Protein 3MZF (pdb70)

Foldseek 3Di:
DCVLPDDDDADDFQFPWKWKAWLAARDTNDIDQQQPKFQCFQLLLLLLLVLVLVCVVVVVDDQAAWFFADQQLQQVNDCLNPPHFAPRDHGRDIDGNVVLLLCCWFGLHPSSQQSVQCVRQNGQQRSQVVSVVVCVVLVFDRFHDDGRRSTPTPPGIHGNSSSLSSVSCCCVPRVVSLQSNLDQWDDDPRRIDGGLQPCSPVPVWNKRYDDWGDDVRWATWGWIWTDDVPTIMIMIGTGHHDSVSNVVSVCSRVVVPVQWKDKDFPFAALDAPDKDAEPQWQDRIFGKDAHHTDMDMDTPPCPVQKDKDWDFPDPHHYDQFDAFQFTTKMFIDGPPDGPDIGTMGGNDGIHGHDD

Organism: Escherichia coli (strain K12) (NCBI:txid83333)

Nearest PDB structures (foldseek):
  3bec-assembly1_A  TM=9.994E-01  e=3.302E-76  unclassified
  1nj4-assembly1_A  TM=9.774E-01  e=2.441E-68  Escherichia coli
  3it9-assembly2_B  TM=9.502E-01  e=1.855E-56  Escherichia coli
  3it9-assembly3_C  TM=9.378E-01  e=2.652E-56  Escherichia coli
  3itb-assembly1_A  TM=9.308E-01  e=5.542E-55  Escherichia coli

Secondary structure (DSSP, 8-state):
-TTTS--PPPPP--EEEEEEEETTT--EEEEESTT--B--GGGHHHHHHHHHHHHHHTTS--TTPEEEP-GGG-GGG-GGGTTS------TT-EEEHHHHHHHHHTT--HHHHHHHHHHHHSSHHHHHHHHHHHHHHTT-SS-B---SSSSS-TT-BB-HHHHHHHHHHHHHH-HHHHGGGG--EEEETTEEEE-S-GGGG-TTSEEEEEEEEEETTTEEEEEEEEEETTEEEEEEEEEE--GGGTTHHHHHHHHHHHHHEEEEEEE-TTS-SEEEEEESBSSSEEEEE-SS-EEEEEETT-GGG-EEEEEESSSSEES-B-TT-EEEEEEEEETTEEEEEEEEEESS-BPBP--

Sequence (355 aa):
LNIKTMIPGVPQIDAESYILIDYNSGKVLAEQNADVRRDPASLTKMMTSYVIGQAMKAGKFKETDLVTIGNDAWATGNPVFKGSSLMFLKPGMQVPVSQLIRGINLQSGNDACVAMADFAAGSQDAFVGLMNSYVNALGLKNTHFQTTVHGLDADGQYSSARDMALIGQALIRDVPNEYSIYKEKEFTFNGIRQLNRNGLLWDNSLNVDGIKTGHTDKAGYNLVASATEGQMRLISAVMGGGRRTTFFKKGGRREEAESKKLLTTWGFRFFETVNPLKVGKEFASEPVWFGDSDRASLGVDKDVYLTIPRGRMKDLKASYVLNSSELHAPLQKNQVVGTINFQLDGKTIEQRPLVVLQEIPEGNF

B-factor: mean 22.92, std 7.38, range [12.69, 52.75]

Radius of gyration: 23.61 Å; Cα contacts (8 Å, |Δi|>4): 828; chains: 1; bounding box: 38×62×77 Å

GO terms:
  GO:0009002 serine-type D-Ala-D-Ala carboxypeptidase activity (F, IDA)
  GO:0005886 plasma membrane (C, IDA)
  GO:0030288 outer membrane-bounded periplasmic space (C, IDA)
  GO:0008658 penicillin binding (F, IDA)
  GO:0008800 beta-lactamase activity (F, IDA)
  GO:0042803 protein homodimerization activity (F, IDA)
  GO:0004180 carboxypeptidase activity (F, IDA)
  GO:0000270 peptidoglycan metabolic process (P, IDA)
  GO:0008360 regulation of cell shape (P, IDA)
  GO:0051301 cell division (P, EXP)
  GO:0008360 regulation of cell shape (P, EXP)
  GO:0008360 regulation of cell shape (P, IGI)
  GO:0008800 beta-lactamase activity (F, IMP)
  GO:0009002 serine-type D-Ala-D-Ala carboxypeptidase activity (F, IMP)
  GO:0004180 carboxypeptidase activity (F, IMP)
  GO:0008360 regulation of cell shape (P, IMP)
  GO:0005515 protein binding (F, IPI)

Solvent-accessible surface area: 17074 Å² total; per-residue (Å²): 164,136,144,87,60,85,160,20,64,69,38,162,16,53,9,76,0,14,0,0,4,0,40,47,30,33,89,50,19,9,76,104,82,5,65,79,128,47,33,0,4,21,0,0,1,0,0,0,1,5,4,0,4,37,17,41,138,76,61,142,18,133,56,107,45,96,5,90,5,41,87,75,2,85,5,94,24,34,119,70,4,183,88,32,24,17,8,110,0,96,62,53,45,115,4,35,0,28,51,0,0,44,0,0,3,2,13,3,0,5,0,0,0,3,6,0,0,53,78,24,28,62,49,56,120,50,0,13,40,73,0,35,58,54,11,124,78,44,45,16,170,24,11,69,1,83,14,1,13,17,37,128,19,161,31,13,61,0,0,0,60,3,0,0,55,0,0,23,0,0,18,116,27,4,75,129,7,14,56,5,1,120,54,94,90,18,76,18,107,76,106,155,48,103,10,124,2,25,6,19,102,33,155,79,25,84,10,20,0,3,5,28,6,92,51,144,169,0,18,58,5,5,0,0,0,0,34,92,79,144,4,35,0,0,0,0,7,0,3,7,140,64,120,183,13,98,38,44,12,1,68,88,0,0,45,9,0,8,147,48,29,38,4,11,39,57,17,107,76,46,138,106,58,10,39,33,66,12,136,135,14,79,46,122,123,1,22,0,0,3,72,161,54,1,59,0,8,2,46,95,42,13,108,139,40,33,132,49,53,74,81,59,103,69,118,96,16,89,8,86,3,128,137,58,70,81,8,1,35,0,17,2,49,13,86,71,150,49,61,27,107,56,72,0,0,0,15,128,107,8,56,107,27,141,224

InterPro domains:
  IPR001967 Peptidase S11, D-alanyl-D-alanine carboxypeptidase A, N-terminal [PF00768] (38-272)
  IPR012338 Beta-lactamase/transpeptidase-like [G3DSA:3.40.710.10] (30-291)
  IPR012338 Beta-lactamase/transpeptidase-like [SSF56601] (10-292)
  IPR012907 Peptidase S11, D-Ala-D-Ala carboxypeptidase A, C-terminal [PF07943] (292-383)
  IPR012907 Peptidase S11, D-Ala-D-Ala carboxypeptidase A, C-terminal [SM00936] (292-383)
  IPR015956 Penicillin-binding protein, C-terminal domain superfamily [SSF69189] (292-385)
  IPR018044 Peptidase S11, D-alanyl-D-alanine carboxypeptidase A [PR00725] (72-83)
  IPR018044 Peptidase S11, D-alanyl-D-alanine carboxypeptidase A [PR00725] (131-148)
  IPR018044 Peptidase S11, D-alanyl-D-alanine carboxypeptidase A [PR00725] (158-171)
  IPR037167 D-Ala-D-Ala carboxypeptidase, C-terminal domain superfamily [G3DSA:2.60.410.10] (292-382)

Structure (mmCIF, N/CA/C/O backbone):
data_3MZF
#
_entry.id   3MZF
#
_cell.length_a   109.78
_cell.length_b   50.35
_cell.length_c   84.29
_cell.angle_alpha   90.00
_cell.angle_beta   120.16
_cell.angle_gamma   90.00
#
_symmetry.space_group_name_H-M   'C 1 2 1'
#
loop_
_entity.id
_entity.type
_entity.pdbx_description
1 polymer 'D-alanyl-D-alanine carboxypeptidase dacA'
2 non-polymer '(5R)-5-[(1S,2R)-1-formyl-2-hydroxypropyl]-3-[(2-{[(E)-iminomethyl]amino}ethyl)sulfanyl]-4,5-dihydro-1H-pyrrole-2-carbox ylic acid'
3 non-polymer GLYCEROL
4 water water
#
loop_
_atom_site.group_PDB
_atom_site.id
_atom_site.type_symbol
_atom_site.label_atom_id
_atom_site.label_alt_id
_atom_site.label_comp_id
_atom_site.label_asym_id
_atom_site.label_entity_id
_atom_site.label_seq_id
_atom_site.pdbx_PDB_ins_code
_atom_site.Cartn_x
_atom_site.Cartn_y
_atom_site.Cartn_z
_atom_site.occupancy
_atom_site.B_iso_or_equiv
_atom_site.auth_seq_id
_atom_site.auth_comp_id
_atom_site.auth_asym_id
_atom_site.auth_atom_id
_atom_site.pdbx_PDB_model_num
ATOM 1 N N . LEU A 1 3 ? 39.531 -33.427 0.582 1.00 41.54 3 LEU A N 1
ATOM 2 C CA . LEU A 1 3 ? 38.492 -32.352 0.494 1.00 41.31 3 LEU A CA 1
ATOM 3 C C . LEU A 1 3 ? 38.157 -31.745 1.862 1.00 40.98 3 LEU A C 1
ATOM 4 O O . LEU A 1 3 ? 38.046 -30.525 1.988 1.00 40.89 3 LEU A O 1
ATOM 9 N N . ASN A 1 4 ? 38.002 -32.594 2.877 1.00 40.54 4 ASN A N 1
ATOM 10 C CA . ASN A 1 4 ? 37.606 -32.143 4.217 1.00 39.99 4 ASN A CA 1
ATOM 11 C C . ASN A 1 4 ? 38.579 -31.148 4.841 1.00 39.71 4 ASN A C 1
ATOM 12 O O . ASN A 1 4 ? 38.173 -30.187 5.501 1.00 39.31 4 ASN A O 1
ATOM 17 N N . ILE A 1 5 ? 39.868 -31.381 4.618 1.00 39.42 5 ILE A N 1
ATOM 18 C CA . ILE A 1 5 ? 40.905 -30.530 5.173 1.00 39.29 5 ILE A CA 1
ATOM 19 C C . ILE A 1 5 ? 41.078 -29.260 4.328 1.00 39.05 5 ILE A C 1
ATOM 20 O O . ILE A 1 5 ? 41.404 -28.194 4.864 1.00 39.22 5 ILE A O 1
ATOM 25 N N . LYS A 1 6 ? 40.833 -29.376 3.019 1.00 38.54 6 LYS A N 1
ATOM 26 C CA . LYS A 1 6 ? 40.915 -28.232 2.108 1.00 37.84 6 LYS A CA 1
ATOM 27 C C . LYS A 1 6 ? 39.778 -27.242 2.346 1.00 36.95 6 LYS A C 1
ATOM 28 O O . LYS A 1 6 ? 39.985 -26.028 2.280 1.00 37.58 6 LYS A O 1
ATOM 34 N N . THR A 1 7 ? 38.589 -27.767 2.635 1.00 35.11 7 THR A N 1
ATOM 35 C CA . THR A 1 7 ? 37.388 -26.950 2.807 1.00 33.37 7 THR A CA 1
ATOM 36 C C . THR A 1 7 ? 37.088 -26.594 4.271 1.00 32.17 7 THR A C 1
ATOM 37 O O . THR A 1 7 ? 36.022 -26.043 4.574 1.00 31.73 7 THR A O 1
ATOM 41 N N . MET A 1 8 ? 38.019 -26.920 5.171 1.00 30.61 8 MET A N 1
ATOM 42 C CA . MET A 1 8 ? 37.866 -26.643 6.603 1.00 29.53 8 MET A CA 1
ATOM 43 C C . MET A 1 8 ? 37.547 -25.169 6.865 1.00 28.19 8 MET A C 1
ATOM 44 O O . MET A 1 8 ? 38.174 -24.280 6.282 1.00 28.48 8 MET A O 1
ATOM 49 N N . ILE A 1 9 ? 36.568 -24.925 7.734 1.00 26.72 9 ILE A N 1
ATOM 50 C CA . ILE A 1 9 ? 36.336 -23.587 8.278 1.00 25.23 9 ILE A CA 1
ATOM 51 C C . ILE A 1 9 ? 36.921 -23.576 9.697 1.00 23.80 9 ILE A C 1
ATOM 52 O O . ILE A 1 9 ? 36.416 -24.279 10.576 1.00 23.09 9 ILE A O 1
ATOM 57 N N . PRO A 1 10 ? 38.006 -22.798 9.921 1.00 22.61 10 PRO A N 1
ATOM 58 C CA . PRO A 1 10 ? 38.619 -22.825 11.258 1.00 21.50 10 PRO A CA 1
ATOM 59 C C . PRO A 1 10 ? 37.709 -22.293 12.355 1.00 20.81 10 PRO A C 1
ATOM 60 O O . PRO A 1 10 ? 36.950 -21.340 12.142 1.00 20.82 10 PRO A O 1
ATOM 64 N N . GLY A 1 11 ? 37.802 -22.903 13.532 1.00 19.55 11 GLY A N 1
ATOM 65 C CA . GLY A 1 11 ? 37.085 -22.427 14.703 1.00 19.49 11 GLY A CA 1
ATOM 66 C C . GLY A 1 11 ? 37.743 -21.154 15.204 1.00 19.53 11 GLY A C 1
ATOM 67 O O . GLY A 1 11 ? 38.961 -21.020 15.155 1.00 19.04 11 GLY A O 1
ATOM 68 N N . VAL A 1 12 ? 36.935 -20.219 15.685 1.00 20.55 12 VAL A N 1
ATOM 69 C CA . VAL A 1 12 ? 37.469 -18.949 16.168 1.00 21.98 12 VAL A CA 1
ATOM 70 C C . VAL A 1 12 ? 37.802 -19.065 17.657 1.00 22.44 12 VAL A C 1
ATOM 71 O O . VAL A 1 12 ? 37.002 -19.604 18.427 1.00 22.58 12 VAL A O 1
ATOM 75 N N . PRO A 1 13 ? 38.968 -18.541 18.074 1.00 23.43 13 PRO A N 1
ATOM 76 C CA . PRO A 1 13 ? 39.299 -18.552 19.505 1.00 24.06 13 PRO A CA 1
ATOM 77 C C . PRO A 1 13 ? 38.302 -17.736 20.323 1.00 24.31 13 PRO A C 1
ATOM 78 O O . PRO A 1 13 ? 37.706 -16.793 19.817 1.00 24.11 13 PRO A O 1
ATOM 82 N N . GLN A 1 14 ? 38.133 -18.111 21.585 1.00 24.85 14 GLN A N 1
ATOM 83 C CA . GLN A 1 14 ? 37.301 -17.360 22.505 1.00 25.39 14 GLN A CA 1
ATOM 84 C C . GLN A 1 14 ? 38.048 -16.092 22.921 1.00 24.01 14 GLN A C 1
ATOM 85 O O . GLN A 1 14 ? 39.230 -16.151 23.273 1.00 24.29 14 GLN A O 1
ATOM 91 N N . ILE A 1 15 ? 37.367 -14.948 22.850 1.00 23.37 15 ILE A N 1
ATOM 92 C CA . ILE A 1 15 ? 38.007 -13.657 23.129 1.00 22.54 15 ILE A CA 1
ATOM 93 C C . ILE A 1 15 ? 37.336 -12.994 24.317 1.00 22.29 15 ILE A C 1
ATOM 94 O O . ILE A 1 15 ? 36.121 -12.789 24.302 1.00 22.13 15 ILE A O 1
ATOM 99 N N . ASP A 1 16 ? 38.131 -12.672 25.338 1.00 22.50 16 ASP A N 1
ATOM 100 C CA . ASP A 1 16 ? 37.607 -12.140 26.598 1.00 22.79 16 ASP A CA 1
ATOM 101 C C . ASP A 1 16 ? 37.414 -10.621 26.526 1.00 22.38 16 ASP A C 1
ATOM 102 O O . ASP A 1 16 ? 38.173 -9.848 27.126 1.00 22.90 16 ASP A O 1
ATOM 107 N N . ALA A 1 17 ? 36.397 -10.214 25.767 1.00 21.34 17 ALA A N 1
ATOM 108 C CA . ALA A 1 17 ? 36.090 -8.809 25.524 1.00 21.22 17 ALA A CA 1
ATOM 109 C C . ALA A 1 17 ? 34.648 -8.682 25.070 1.00 21.30 17 ALA A C 1
ATOM 110 O O . ALA A 1 17 ? 34.063 -9.642 24.557 1.00 22.41 17 ALA A O 1
ATOM 112 N N . GLU A 1 18 ? 34.106 -7.474 25.205 1.00 21.35 18 GLU A N 1
ATOM 113 C CA . GLU A 1 18 ? 32.737 -7.164 24.805 1.00 21.79 18 GLU A CA 1
ATOM 114 C C . GLU A 1 18 ? 32.518 -7.229 23.282 1.00 20.94 18 GLU A C 1
ATOM 115 O O . GLU A 1 18 ? 31.478 -7.709 22.815 1.00 22.00 18 GLU A O 1
ATOM 121 N N . SER A 1 19 ? 33.491 -6.757 22.509 1.00 19.50 19 SER A N 1
ATOM 122 C CA . SER A 1 19 ? 33.369 -6.828 21.056 1.00 17.82 19 SER A CA 1
ATOM 123 C C . SER A 1 19 ? 34.746 -6.928 20.431 1.00 16.51 19 SER A C 1
ATOM 124 O O . SER A 1 19 ? 35.728 -6.511 21.016 1.00 15.64 19 SER A O 1
ATOM 127 N N . TYR A 1 20 ? 34.808 -7.468 19.220 1.00 16.21 20 TYR A N 1
ATOM 128 C CA . TYR A 1 20 ? 36.058 -7.487 18.492 1.00 15.30 20 TYR A CA 1
ATOM 129 C C . TYR A 1 20 ? 35.804 -7.640 17.007 1.00 14.99 20 TYR A C 1
ATOM 130 O O . TYR A 1 20 ? 34.719 -8.040 16.573 1.00 14.63 20 TYR A O 1
ATOM 139 N N . ILE A 1 21 ? 36.844 -7.340 16.240 1.00 14.09 21 ILE A N 1
ATOM 140 C CA . ILE A 1 21 ? 36.842 -7.640 14.821 1.00 13.93 21 ILE A CA 1
ATOM 141 C C . ILE A 1 21 ? 38.276 -7.871 14.392 1.00 13.59 21 ILE A C 1
ATOM 142 O O . ILE A 1 21 ? 39.209 -7.320 14.977 1.00 13.99 21 ILE A O 1
ATOM 147 N N . LEU A 1 22 ? 38.428 -8.702 13.364 1.00 13.14 22 LEU A N 1
ATOM 148 C CA . LEU A 1 22 ? 39.717 -8.948 12.750 1.00 12.72 22 LEU A CA 1
ATOM 149 C C . LEU A 1 22 ? 39.527 -8.803 11.244 1.00 13.74 22 LEU A C 1
ATOM 150 O O . LEU A 1 22 ? 38.726 -9.533 10.630 1.00 14.81 22 LEU A O 1
ATOM 155 N N . ILE A 1 23 ? 40.241 -7.842 10.655 1.00 14.04 23 ILE A N 1
ATOM 156 C CA . ILE A 1 23 ? 40.147 -7.629 9.204 1.00 14.23 23 ILE A CA 1
ATOM 157 C C . ILE A 1 23 ? 41.494 -7.684 8.496 1.00 14.24 23 ILE A C 1
ATOM 158 O O . ILE A 1 23 ? 42.548 -7.479 9.114 1.00 13.95 23 ILE A O 1
ATOM 163 N N . ASP A 1 24 ? 41.446 -7.968 7.195 1.00 14.92 24 ASP A N 1
ATOM 164 C CA . ASP A 1 24 ? 42.626 -7.827 6.367 1.00 15.48 24 ASP A CA 1
ATOM 165 C C . ASP A 1 24 ? 42.700 -6.396 5.832 1.00 15.38 24 ASP A C 1
ATOM 166 O O . ASP A 1 24 ? 41.733 -5.888 5.260 1.00 16.05 24 ASP A O 1
ATOM 171 N N . TYR A 1 25 ? 43.853 -5.762 6.011 1.00 15.32 25 TYR A N 1
ATOM 172 C CA . TYR A 1 25 ? 44.022 -4.359 5.636 1.00 15.67 25 TYR A CA 1
ATOM 173 C C . TYR A 1 25 ? 43.856 -4.152 4.132 1.00 16.11 25 TYR A C 1
ATOM 174 O O . TYR A 1 25 ? 43.274 -3.161 3.697 1.00 16.09 25 TYR A O 1
ATOM 183 N N . ASN A 1 26 ? 44.389 -5.082 3.345 1.00 15.94 26 ASN A N 1
ATOM 184 C CA . ASN A 1 26 ? 44.411 -4.903 1.884 1.00 16.73 26 ASN A CA 1
ATOM 185 C C . ASN A 1 26 ? 43.104 -5.244 1.184 1.00 16.89 26 ASN A C 1
ATOM 186 O O . ASN A 1 26 ? 42.691 -4.561 0.245 1.00 17.72 26 ASN A O 1
ATOM 191 N N . SER A 1 27 ? 42.486 -6.338 1.604 1.00 16.51 27 SER A N 1
ATOM 192 C CA . SER A 1 27 ? 41.236 -6.765 1.003 1.00 16.48 27 SER A CA 1
ATOM 193 C C . SER A 1 27 ? 39.990 -6.256 1.709 1.00 16.48 27 SER A C 1
ATOM 194 O O . SER A 1 27 ? 38.902 -6.269 1.109 1.00 17.79 27 SER A O 1
ATOM 197 N N . GLY A 1 28 ? 40.122 -5.869 2.986 1.00 16.31 28 GLY A N 1
ATOM 198 C CA . GLY A 1 28 ? 38.963 -5.476 3.791 1.00 17.05 28 GLY A CA 1
ATOM 199 C C . GLY A 1 28 ? 38.127 -6.651 4.283 1.00 17.07 28 GLY A C 1
ATOM 200 O O . GLY A 1 28 ? 37.111 -6.453 4.965 1.00 17.88 28 GLY A O 1
ATOM 201 N N . LYS A 1 29 ? 38.553 -7.876 3.964 1.00 16.60 29 LYS A N 1
ATOM 202 C CA . LYS A 1 29 ? 37.825 -9.061 4.394 1.00 16.39 29 LYS A CA 1
ATOM 203 C C . LYS A 1 29 ? 37.763 -9.125 5.911 1.00 15.39 29 LYS A C 1
ATOM 204 O O . LYS A 1 29 ? 38.768 -8.941 6.575 1.00 15.55 29 LYS A O 1
ATOM 210 N N . VAL A 1 30 ? 36.562 -9.379 6.435 1.00 14.58 30 VAL A N 1
ATOM 211 C CA . VAL A 1 30 ? 36.373 -9.628 7.859 1.00 14.70 30 VAL A CA 1
ATOM 212 C C . VAL A 1 30 ? 36.615 -11.114 8.132 1.00 15.11 30 VAL A C 1
ATOM 213 O O . VAL A 1 30 ? 35.898 -11.997 7.606 1.00 16.14 30 VAL A O 1
ATOM 217 N N . LEU A 1 31 ? 37.649 -11.383 8.933 1.00 15.12 31 LEU A N 1
ATOM 218 C CA . LEU A 1 31 ? 38.045 -12.764 9.215 1.00 15.00 31 LEU A CA 1
ATOM 219 C C . LEU A 1 31 ? 37.285 -13.351 10.379 1.00 14.95 31 LEU A C 1
ATOM 220 O O . LEU A 1 31 ? 37.002 -14.548 10.382 1.00 15.51 31 LEU A O 1
ATOM 225 N N . ALA A 1 32 ? 37.005 -12.516 11.380 1.00 15.42 32 ALA A N 1
ATOM 226 C CA . ALA A 1 32 ? 36.243 -12.917 12.572 1.00 15.71 32 ALA A CA 1
ATOM 227 C C . ALA A 1 32 ? 35.659 -11.665 13.195 1.00 15.80 32 ALA A C 1
ATOM 228 O O . ALA A 1 32 ? 36.240 -10.578 13.090 1.00 15.56 32 ALA A O 1
ATOM 230 N N . GLU A 1 33 ? 34.504 -11.809 13.834 1.00 16.10 33 GLU A N 1
ATOM 231 C CA . GLU A 1 33 ? 33.876 -10.674 14.484 1.00 17.22 33 GLU A CA 1
ATOM 232 C C . GLU A 1 33 ? 32.898 -11.134 15.558 1.00 17.68 33 GLU A C 1
ATOM 233 O O . GLU A 1 33 ? 32.304 -12.218 15.437 1.00 19.04 33 GLU A O 1
ATOM 239 N N . GLN A 1 34 ? 32.750 -10.313 16.592 1.00 18.22 34 GLN A N 1
ATOM 240 C CA . GLN A 1 34 ? 31.671 -10.483 17.566 1.00 18.60 34 GLN A CA 1
ATOM 241 C C . GLN A 1 34 ? 31.235 -9.113 18.043 1.00 17.91 34 GLN A C 1
ATOM 242 O O . GLN A 1 34 ? 32.056 -8.323 18.501 1.00 17.28 34 GLN A O 1
ATOM 253 N N . ASN A 1 35 ? 29.933 -8.853 17.941 1.00 17.56 35 ASN A N 1
ATOM 254 C CA . ASN A 1 35 ? 29.357 -7.588 18.392 1.00 17.97 35 ASN A CA 1
ATOM 255 C C . ASN A 1 35 ? 30.085 -6.394 17.784 1.00 17.15 35 ASN A C 1
ATOM 256 O O . ASN A 1 35 ? 30.262 -5.364 18.440 1.00 17.72 35 ASN A O 1
ATOM 261 N N . ALA A 1 36 ? 30.500 -6.530 16.524 1.00 17.19 36 ALA A N 1
ATOM 262 C CA . ALA A 1 36 ? 31.425 -5.554 15.934 1.00 16.74 36 ALA A CA 1
ATOM 263 C C . ALA A 1 36 ? 30.778 -4.204 15.625 1.00 16.66 36 ALA A C 1
ATOM 264 O O . ALA A 1 36 ? 31.480 -3.216 15.369 1.00 16.62 36 ALA A O 1
ATOM 266 N N . ASP A 1 37 ? 29.450 -4.167 15.640 1.00 16.72 37 ASP A N 1
ATOM 267 C CA . ASP A 1 37 ? 28.721 -2.927 15.356 1.00 17.31 37 ASP A CA 1
ATOM 268 C C . ASP A 1 37 ? 28.051 -2.328 16.588 1.00 17.54 37 ASP A C 1
ATOM 269 O O . ASP A 1 37 ? 27.404 -1.284 16.502 1.00 18.38 37 ASP A O 1
ATOM 274 N N . VAL A 1 38 ? 28.222 -2.967 17.739 1.00 17.05 38 VAL A N 1
ATOM 275 C CA . VAL A 1 38 ? 27.683 -2.419 18.988 1.00 17.51 38 VAL A CA 1
ATOM 276 C C . VAL A 1 38 ? 28.429 -1.144 19.371 1.00 17.40 38 VAL A C 1
ATOM 277 O O . VAL A 1 38 ? 29.667 -1.100 19.364 1.00 17.86 38 VAL A O 1
ATOM 281 N N . ARG A 1 39 ? 27.661 -0.106 19.681 1.00 17.95 39 ARG A N 1
ATOM 282 C CA . ARG A 1 39 ? 28.200 1.197 20.032 1.00 17.85 39 ARG A CA 1
ATOM 283 C C . ARG A 1 39 ? 28.716 1.155 21.452 1.00 18.67 39 ARG A C 1
ATOM 284 O O . ARG A 1 39 ? 28.012 0.728 22.386 1.00 19.48 39 ARG A O 1
ATOM 292 N N . ARG A 1 40 ? 29.966 1.583 21.591 1.00 18.68 40 ARG A N 1
ATOM 293 C CA . ARG A 1 40 ? 30.692 1.555 22.850 1.00 19.01 40 ARG A CA 1
ATOM 294 C C . ARG A 1 40 ? 31.496 2.832 23.030 1.00 19.02 40 ARG A C 1
ATOM 295 O O . ARG A 1 40 ? 31.750 3.557 22.074 1.00 18.77 40 ARG A O 1
ATOM 303 N N . ASP A 1 41 ? 31.884 3.095 24.269 1.00 19.60 41 ASP A N 1
ATOM 304 C CA . ASP A 1 41 ? 32.808 4.169 24.594 1.00 20.10 41 ASP A CA 1
ATOM 305 C C . ASP A 1 41 ? 34.183 3.873 23.979 1.00 19.64 41 ASP A C 1
ATOM 306 O O . ASP A 1 41 ? 34.810 2.853 24.292 1.00 19.54 41 ASP A O 1
ATOM 311 N N . PRO A 1 42 ? 34.653 4.756 23.088 1.00 19.22 42 PRO A N 1
ATOM 312 C CA . PRO A 1 42 ? 35.936 4.493 22.449 1.00 19.58 42 PRO A CA 1
ATOM 313 C C . PRO A 1 42 ? 37.129 4.853 23.320 1.00 19.92 42 PRO A C 1
ATOM 314 O O . PRO A 1 42 ? 38.255 4.398 23.047 1.00 19.66 42 PRO A O 1
ATOM 318 N N . ALA A 1 43 ? 36.895 5.680 24.342 1.00 19.99 43 ALA A N 1
ATOM 319 C CA . ALA A 1 43 ? 37.970 6.208 25.184 1.00 20.91 43 ALA A CA 1
ATOM 320 C C . ALA A 1 43 ? 39.116 6.732 24.305 1.00 19.73 43 ALA A C 1
ATOM 321 O O . ALA A 1 43 ? 38.860 7.446 23.323 1.00 20.44 43 ALA A O 1
ATOM 323 N N . SER A 1 44 ? 40.363 6.381 24.630 1.00 19.71 44 SER A N 1
ATOM 324 C CA . SER A 1 44 ? 41.535 6.940 23.926 1.00 18.91 44 SER A CA 1
ATOM 325 C C . SER A 1 44 ? 41.651 6.548 22.473 1.00 17.64 44 SER A C 1
ATOM 326 O O . SER A 1 44 ? 42.442 7.136 21.747 1.00 17.47 44 SER A O 1
ATOM 329 N N . LEU A 1 45 ? 40.884 5.551 22.042 1.00 16.15 45 LEU A N 1
ATOM 330 C CA . LEU A 1 45 ? 40.882 5.194 20.609 1.00 15.76 45 LEU A CA 1
ATOM 331 C C . LEU A 1 45 ? 40.421 6.380 19.751 1.00 15.22 45 LEU A C 1
ATOM 332 O O . LEU A 1 45 ? 40.720 6.454 18.572 1.00 15.66 45 LEU A O 1
ATOM 337 N N . THR A 1 46 ? 39.670 7.294 20.352 1.00 15.73 46 THR A N 1
ATOM 338 C CA . THR A 1 46 ? 39.274 8.552 19.698 1.00 16.14 46 THR A CA 1
ATOM 339 C C . THR A 1 46 ? 40.487 9.242 19.060 1.00 15.66 46 THR A C 1
ATOM 340 O O . THR A 1 46 ? 40.391 9.852 17.978 1.00 15.68 46 THR A O 1
ATOM 344 N N . LYS A 1 47 ? 41.635 9.112 19.726 1.00 15.95 47 LYS A N 1
ATOM 345 C CA . LYS A 1 47 ? 42.867 9.759 19.283 1.00 16.14 47 LYS A CA 1
ATOM 346 C C . LYS A 1 47 ? 43.379 9.244 17.941 1.00 16.26 47 LYS A C 1
ATOM 347 O O . LYS A 1 47 ? 44.157 9.911 17.276 1.00 16.42 47 LYS A O 1
ATOM 353 N N . MET A 1 48 ? 42.937 8.056 17.538 1.00 15.34 48 MET A N 1
ATOM 354 C CA . MET A 1 48 ? 43.204 7.617 16.178 1.00 16.91 48 MET A CA 1
ATOM 355 C C . MET A 1 48 ? 42.615 8.578 15.150 1.00 15.59 48 MET A C 1
ATOM 356 O O . MET A 1 48 ? 43.238 8.828 14.134 1.00 15.86 48 MET A O 1
ATOM 361 N N . MET A 1 49 ? 41.407 9.083 15.402 1.00 15.24 49 MET A N 1
ATOM 362 C CA . MET A 1 49 ? 40.786 10.027 14.465 1.00 15.00 49 MET A CA 1
ATOM 363 C C . MET A 1 49 ? 41.459 11.398 14.579 1.00 14.89 49 MET A C 1
ATOM 364 O O . MET A 1 49 ? 41.632 12.083 13.582 1.00 15.18 49 MET A O 1
ATOM 369 N N . THR A 1 50 ? 41.853 11.777 15.791 1.00 14.81 50 THR A N 1
ATOM 370 C CA . THR A 1 50 ? 42.617 13.019 15.980 1.00 15.18 50 THR A CA 1
ATOM 371 C C . THR A 1 50 ? 43.884 12.975 15.122 1.00 14.94 50 THR A C 1
ATOM 372 O O . THR A 1 50 ? 44.173 13.905 14.362 1.00 15.20 50 THR A O 1
ATOM 376 N N . SER A 1 51 ? 44.605 11.862 15.215 1.00 15.32 51 SER A N 1
ATOM 377 C CA . SER A 1 51 ? 45.804 11.655 14.414 1.00 15.51 51 SER A CA 1
ATOM 378 C C . SER A 1 51 ? 45.526 11.624 12.904 1.00 15.65 51 SER A C 1
ATOM 379 O O . SER A 1 51 ? 46.329 12.103 12.109 1.00 16.06 51 SER A O 1
ATOM 384 N N . TYR A 1 52 ? 44.396 11.039 12.509 1.00 15.00 52 TYR A N 1
ATOM 385 C CA . TYR A 1 52 ? 44.006 11.001 11.105 1.00 15.33 52 TYR A CA 1
ATOM 386 C C . TYR A 1 52 ? 43.824 12.420 10.570 1.00 15.40 52 TYR A C 1
ATOM 387 O O . TYR A 1 52 ? 44.341 12.763 9.511 1.00 15.78 52 TYR A O 1
ATOM 396 N N . VAL A 1 53 ? 43.111 13.256 11.323 1.00 14.94 53 VAL A N 1
ATOM 397 C CA . VAL A 1 53 ? 42.901 14.648 10.902 1.00 14.82 53 VAL A CA 1
ATOM 398 C C . VAL A 1 53 ? 44.227 15.392 10.779 1.00 15.09 53 VAL A C 1
ATOM 399 O O . VAL A 1 53 ? 44.473 16.066 9.771 1.00 15.24 53 VAL A O 1
ATOM 403 N N . ILE A 1 54 ? 45.069 15.264 11.798 1.00 15.27 54 ILE A N 1
ATOM 404 C CA . ILE A 1 54 ? 46.391 15.884 11.785 1.00 15.95 54 ILE A CA 1
ATOM 405 C C . ILE A 1 54 ? 47.183 15.381 10.593 1.00 16.27 54 ILE A C 1
ATOM 406 O O . ILE A 1 54 ? 47.813 16.161 9.876 1.00 16.91 54 ILE A O 1
ATOM 411 N N . GLY A 1 55 ? 47.132 14.069 10.370 1.00 16.17 55 GLY A N 1
ATOM 412 C CA . GLY A 1 55 ? 47.822 13.481 9.227 1.00 16.80 55 GLY A CA 1
ATOM 413 C C . GLY A 1 55 ? 47.358 14.063 7.902 1.00 17.10 55 GLY A C 1
ATOM 414 O O . GLY A 1 55 ? 48.163 14.331 7.014 1.00 17.90 55 GLY A O 1
ATOM 415 N N . GLN A 1 56 ? 46.049 14.245 7.753 1.00 16.67 56 GLN A N 1
ATOM 416 C CA . GLN A 1 56 ? 45.502 14.843 6.528 1.00 17.37 56 GLN A CA 1
ATOM 417 C C . GLN A 1 56 ? 45.983 16.280 6.356 1.00 17.12 56 GLN A C 1
ATOM 418 O O . GLN A 1 56 ? 46.316 16.693 5.241 1.00 18.37 56 GLN A O 1
ATOM 424 N N . ALA A 1 57 ? 46.040 17.035 7.451 1.00 17.34 57 ALA A N 1
ATOM 425 C CA . ALA A 1 57 ? 46.467 18.431 7.381 1.00 17.83 57 ALA A CA 1
ATOM 426 C C . ALA A 1 57 ? 47.918 18.494 6.963 1.00 18.40 57 ALA A C 1
ATOM 427 O O . ALA A 1 57 ? 48.297 19.342 6.162 1.00 19.08 57 ALA A O 1
ATOM 429 N N . MET A 1 58 ? 48.735 17.593 7.501 1.00 19.45 58 MET A N 1
ATOM 430 C CA . MET A 1 58 ? 50.152 17.565 7.132 1.00 21.44 58 MET A CA 1
ATOM 431 C C . MET A 1 58 ? 50.371 17.127 5.690 1.00 21.34 58 MET A C 1
ATOM 432 O O . MET A 1 58 ? 51.199 17.705 4.968 1.00 21.50 58 MET A O 1
ATOM 437 N N . LYS A 1 59 ? 49.601 16.135 5.260 1.00 21.33 59 LYS A N 1
ATOM 438 C CA . LYS A 1 59 ? 49.644 15.677 3.874 1.00 22.09 59 LYS A CA 1
ATOM 439 C C . LYS A 1 59 ? 49.297 16.820 2.912 1.00 22.04 59 LYS A C 1
ATOM 440 O O . LYS A 1 59 ? 49.834 16.900 1.789 1.00 22.31 59 LYS A O 1
ATOM 446 N N . ALA A 1 60 ? 48.393 17.695 3.353 1.00 21.90 60 ALA A N 1
ATOM 447 C CA . ALA A 1 60 ? 47.938 18.841 2.574 1.00 21.93 60 ALA A CA 1
ATOM 448 C C . ALA A 1 60 ? 48.897 20.034 2.653 1.00 22.37 60 ALA A C 1
ATOM 449 O O . ALA A 1 60 ? 48.671 21.054 1.994 1.00 23.18 60 ALA A O 1
ATOM 451 N N . GLY A 1 61 ? 49.949 19.911 3.463 1.00 21.84 61 GLY A N 1
ATOM 452 C CA . GLY A 1 61 ? 50.959 20.964 3.606 1.00 21.83 61 GLY A CA 1
ATOM 453 C C . GLY A 1 61 ? 50.554 22.123 4.499 1.00 21.73 61 GLY A C 1
ATOM 454 O O . GLY A 1 61 ? 51.146 23.209 4.421 1.00 22.26 61 GLY A O 1
ATOM 455 N N . LYS A 1 62 ? 49.557 21.909 5.358 1.00 21.21 62 LYS A N 1
ATOM 456 C CA . LYS A 1 62 ? 49.073 22.995 6.232 1.00 20.96 62 LYS A CA 1
ATOM 457 C C . LYS A 1 62 ? 50.108 23.405 7.277 1.00 20.60 62 LYS A C 1
ATOM 458 O O . LYS A 1 62 ? 50.189 24.568 7.673 1.00 20.87 62 LYS A O 1
ATOM 464 N N . PHE A 1 63 ? 50.874 22.424 7.736 1.00 19.40 63 PHE A N 1
ATOM 465 C CA . PHE A 1 63 ? 52.005 22.642 8.618 1.00 19.33 63 PHE A CA 1
ATOM 466 C C . PHE A 1 63 ? 52.930 21.440 8.508 1.00 20.04 63 PHE A C 1
ATOM 467 O O . PHE A 1 63 ? 52.562 20.429 7.909 1.00 20.41 63 PHE A O 1
ATOM 475 N N . LYS A 1 64 ? 54.128 21.567 9.067 1.00 20.98 64 LYS A N 1
ATOM 476 C CA . LYS A 1 64 ? 55.093 20.472 9.050 1.00 22.09 64 LYS A CA 1
ATOM 477 C C . LYS A 1 64 ? 55.590 20.141 10.444 1.00 21.83 64 LYS A C 1
ATOM 478 O O . LYS A 1 64 ? 55.360 20.894 11.398 1.00 21.42 64 LYS A O 1
ATOM 484 N N . GLU A 1 65 ? 56.292 19.014 10.560 1.00 22.05 65 GLU A N 1
ATOM 485 C CA . GLU A 1 65 ? 56.690 18.507 11.876 1.00 22.48 65 GLU A CA 1
ATOM 486 C C . GLU A 1 65 ? 57.624 19.429 12.662 1.00 22.17 65 GLU A C 1
ATOM 487 O O . GLU A 1 65 ? 57.634 19.397 13.894 1.00 21.85 65 GLU A O 1
ATOM 498 N N . THR A 1 66 ? 58.374 20.279 11.956 1.00 22.29 66 THR A N 1
ATOM 499 C CA . THR A 1 66 ? 59.306 21.200 12.601 1.00 22.47 66 THR A CA 1
ATOM 500 C C . THR A 1 66 ? 58.643 22.484 13.117 1.00 21.96 66 THR A C 1
ATOM 501 O O . THR A 1 66 ? 59.238 23.208 13.921 1.00 22.39 66 THR A O 1
ATOM 505 N N . ASP A 1 67 ? 57.413 22.755 12.677 1.00 21.24 67 ASP A N 1
ATOM 506 C CA . ASP A 1 67 ? 56.724 23.980 13.100 1.00 20.92 67 ASP A CA 1
ATOM 507 C C . ASP A 1 67 ? 56.474 23.999 14.606 1.00 20.96 67 ASP A C 1
ATOM 508 O O . ASP A 1 67 ? 56.098 22.987 15.188 1.00 20.83 67 ASP A O 1
ATOM 513 N N . LEU A 1 68 ? 56.678 25.159 15.225 1.00 20.59 68 LEU A N 1
ATOM 514 C CA . LEU A 1 68 ? 56.417 25.328 16.653 1.00 20.32 68 LEU A CA 1
ATOM 515 C C . LEU A 1 68 ? 54.981 25.743 16.951 1.00 19.86 68 LEU A C 1
ATOM 516 O O . LEU A 1 68 ? 54.447 26.683 16.347 1.00 19.87 68 LEU A O 1
ATOM 521 N N . VAL A 1 69 ? 54.382 25.038 17.906 1.00 19.26 69 VAL A N 1
ATOM 522 C CA . VAL A 1 69 ? 53.053 25.334 18.425 1.00 18.44 69 VAL A CA 1
ATOM 523 C C . VAL A 1 69 ? 53.191 26.003 19.784 1.00 18.48 69 VAL A C 1
ATOM 524 O O . VAL A 1 69 ? 53.843 25.475 20.689 1.00 18.53 69 VAL A O 1
ATOM 528 N N . THR A 1 70 ? 52.604 27.189 19.925 1.00 18.57 70 THR A N 1
ATOM 529 C CA . THR A 1 70 ? 52.651 27.880 21.201 1.00 18.99 70 THR A CA 1
ATOM 530 C C . THR A 1 70 ? 51.452 27.450 22.034 1.00 19.49 70 THR A C 1
ATOM 531 O O . THR A 1 70 ? 50.304 27.628 21.632 1.00 20.54 70 THR A O 1
ATOM 535 N N . ILE A 1 71 ? 51.731 26.874 23.196 1.00 18.92 71 ILE A N 1
ATOM 536 C CA . ILE A 1 71 ? 50.690 26.277 24.027 1.00 19.41 71 ILE A CA 1
ATOM 537 C C . ILE A 1 71 ? 49.826 27.344 24.706 1.00 19.77 71 ILE A C 1
ATOM 538 O O . ILE A 1 71 ? 50.354 28.293 25.288 1.00 20.01 71 ILE A O 1
ATOM 543 N N . GLY A 1 72 ? 48.504 27.179 24.607 1.00 20.49 72 GLY A N 1
ATOM 544 C CA . GLY A 1 72 ? 47.538 28.053 25.276 1.00 21.25 72 GLY A CA 1
ATOM 545 C C . GLY A 1 72 ? 46.938 27.450 26.536 1.00 21.76 72 GLY A C 1
ATOM 546 O O . GLY A 1 72 ? 47.202 26.280 26.885 1.00 21.65 72 GLY A O 1
ATOM 547 N N . ASN A 1 73 ? 46.108 28.245 27.205 1.00 22.21 73 ASN A N 1
ATOM 548 C CA . ASN A 1 73 ? 45.530 27.848 28.485 1.00 22.27 73 ASN A CA 1
ATOM 549 C C . ASN A 1 73 ? 44.764 26.523 28.450 1.00 21.95 73 ASN A C 1
ATOM 550 O O . ASN A 1 73 ? 44.846 25.742 29.393 1.00 21.85 73 ASN A O 1
ATOM 559 N N . ASP A 1 74 ? 44.045 26.261 27.356 1.00 21.41 74 ASP A N 1
ATOM 560 C CA . ASP A 1 74 ? 43.209 25.063 27.262 1.00 20.95 74 ASP A CA 1
ATOM 561 C C . ASP A 1 74 ? 44.000 23.754 27.195 1.00 20.27 74 ASP A C 1
ATOM 562 O O . ASP A 1 74 ? 43.446 22.688 27.484 1.00 19.87 74 ASP A O 1
ATOM 567 N N . ALA A 1 75 ? 45.279 23.850 26.826 1.00 19.47 75 ALA A N 1
ATOM 568 C CA . ALA A 1 75 ? 46.175 22.685 26.752 1.00 19.31 75 ALA A CA 1
ATOM 569 C C . ALA A 1 75 ? 47.099 22.590 27.971 1.00 19.80 75 ALA A C 1
ATOM 570 O O . ALA A 1 75 ? 47.997 21.755 28.014 1.00 19.46 75 ALA A O 1
ATOM 572 N N . TRP A 1 76 ? 46.869 23.457 28.952 1.00 20.05 76 TRP A N 1
ATOM 573 C CA . TRP A 1 76 ? 47.655 23.458 30.187 1.00 20.66 76 TRP A CA 1
ATOM 574 C C . TRP A 1 76 ? 47.211 22.293 31.079 1.00 20.80 76 TRP A C 1
ATOM 575 O O . TRP A 1 76 ? 46.097 22.292 31.612 1.00 21.23 76 TRP A O 1
ATOM 586 N N . ALA A 1 77 ? 48.081 21.296 31.206 1.00 21.12 77 ALA A N 1
ATOM 587 C CA . ALA A 1 77 ? 47.720 20.037 31.881 1.00 21.85 77 ALA A CA 1
ATOM 588 C C . ALA A 1 77 ? 47.180 20.269 33.290 1.00 22.44 77 ALA A C 1
ATOM 589 O O . ALA A 1 77 ? 46.090 19.800 33.636 1.00 23.64 77 ALA A O 1
ATOM 591 N N . THR A 1 78 ? 47.932 21.009 34.098 1.00 22.06 78 THR A N 1
ATOM 592 C CA . THR A 1 78 ? 47.544 21.207 35.495 1.00 22.05 78 THR A CA 1
ATOM 593 C C . THR A 1 78 ? 46.660 22.440 35.693 1.00 21.74 78 THR A C 1
ATOM 594 O O . THR A 1 78 ? 46.444 22.890 36.818 1.00 21.10 78 THR A O 1
ATOM 598 N N . GLY A 1 79 ? 46.137 22.972 34.592 1.00 21.64 79 GLY A N 1
ATOM 599 C CA . GLY A 1 79 ? 45.250 24.120 34.623 1.00 21.23 79 GLY A CA 1
ATOM 600 C C . GLY A 1 79 ? 43.807 23.791 34.305 1.00 21.31 79 GLY A C 1
ATOM 601 O O . GLY A 1 79 ? 42.957 24.676 34.271 1.00 21.31 79 GLY A O 1
ATOM 602 N N . ASN A 1 80 ? 43.528 22.511 34.065 1.00 21.29 80 ASN A N 1
ATOM 603 C CA . ASN A 1 80 ? 42.196 22.076 33.631 1.00 21.41 80 ASN A CA 1
ATOM 604 C C . ASN A 1 80 ? 41.851 20.731 34.276 1.00 21.40 80 ASN A C 1
ATOM 605 O O . ASN A 1 80 ? 42.262 19.694 33.771 1.00 21.42 80 ASN A O 1
ATOM 610 N N . PRO A 1 81 ? 41.127 20.739 35.418 1.00 21.25 81 PRO A N 1
ATOM 611 C CA . PRO A 1 81 ? 40.783 19.496 36.138 1.00 21.33 81 PRO A CA 1
ATOM 612 C C . PRO A 1 81 ? 40.075 18.401 35.319 1.00 21.04 81 PRO A C 1
ATOM 613 O O . PRO A 1 81 ? 40.044 17.245 35.752 1.00 21.43 81 PRO A O 1
ATOM 617 N N . VAL A 1 82 ? 39.577 18.733 34.126 1.00 20.83 82 VAL A N 1
ATOM 618 C CA . VAL A 1 82 ? 39.043 17.696 33.223 1.00 20.79 82 VAL A CA 1
ATOM 619 C C . VAL A 1 82 ? 40.120 16.630 32.931 1.00 20.12 82 VAL A C 1
ATOM 620 O O . VAL A 1 82 ? 39.814 15.466 32.678 1.00 20.16 82 VAL A O 1
ATOM 624 N N . PHE A 1 83 ? 41.383 17.048 32.976 1.00 19.37 83 PHE A N 1
ATOM 625 C CA . PHE A 1 83 ? 42.520 16.167 32.725 1.00 19.60 83 PHE A CA 1
ATOM 626 C C . PHE A 1 83 ? 42.898 15.252 33.904 1.00 19.82 83 PHE A C 1
ATOM 627 O O . PHE A 1 83 ? 43.797 14.422 33.775 1.00 19.74 83 PHE A O 1
ATOM 635 N N . LYS A 1 84 ? 42.243 15.419 35.054 1.00 19.90 84 LYS A N 1
ATOM 636 C CA . LYS A 1 84 ? 42.639 14.687 36.265 1.00 20.62 84 LYS A CA 1
ATOM 637 C C . LYS A 1 84 ? 42.671 13.175 36.071 1.00 21.31 84 LYS A C 1
ATOM 638 O O . LYS A 1 84 ? 41.671 12.578 35.667 1.00 21.94 84 LYS A O 1
ATOM 644 N N . GLY A 1 85 ? 43.835 12.587 36.351 1.00 21.55 85 GLY A N 1
ATOM 645 C CA . GLY A 1 85 ? 44.049 11.143 36.297 1.00 22.44 85 GLY A CA 1
ATOM 646 C C . GLY A 1 85 ? 44.225 10.574 34.904 1.00 22.78 85 GLY A C 1
ATOM 647 O O . GLY A 1 85 ? 44.231 9.353 34.717 1.00 23.71 85 GLY A O 1
ATOM 648 N N . SER A 1 86 ? 44.354 11.456 33.920 1.00 22.14 86 SER A N 1
ATOM 649 C CA . SER A 1 86 ? 44.420 11.033 32.527 1.00 21.59 86 SER A CA 1
ATOM 650 C C . SER A 1 86 ? 45.855 11.071 32.014 1.00 21.64 86 SER A C 1
ATOM 651 O O . SER A 1 86 ? 46.764 11.537 32.698 1.00 21.50 86 SER A O 1
ATOM 654 N N . SER A 1 87 ? 46.057 10.559 30.806 1.00 21.40 87 SER A N 1
ATOM 655 C CA . SER A 1 87 ? 47.382 10.581 30.214 1.00 21.63 87 SER A CA 1
ATOM 656 C C . SER A 1 87 ? 47.714 11.982 29.702 1.00 22.16 87 SER A C 1
ATOM 657 O O . SER A 1 87 ? 46.910 12.603 29.001 1.00 21.97 87 SER A O 1
ATOM 662 N N . LEU A 1 88 ? 48.892 12.472 30.072 1.00 22.07 88 LEU A N 1
ATOM 663 C CA . LEU A 1 88 ? 49.263 13.862 29.786 1.00 22.58 88 LEU A CA 1
ATOM 664 C C . LEU A 1 88 ? 50.711 13.996 29.363 1.00 23.48 88 LEU A C 1
ATOM 665 O O . LEU A 1 88 ? 51.574 13.215 29.759 1.00 23.85 88 LEU A O 1
ATOM 670 N N . MET A 1 89 ? 50.964 15.000 28.539 1.00 23.88 89 MET A N 1
ATOM 671 C CA . MET A 1 89 ? 52.308 15.330 28.133 1.00 24.91 89 MET A CA 1
ATOM 672 C C . MET A 1 89 ? 52.907 16.343 29.123 1.00 25.41 89 MET A C 1
ATOM 673 O O . MET A 1 89 ? 54.129 16.485 29.207 1.00 27.77 89 MET A O 1
ATOM 678 N N . PHE A 1 90 ? 52.033 17.001 29.888 1.00 26.12 90 PHE A N 1
ATOM 679 C CA . PHE A 1 90 ? 52.355 18.064 30.870 1.00 25.94 90 PHE A CA 1
ATOM 680 C C . PHE A 1 90 ? 52.817 19.375 30.240 1.00 25.64 90 PHE A C 1
ATOM 681 O O . PHE A 1 90 ? 53.868 19.941 30.563 1.00 26.04 90 PHE A O 1
ATOM 689 N N . LEU A 1 91 ? 51.971 19.865 29.344 1.00 23.78 91 LEU A N 1
ATOM 690 C CA . LEU A 1 91 ? 52.200 21.133 28.679 1.00 22.94 91 LEU A CA 1
ATOM 691 C C . LEU A 1 91 ? 51.801 22.295 29.580 1.00 23.01 91 LEU A C 1
ATOM 692 O O . LEU A 1 91 ? 50.883 22.188 30.390 1.00 22.71 91 LEU A O 1
ATOM 697 N N . LYS A 1 92 ? 52.507 23.410 29.430 1.00 23.31 92 LYS A N 1
ATOM 698 C CA . LYS A 1 92 ? 52.165 24.634 30.148 1.00 23.65 92 LYS A CA 1
ATOM 699 C C . LYS A 1 92 ? 52.074 25.771 29.150 1.00 23.28 92 LYS A C 1
ATOM 700 O O . LYS A 1 92 ? 52.765 25.735 28.130 1.00 23.01 92 LYS A O 1
ATOM 706 N N . PRO A 1 93 ? 51.236 26.788 29.436 1.00 23.39 93 PRO A N 1
ATOM 707 C CA . PRO A 1 93 ? 51.089 27.898 28.485 1.00 23.34 93 PRO A CA 1
ATOM 708 C C . PRO A 1 93 ? 52.418 28.595 28.231 1.00 23.18 93 PRO A C 1
ATOM 709 O O . PRO A 1 93 ? 53.242 28.719 29.137 1.00 23.14 93 PRO A O 1
ATOM 713 N N . GLY A 1 94 ? 52.631 29.026 26.996 1.00 22.50 94 GLY A N 1
ATOM 714 C CA . GLY A 1 94 ? 53.879 29.702 26.646 1.00 22.95 94 GLY A CA 1
ATOM 715 C C . GLY A 1 94 ? 54.973 28.782 26.141 1.00 22.70 94 GLY A C 1
ATOM 716 O O . GLY A 1 94 ? 55.934 29.236 25.506 1.00 22.94 94 GLY A O 1
ATOM 717 N N . MET A 1 95 ? 54.854 27.481 26.410 1.00 22.15 95 MET A N 1
ATOM 718 C CA . MET A 1 95 ? 55.776 26.535 25.804 1.00 21.84 95 MET A CA 1
ATOM 719 C C . MET A 1 95 ? 55.653 26.640 24.296 1.00 21.31 95 MET A C 1
ATOM 720 O O . MET A 1 95 ? 54.563 26.901 23.770 1.00 21.15 95 MET A O 1
ATOM 725 N N . GLN A 1 96 ? 56.771 26.457 23.607 1.00 21.36 96 GLN A N 1
ATOM 726 C CA . GLN A 1 96 ? 56.766 26.374 22.154 1.00 21.91 96 GLN A CA 1
ATOM 727 C C . GLN A 1 96 ? 57.293 24.997 21.772 1.00 21.54 96 GLN A C 1
ATOM 728 O O . GLN A 1 96 ? 58.490 24.705 21.910 1.00 22.12 96 GLN A O 1
ATOM 734 N N . VAL A 1 97 ? 56.379 24.151 21.301 1.00 20.22 97 VAL A N 1
ATOM 735 C CA . VAL A 1 97 ? 56.657 22.728 21.130 1.00 19.95 97 VAL A CA 1
ATOM 736 C C . VAL A 1 97 ? 56.537 22.371 19.656 1.00 19.34 97 VAL A C 1
ATOM 737 O O . VAL A 1 97 ? 55.538 22.713 19.038 1.00 19.43 97 VAL A O 1
ATOM 741 N N . PRO A 1 98 ? 57.549 21.688 19.079 1.00 19.53 98 PRO A N 1
ATOM 742 C CA . PRO A 1 98 ? 57.425 21.246 17.689 1.00 19.20 98 PRO A CA 1
ATOM 743 C C . PRO A 1 98 ? 56.241 20.305 17.488 1.00 18.77 98 PRO A C 1
ATOM 744 O O . PRO A 1 98 ? 55.940 19.493 18.369 1.00 18.97 98 PRO A O 1
ATOM 748 N N . VAL A 1 99 ? 55.587 20.417 16.335 1.00 17.86 99 VAL A N 1
ATOM 749 C CA . VAL A 1 99 ? 54.510 19.505 15.957 1.00 17.72 99 VAL A CA 1
ATOM 750 C C . VAL A 1 99 ? 54.957 18.045 16.138 1.00 17.92 99 VAL A C 1
ATOM 751 O O . VAL A 1 99 ? 54.192 17.215 16.641 1.00 18.22 99 VAL A O 1
ATOM 755 N N . SER A 1 100 ? 56.199 17.749 15.753 1.00 18.27 100 SER A N 1
ATOM 756 C CA . SER A 1 100 ? 56.746 16.381 15.857 1.00 18.43 100 SER A CA 1
ATOM 757 C C . SER A 1 100 ? 56.624 15.812 17.276 1.00 18.34 100 SER A C 1
ATOM 758 O O . SER A 1 100 ? 56.361 14.604 17.479 1.00 18.53 100 SER A O 1
ATOM 761 N N . GLN A 1 101 ? 56.836 16.672 18.259 1.00 17.82 101 GLN A N 1
ATOM 762 C CA . GLN A 1 101 ? 56.787 16.275 19.653 1.00 17.94 101 GLN A CA 1
ATOM 763 C C . GLN A 1 101 ? 55.342 16.130 20.119 1.00 17.52 101 GLN A C 1
ATOM 764 O O . GLN A 1 101 ? 55.011 15.179 20.823 1.00 17.54 101 GLN A O 1
ATOM 775 N N . LEU A 1 102 ? 54.478 17.057 19.722 1.00 17.33 102 LEU A N 1
ATOM 776 C CA . LEU A 1 102 ? 53.075 16.941 20.120 1.00 17.32 102 LEU A CA 1
ATOM 777 C C . LEU A 1 102 ? 52.409 15.690 19.557 1.00 17.49 102 LEU A C 1
ATOM 778 O O . LEU A 1 102 ? 51.664 15.008 20.266 1.00 17.80 102 LEU A O 1
ATOM 783 N N . ILE A 1 103 ? 52.685 15.381 18.293 1.00 16.92 103 ILE A N 1
ATOM 784 C CA . ILE A 1 103 ? 52.064 14.213 17.667 1.00 17.01 103 ILE A CA 1
ATOM 785 C C . ILE A 1 103 ? 52.560 12.892 18.270 1.00 16.79 103 ILE A C 1
ATOM 786 O O . ILE A 1 103 ? 51.815 11.921 18.337 1.00 17.51 103 ILE A O 1
ATOM 791 N N . ARG A 1 104 ? 53.811 12.870 18.721 1.00 16.73 104 ARG A N 1
ATOM 792 C CA . ARG A 1 104 ? 54.312 11.716 19.486 1.00 16.49 104 ARG A CA 1
ATOM 793 C C . ARG A 1 104 ? 53.684 11.671 20.887 1.00 16.52 104 ARG A C 1
ATOM 794 O O . ARG A 1 104 ? 53.350 10.590 21.393 1.00 16.62 104 ARG A O 1
ATOM 802 N N . GLY A 1 105 ? 53.459 12.837 21.495 1.00 16.70 105 GLY A N 1
ATOM 803 C CA . GLY A 1 105 ? 52.674 12.883 22.730 1.00 16.84 105 GLY A CA 1
ATOM 804 C C . GLY A 1 105 ? 51.292 12.266 22.550 1.00 16.65 105 GLY A C 1
ATOM 805 O O . GLY A 1 105 ? 50.817 11.500 23.407 1.00 17.43 105 GLY A O 1
ATOM 806 N N . ILE A 1 106 ? 50.654 12.570 21.415 1.00 16.41 106 ILE A N 1
ATOM 807 C CA . ILE A 1 106 ? 49.354 11.991 21.094 1.00 16.00 106 ILE A CA 1
ATOM 808 C C . ILE A 1 106 ? 49.463 10.493 20.814 1.00 16.81 106 ILE A C 1
ATOM 809 O O . ILE A 1 106 ? 48.766 9.710 21.444 1.00 16.99 106 ILE A O 1
ATOM 814 N N . ASN A 1 107 ? 50.348 10.116 19.886 1.00 16.82 107 ASN A N 1
ATOM 815 C CA . ASN A 1 107 ? 50.378 8.751 19.362 1.00 18.19 107 ASN A CA 1
ATOM 816 C C . ASN A 1 107 ? 50.991 7.706 20.293 1.00 19.02 107 ASN A C 1
ATOM 817 O O . ASN A 1 107 ? 50.505 6.559 20.348 1.00 19.97 107 ASN A O 1
ATOM 822 N N . LEU A 1 108 ? 52.038 8.102 21.016 1.00 19.87 108 LEU A N 1
ATOM 823 C CA . LEU A 1 108 ? 52.755 7.182 21.889 1.00 20.40 108 LEU A CA 1
ATOM 824 C C . LEU A 1 108 ? 52.182 7.204 23.296 1.00 20.93 108 LEU A C 1
ATOM 825 O O . LEU A 1 108 ? 51.942 6.149 23.903 1.00 21.59 108 LEU A O 1
ATOM 830 N N . GLN A 1 109 ? 51.967 8.419 23.798 1.00 21.45 109 GLN A N 1
ATOM 831 C CA . GLN A 1 109 ? 51.629 8.669 25.202 1.00 22.16 109 GLN A CA 1
ATOM 832 C C . GLN A 1 109 ? 50.118 8.866 25.417 1.00 21.23 109 GLN A C 1
ATOM 833 O O . GLN A 1 109 ? 49.638 8.805 26.546 1.00 21.49 109 GLN A O 1
ATOM 844 N N . SER A 1 110 ? 49.360 9.084 24.341 1.00 19.96 110 SER A N 1
ATOM 845 C CA . SER A 1 110 ? 47.929 9.368 24.463 1.00 19.95 110 SER A CA 1
ATOM 846 C C . SER A 1 110 ? 47.682 10.645 25.278 1.00 19.64 110 SER A C 1
ATOM 847 O O . SER A 1 110 ? 46.726 10.712 26.055 1.00 19.54 110 SER A O 1
ATOM 850 N N . GL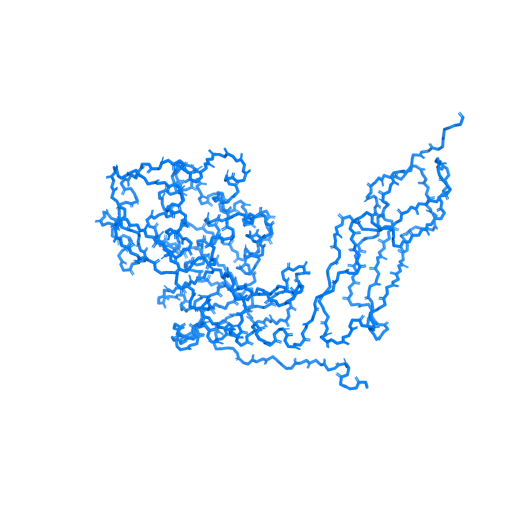Y A 1 111 ? 48.537 11.651 25.076 1.00 18.96 111 GLY A N 1
ATOM 851 C CA . GLY A 1 111 ? 48.462 12.906 25.824 1.00 18.25 111 GLY A CA 1
ATOM 852 C C . GLY A 1 111 ? 47.231 13.721 25.475 1.00 17.85 111 GLY A C 1
ATOM 853 O O . GLY A 1 111 ? 47.076 14.175 24.343 1.00 17.74 111 GLY A O 1
ATOM 854 N N . ASN A 1 112 ? 46.344 13.895 26.451 1.00 17.45 112 ASN A N 1
ATOM 855 C CA . ASN A 1 112 ? 45.096 14.614 26.233 1.00 16.79 112 ASN A CA 1
ATOM 856 C C . ASN A 1 112 ? 45.313 16.098 26.006 1.00 16.81 112 ASN A C 1
ATOM 857 O O . ASN A 1 112 ? 44.596 16.723 25.206 1.00 16.93 112 ASN A O 1
ATOM 862 N N . ASP A 1 113 ? 46.327 16.629 26.680 1.00 16.02 113 ASP A N 1
ATOM 863 C CA . ASP A 1 113 ? 46.703 18.038 26.551 1.00 16.17 113 ASP A CA 1
ATOM 864 C C . ASP A 1 113 ? 47.270 18.298 25.159 1.00 15.62 113 ASP A C 1
ATOM 865 O O . ASP A 1 113 ? 46.925 19.309 24.518 1.00 15.94 113 ASP A O 1
ATOM 870 N N . ALA A 1 114 ? 48.130 17.397 24.687 1.00 15.73 114 ALA A N 1
ATOM 871 C CA . ALA A 1 114 ? 48.673 17.486 23.320 1.00 15.53 114 ALA A CA 1
ATOM 872 C C . ALA A 1 114 ? 47.589 17.501 22.234 1.00 15.68 114 ALA A C 1
ATOM 873 O O . ALA A 1 114 ? 47.735 18.210 21.219 1.00 16.36 114 ALA A O 1
ATOM 875 N N . CYS A 1 115 ? 46.507 16.739 22.442 1.00 15.35 115 CYS A N 1
ATOM 876 C CA . CYS A 1 115 ? 45.374 16.761 21.526 1.00 15.23 115 CYS A CA 1
ATOM 877 C C . CYS A 1 115 ? 44.758 18.152 21.445 1.00 14.77 115 CYS A C 1
ATOM 878 O O . CYS A 1 115 ? 44.451 18.628 20.354 1.00 15.24 115 CYS A O 1
ATOM 881 N N . VAL A 1 116 ? 44.576 18.796 22.599 1.00 14.35 116 VAL A N 1
ATOM 882 C CA . VAL A 1 116 ? 43.993 20.136 22.600 1.00 14.85 116 VAL A CA 1
ATOM 883 C C . VAL A 1 116 ? 44.916 21.113 21.877 1.00 14.94 116 VAL A C 1
ATOM 884 O O . VAL A 1 116 ? 44.453 21.909 21.039 1.00 15.63 116 VAL A O 1
ATOM 888 N N . ALA A 1 117 ? 46.216 21.032 22.174 1.00 14.76 117 ALA A 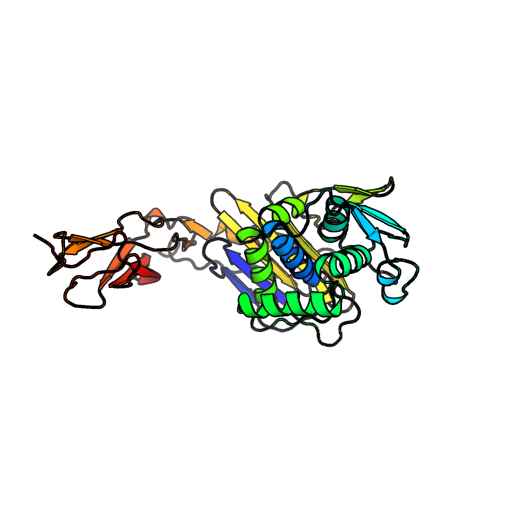N 1
ATOM 889 C CA . ALA A 1 117 ? 47.182 21.941 21.552 1.00 14.97 117 ALA A CA 1
ATOM 890 C C . ALA A 1 117 ? 47.162 21.791 20.031 1.00 14.39 117 ALA A C 1
ATOM 891 O O . ALA A 1 117 ? 47.156 22.784 19.304 1.00 15.34 117 ALA A O 1
ATOM 893 N N . MET A 1 118 ? 47.154 20.556 19.543 1.00 14.24 118 MET A N 1
ATOM 894 C CA . MET A 1 118 ? 47.131 20.329 18.092 1.00 14.25 118 MET A CA 1
ATOM 895 C C . MET A 1 118 ? 45.792 20.700 17.463 1.00 14.26 118 MET A C 1
ATOM 896 O O . MET A 1 118 ? 45.739 21.101 16.297 1.00 14.93 118 MET A O 1
ATOM 901 N N . ALA A 1 119 ? 44.698 20.515 18.200 1.00 14.92 119 ALA A N 1
ATOM 902 C CA . ALA A 1 119 ? 43.375 20.808 17.656 1.00 15.49 119 ALA A CA 1
ATOM 903 C C . ALA A 1 119 ? 43.251 22.306 17.404 1.00 15.57 119 ALA A C 1
ATOM 904 O O . ALA A 1 119 ? 42.815 22.727 16.338 1.00 16.74 119 ALA A O 1
ATOM 906 N N . ASP A 1 120 ? 43.668 23.105 18.374 1.00 16.22 120 ASP A N 1
ATOM 907 C CA . ASP A 1 120 ? 43.658 24.554 18.183 1.00 17.16 120 ASP A CA 1
ATOM 908 C C . ASP A 1 120 ? 44.622 25.008 17.084 1.00 16.83 120 ASP A C 1
ATOM 909 O O . ASP A 1 120 ? 44.305 25.901 16.288 1.00 16.94 120 ASP A O 1
ATOM 914 N N . PHE A 1 121 ? 45.799 24.401 17.029 1.00 16.57 121 PHE A 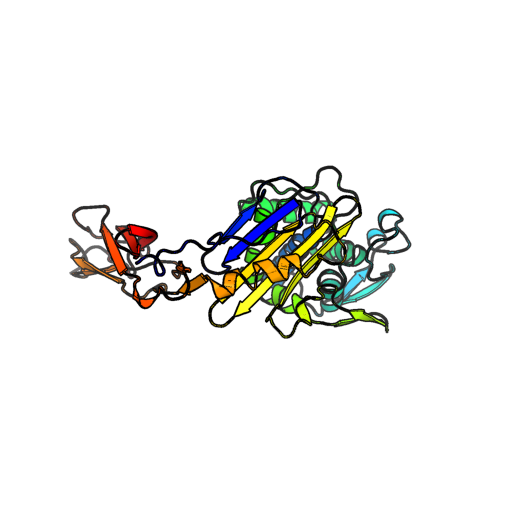N 1
ATOM 915 C CA . PHE A 1 121 ? 46.790 24.773 16.018 1.00 16.21 121 PHE A CA 1
ATOM 916 C C . PHE A 1 121 ? 46.295 24.455 14.602 1.00 15.73 121 PHE A C 1
ATOM 917 O O . PHE A 1 121 ? 46.454 25.258 13.668 1.00 16.62 121 PHE A O 1
ATOM 925 N N . ALA A 1 122 ? 45.692 23.281 14.447 1.00 15.39 122 ALA A N 1
ATOM 926 C CA . ALA A 1 122 ? 45.250 22.821 13.131 1.00 15.09 122 ALA A CA 1
ATOM 927 C C . ALA A 1 122 ? 43.914 23.372 12.654 1.00 15.38 122 ALA A C 1
ATOM 928 O O . ALA A 1 122 ? 43.702 23.528 11.446 1.00 16.14 122 ALA A O 1
ATOM 930 N N . ALA A 1 123 ? 43.014 23.649 13.593 1.00 15.58 123 ALA A N 1
ATOM 931 C CA . ALA A 1 123 ? 41.635 23.981 13.237 1.00 15.63 123 ALA A CA 1
ATOM 932 C C . ALA A 1 123 ? 41.048 25.206 13.949 1.00 16.11 123 ALA A C 1
ATOM 933 O O . ALA A 1 123 ? 39.890 25.544 13.699 1.00 16.66 123 ALA A O 1
ATOM 935 N N . GLY A 1 124 ? 41.829 25.840 14.826 1.00 15.80 124 GLY A N 1
ATOM 936 C CA . GLY A 1 124 ? 41.407 27.080 15.484 1.00 17.13 124 GLY A CA 1
ATOM 937 C C . GLY A 1 124 ? 40.667 26.893 16.796 1.00 17.33 124 GLY A C 1
ATOM 938 O O . GLY A 1 124 ? 40.797 27.718 17.699 1.00 19.12 124 GLY A O 1
ATOM 939 N N . SER A 1 125 ? 39.847 25.848 16.892 1.00 17.81 125 SER A N 1
ATOM 940 C CA . SER A 1 125 ? 39.142 25.538 18.129 1.00 17.30 125 SER A CA 1
ATOM 941 C C . SER A 1 125 ? 38.921 24.041 18.222 1.00 16.71 125 SER A C 1
ATOM 942 O O . SER A 1 125 ? 38.909 23.335 17.204 1.00 17.26 125 SER A O 1
ATOM 945 N N . GLN A 1 126 ? 38.702 23.561 19.438 1.00 17.21 126 GLN A N 1
ATOM 946 C CA . GLN A 1 126 ? 38.377 22.151 19.627 1.00 16.88 126 GLN A CA 1
ATOM 947 C C . GLN A 1 126 ? 37.092 21.779 18.882 1.00 17.05 126 GLN A C 1
ATOM 948 O O . GLN A 1 126 ? 37.036 20.737 18.223 1.00 16.87 126 GLN A O 1
ATOM 954 N N . ASP A 1 127 ? 36.073 22.639 18.954 1.00 17.70 127 ASP A N 1
ATOM 955 C CA . ASP A 1 127 ? 34.801 22.351 18.298 1.00 18.12 127 ASP A CA 1
ATOM 956 C C . ASP A 1 127 ? 34.970 22.239 16.777 1.00 16.78 127 ASP A C 1
ATOM 957 O O . ASP A 1 127 ? 34.392 21.344 16.161 1.00 17.51 127 ASP A O 1
ATOM 962 N N . ALA A 1 128 ? 35.795 23.106 16.181 1.00 16.08 128 ALA A N 1
ATOM 963 C CA . ALA A 1 128 ?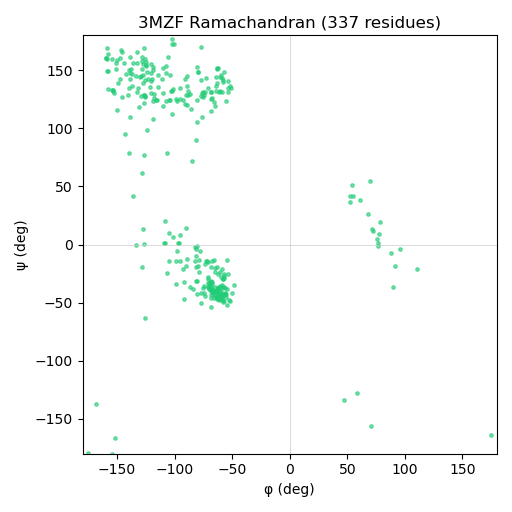 36.034 23.034 14.735 1.00 15.76 128 ALA A CA 1
ATOM 964 C C . ALA A 1 128 ? 36.795 21.760 14.372 1.00 15.85 128 ALA A C 1
ATOM 965 O O . ALA A 1 128 ? 36.498 21.111 13.376 1.00 16.22 128 ALA A O 1
ATOM 967 N N . PHE A 1 129 ? 37.757 21.398 15.211 1.00 15.14 129 PHE A N 1
ATOM 968 C CA . PHE A 1 129 ? 38.498 20.151 15.012 1.00 14.68 129 PHE A CA 1
ATOM 969 C C . PHE A 1 129 ? 37.595 18.932 15.096 1.00 15.09 129 PHE A C 1
ATOM 970 O O . PHE A 1 129 ? 37.706 18.023 14.271 1.00 15.03 129 PHE A O 1
ATOM 978 N N . VAL A 1 130 ? 36.713 18.903 16.103 1.00 14.68 130 VAL A N 1
ATOM 979 C CA . VAL A 1 130 ? 35.751 17.799 16.235 1.00 15.60 130 VAL A CA 1
ATOM 980 C C . VAL A 1 130 ? 34.849 17.738 14.991 1.00 15.53 130 VAL A C 1
ATOM 981 O O . VAL A 1 130 ? 34.471 16.656 14.537 1.00 15.93 130 VAL A O 1
ATOM 985 N N . GLY A 1 131 ? 34.508 18.908 14.441 1.00 15.49 131 GLY A N 1
ATOM 986 C CA . GLY A 1 131 ? 33.758 18.961 13.199 1.00 15.91 131 GLY A CA 1
ATOM 987 C C . GLY A 1 131 ? 34.490 18.220 12.098 1.00 15.34 131 GLY A C 1
ATOM 988 O O . GLY A 1 131 ? 33.880 17.449 11.349 1.00 16.83 131 GLY A O 1
ATOM 989 N N . LEU A 1 132 ? 35.807 18.425 12.013 1.00 15.32 132 LEU A N 1
ATOM 990 C CA . LEU A 1 132 ? 36.622 17.703 11.024 1.00 15.90 132 LEU A CA 1
ATOM 991 C C . LEU A 1 132 ? 36.601 16.198 11.278 1.00 15.03 132 LEU A C 1
ATOM 992 O O . LEU A 1 132 ? 36.441 15.406 10.346 1.00 16.11 132 LEU A O 1
ATOM 997 N N . MET A 1 133 ? 36.777 15.810 12.540 1.00 14.56 133 MET A N 1
ATOM 998 C CA . MET A 1 133 ? 36.736 14.387 12.905 1.00 14.00 133 MET A CA 1
ATOM 999 C C . MET A 1 133 ? 35.447 13.732 12.399 1.00 13.90 133 MET A C 1
ATOM 1000 O O . MET A 1 133 ? 35.477 12.640 11.823 1.00 14.47 133 MET A O 1
ATOM 1005 N N . ASN A 1 134 ? 34.310 14.383 12.654 1.00 14.42 134 ASN A N 1
ATOM 1006 C CA . ASN A 1 134 ? 33.020 13.851 12.243 1.00 14.77 134 ASN A CA 1
ATOM 1007 C C . ASN A 1 134 ? 32.794 13.913 10.729 1.00 15.41 134 ASN A C 1
ATOM 1008 O O . ASN A 1 134 ? 32.090 13.068 10.171 1.00 16.20 134 ASN A O 1
ATOM 1013 N N . SER A 1 135 ? 33.402 14.900 10.070 1.00 16.33 135 SER A N 1
ATOM 1014 C CA . SER A 1 135 ? 33.369 14.945 8.604 1.00 17.50 135 SER A CA 1
ATOM 1015 C C . SER A 1 135 ? 34.064 13.716 7.998 1.00 17.62 135 SER A C 1
ATOM 1016 O O . SER A 1 135 ? 33.568 13.121 7.032 1.00 18.39 135 SER A O 1
ATOM 1021 N N . TYR A 1 136 ? 35.204 13.334 8.582 1.00 17.49 136 TYR A N 1
ATOM 1022 C CA . TYR A 1 136 ? 35.892 12.117 8.156 1.00 17.28 136 TYR A CA 1
ATOM 1023 C C . TYR A 1 136 ? 35.134 10.834 8.538 1.00 17.11 136 TYR A C 1
ATOM 1024 O O . TYR A 1 136 ? 35.163 9.852 7.795 1.00 17.34 136 TYR A O 1
ATOM 1033 N N . VAL A 1 137 ? 34.437 10.837 9.676 1.00 16.83 137 VAL A N 1
ATOM 1034 C CA . VAL A 1 137 ? 33.523 9.735 9.984 1.00 17.10 137 VAL A CA 1
ATOM 1035 C C . VAL A 1 137 ? 32.577 9.511 8.793 1.00 17.35 137 VAL A C 1
ATOM 1036 O O . VAL A 1 137 ? 32.429 8.398 8.315 1.00 17.53 137 VAL A O 1
ATOM 1040 N N . ASN A 1 138 ? 31.978 10.594 8.302 1.00 18.37 138 ASN A N 1
ATOM 1041 C CA . ASN A 1 138 ? 31.077 10.538 7.140 1.00 19.43 138 ASN A CA 1
ATOM 1042 C C . ASN A 1 138 ? 31.776 10.083 5.863 1.00 19.56 138 ASN A C 1
ATOM 1043 O O . ASN A 1 138 ? 31.270 9.206 5.157 1.00 20.86 138 ASN A O 1
ATOM 1052 N N . ALA A 1 139 ? 32.948 10.655 5.584 1.00 19.42 139 ALA A N 1
ATOM 1053 C CA . ALA A 1 139 ? 33.705 10.318 4.363 1.00 19.66 139 ALA A CA 1
ATOM 1054 C C . ALA A 1 139 ? 34.102 8.842 4.323 1.00 19.93 139 ALA A C 1
ATOM 1055 O O . ALA A 1 139 ? 34.115 8.224 3.252 1.00 21.04 139 ALA A O 1
ATOM 1057 N N . LEU A 1 140 ? 34.428 8.289 5.489 1.00 19.89 140 LEU A N 1
ATOM 1058 C CA . LEU A 1 140 ? 34.828 6.884 5.597 1.00 19.68 140 LEU A CA 1
ATOM 1059 C C . LEU A 1 140 ? 33.643 5.925 5.654 1.00 19.49 140 LEU A C 1
ATOM 1060 O O . LEU A 1 140 ? 33.834 4.708 5.724 1.00 20.46 140 LEU A O 1
ATOM 1065 N N . GLY A 1 141 ? 32.425 6.464 5.645 1.00 19.10 141 GLY A N 1
ATOM 1066 C CA . GLY A 1 141 ? 31.207 5.651 5.668 1.00 19.58 141 GLY A CA 1
ATOM 1067 C C . GLY A 1 141 ? 30.947 4.895 6.958 1.00 19.03 141 GLY A C 1
ATOM 1068 O O . GLY A 1 141 ? 30.268 3.853 6.949 1.00 19.74 141 GLY A O 1
ATOM 1069 N N . LEU A 1 142 ? 31.472 5.409 8.076 1.00 18.47 142 LEU A N 1
ATOM 1070 C CA . LEU A 1 142 ? 31.339 4.733 9.365 1.00 18.06 142 LEU A CA 1
ATOM 1071 C C . LEU A 1 142 ? 29.919 4.922 9.858 1.00 18.16 142 LEU A C 1
ATOM 1072 O O . LEU A 1 142 ? 29.429 6.057 9.925 1.00 18.51 142 LEU A O 1
ATOM 1077 N N . LYS A 1 143 ? 29.277 3.818 10.224 1.00 17.88 143 LYS A N 1
ATOM 1078 C CA . LYS A 1 143 ? 27.866 3.823 10.588 1.00 18.49 143 LYS A CA 1
ATOM 1079 C C . LYS A 1 143 ? 27.577 3.934 12.085 1.00 18.08 143 LYS A C 1
ATOM 1080 O O . LYS A 1 143 ? 26.430 4.194 12.483 1.00 19.27 143 LYS A O 1
ATOM 1086 N N . ASN A 1 144 ? 28.591 3.725 12.917 1.00 17.29 144 ASN A N 1
ATOM 1087 C CA . ASN A 1 144 ? 28.363 3.655 14.358 1.00 15.93 144 ASN A CA 1
ATOM 1088 C C . ASN A 1 144 ? 29.411 4.424 15.158 1.00 15.74 144 ASN A C 1
ATOM 1089 O O . ASN A 1 144 ? 29.851 3.973 16.224 1.00 15.42 144 ASN A O 1
ATOM 1094 N N . THR A 1 145 ? 29.765 5.607 14.648 1.00 15.41 145 THR A N 1
ATOM 1095 C CA . THR A 1 145 ? 30.777 6.447 15.276 1.00 14.93 145 THR A CA 1
ATOM 1096 C C . THR A 1 145 ? 30.368 7.910 15.311 1.00 14.61 145 THR A C 1
ATOM 1097 O O . THR A 1 145 ? 29.852 8.451 14.327 1.00 14.91 145 THR A O 1
ATOM 1101 N N . HIS A 1 146 ? 30.608 8.539 16.457 1.00 13.67 146 HIS A N 1
ATOM 1102 C CA . HIS A 1 146 ? 30.398 9.976 16.589 1.00 13.94 146 HIS A CA 1
ATOM 1103 C C . HIS A 1 146 ? 31.318 10.492 17.674 1.00 14.18 146 HIS A C 1
ATOM 1104 O O . HIS A 1 146 ? 31.376 9.913 18.760 1.00 14.25 146 HIS A O 1
ATOM 1111 N N . PHE A 1 147 ? 32.019 11.584 17.382 1.00 14.87 147 PHE A N 1
ATOM 1112 C CA . PHE A 1 147 ? 32.941 12.200 18.337 1.00 15.00 147 PHE A CA 1
ATOM 1113 C C . PHE A 1 147 ? 32.400 13.511 18.893 1.00 16.13 147 PHE A C 1
ATOM 1114 O O . PHE A 1 147 ? 31.671 14.236 18.201 1.00 16.54 147 PHE A O 1
ATOM 1122 N N . GLN A 1 148 ? 32.752 13.790 20.148 1.00 16.30 148 GLN A N 1
ATOM 1123 C CA . GLN A 1 148 ? 32.403 15.072 20.764 1.00 17.44 148 GLN A CA 1
ATOM 1124 C C . GLN A 1 148 ? 33.630 15.864 21.233 1.00 18.27 148 GLN A C 1
ATOM 1125 O O . GLN A 1 148 ? 33.565 17.109 21.337 1.00 19.84 148 GLN A O 1
ATOM 1131 N N A THR A 1 149 ? 34.728 15.122 21.434 0.50 18.09 149 THR A N 1
ATOM 1132 N N B THR A 1 149 ? 34.728 15.182 21.538 0.50 17.97 149 THR A N 1
ATOM 1133 C CA A THR A 1 149 ? 35.997 15.584 22.017 0.50 18.13 149 THR A CA 1
ATOM 1134 C CA B THR A 1 149 ? 35.950 15.879 21.952 0.50 17.79 149 THR A CA 1
ATOM 1135 C C A THR A 1 149 ? 37.192 15.321 21.103 0.50 17.85 149 THR A C 1
ATOM 1136 C C B THR A 1 149 ? 37.187 15.312 21.245 0.50 17.72 149 THR A C 1
ATOM 1137 O O A THR A 1 149 ? 37.128 14.451 20.230 0.50 17.38 149 THR A O 1
ATOM 1138 O O B THR A 1 149 ? 37.135 14.242 20.653 0.50 17.58 149 THR A O 1
ATOM 1145 N N . VAL A 1 150 ? 38.284 16.059 21.308 1.00 17.92 150 VAL A N 1
ATOM 1146 C CA . VAL A 1 150 ? 39.513 15.784 20.544 1.00 18.45 150 VAL A CA 1
ATOM 1147 C C . VAL A 1 150 ? 40.394 14.677 21.131 1.00 18.93 150 VAL A C 1
ATOM 1148 O O . VAL A 1 150 ? 41.366 14.261 20.495 1.00 19.60 150 VAL A O 1
ATOM 1152 N N . HIS A 1 151 ? 40.061 14.224 22.346 1.00 19.92 151 HIS A N 1
ATOM 1153 C CA . HIS A 1 151 ? 40.902 13.276 23.084 1.00 20.67 151 HIS A CA 1
ATOM 1154 C C . HIS A 1 151 ? 40.178 12.038 23.612 1.00 22.31 151 HIS A C 1
ATOM 1155 O O . HIS A 1 151 ? 40.833 11.032 23.912 1.00 23.23 151 HIS A O 1
ATOM 1162 N N . GLY A 1 152 ? 38.850 12.128 23.711 1.00 23.79 152 GLY A N 1
ATOM 1163 C CA . GLY A 1 152 ? 38.039 11.090 24.362 1.00 25.84 152 GLY A CA 1
ATOM 1164 C C . GLY A 1 152 ? 37.397 11.506 25.692 1.00 27.01 152 GLY A C 1
ATOM 1165 O O . GLY A 1 152 ? 36.397 10.912 26.125 1.00 27.35 152 GLY A O 1
ATOM 1166 N N . LEU A 1 153 ? 37.937 12.533 26.351 1.00 27.56 153 LEU A N 1
ATOM 1167 C CA . LEU A 1 153 ? 37.405 12.943 27.667 1.00 27.92 153 LEU A CA 1
ATOM 1168 C C . LEU A 1 153 ? 36.145 13.806 27.571 1.00 28.51 153 LEU A C 1
ATOM 1169 O O . LEU A 1 153 ? 35.952 14.522 26.588 1.00 28.81 153 LEU A O 1
ATOM 1174 N N . ASP A 1 154 ? 35.310 13.759 28.610 1.00 29.08 154 ASP A N 1
ATOM 1175 C CA . ASP A 1 154 ? 34.166 14.667 28.752 1.00 29.17 154 ASP A CA 1
ATOM 1176 C C . ASP A 1 154 ? 33.229 14.657 27.530 1.00 28.54 154 ASP A C 1
ATOM 1177 O O . ASP A 1 154 ? 32.882 15.721 26.982 1.00 27.78 154 ASP A O 1
ATOM 1182 N N . ALA A 1 155 ? 32.816 13.447 27.135 1.00 27.47 155 ALA A N 1
ATOM 1183 C CA . ALA A 1 155 ? 32.002 13.218 25.938 1.00 26.27 155 ALA A CA 1
ATOM 1184 C C . ALA A 1 155 ? 30.895 12.167 26.143 1.00 25.52 155 ALA A C 1
ATOM 1185 O O . ALA A 1 155 ? 31.010 11.024 25.693 1.00 24.95 155 ALA A O 1
ATOM 1187 N N . ASP A 1 156 ? 29.801 12.570 26.788 1.00 24.79 156 ASP A N 1
ATOM 1188 C CA . ASP A 1 156 ? 28.672 11.665 27.055 1.00 24.37 156 ASP A CA 1
ATOM 1189 C C . ASP A 1 156 ? 28.000 11.056 25.815 1.00 23.76 156 ASP A C 1
ATOM 1190 O O . ASP A 1 156 ? 27.458 9.947 25.879 1.00 24.45 156 ASP A O 1
ATOM 1195 N N . GLY A 1 157 ? 28.047 11.762 24.686 1.00 22.01 157 GLY A N 1
ATOM 1196 C CA . GLY A 1 157 ? 27.387 11.300 23.458 1.00 20.18 157 GLY A CA 1
ATOM 1197 C C . GLY A 1 157 ? 28.334 10.822 22.373 1.00 19.27 157 GLY A C 1
ATOM 1198 O O . GLY A 1 157 ? 27.985 10.799 21.192 1.00 18.87 157 GLY A O 1
ATOM 1199 N N . GLN A 1 158 ? 29.545 10.486 22.791 1.00 18.35 158 GLN A N 1
ATOM 1200 C CA . GLN A 1 158 ? 30.575 9.965 21.895 1.00 17.55 158 GLN A CA 1
ATOM 1201 C C . GLN A 1 158 ? 30.481 8.446 21.874 1.00 17.16 158 GLN A C 1
ATOM 1202 O O . GLN A 1 158 ? 30.226 7.832 22.900 1.00 18.44 158 GLN A O 1
ATOM 1213 N N . TYR A 1 159 ? 30.692 7.840 20.711 1.00 15.62 159 TYR A N 1
ATOM 1214 C CA . TYR A 1 159 ? 30.693 6.378 20.619 1.00 15.40 159 TYR A CA 1
ATOM 1215 C C . TYR A 1 159 ? 31.428 5.919 19.374 1.00 14.70 159 TYR A C 1
ATOM 1216 O O . TYR A 1 159 ? 31.610 6.685 18.432 1.00 15.23 159 TYR A O 1
ATOM 1225 N N . SER A 1 160 ? 31.847 4.659 19.377 1.00 14.47 160 SER A N 1
ATOM 1226 C CA . SER A 1 160 ? 32.313 4.010 18.172 1.00 14.61 160 SER A CA 1
ATOM 1227 C C . SER A 1 160 ? 32.045 2.524 18.338 1.00 14.91 160 SER A C 1
ATOM 1228 O O . SER A 1 160 ? 31.296 2.113 19.238 1.00 15.71 160 SER A O 1
ATOM 1231 N N . SER A 1 161 ? 32.655 1.724 17.469 1.00 14.59 161 SER A N 1
ATOM 1232 C CA . SER A 1 161 ? 32.444 0.285 17.472 1.00 14.35 161 SER A CA 1
ATOM 1233 C C . SER A 1 161 ? 33.719 -0.416 17.056 1.00 14.28 161 SER A C 1
ATOM 1234 O O . SER A 1 161 ? 34.644 0.223 16.532 1.00 14.40 161 SER A O 1
ATOM 1237 N N . ALA A 1 162 ? 33.772 -1.733 17.253 1.00 14.15 162 ALA A N 1
ATOM 1238 C CA . ALA A 1 162 ? 34.990 -2.456 16.876 1.00 13.79 162 ALA A CA 1
ATOM 1239 C C . ALA A 1 162 ? 35.240 -2.337 15.374 1.00 13.62 162 ALA A C 1
ATOM 1240 O O . ALA A 1 162 ? 36.378 -2.105 14.947 1.00 14.10 162 ALA A O 1
ATOM 1242 N N . ARG A 1 163 ? 34.195 -2.540 14.580 1.00 13.61 163 ARG A N 1
ATOM 1243 C CA . ARG A 1 163 ? 34.342 -2.410 13.127 1.00 13.71 163 ARG A CA 1
ATOM 1244 C C . ARG A 1 163 ? 34.838 -1.013 12.766 1.00 13.75 163 ARG A C 1
ATOM 1245 O O . ARG A 1 163 ? 35.780 -0.876 11.986 1.00 14.27 163 ARG A O 1
ATOM 1253 N N . ASP A 1 164 ? 34.197 0.016 13.313 1.00 13.83 164 ASP A N 1
ATOM 1254 C CA . ASP A 1 164 ? 34.531 1.376 12.898 1.00 13.81 164 ASP A CA 1
ATOM 1255 C C . ASP A 1 164 ? 35.951 1.729 13.296 1.00 13.42 164 ASP A C 1
ATOM 1256 O O . ASP A 1 164 ? 36.636 2.440 12.565 1.00 14.14 164 ASP A O 1
ATOM 1261 N N . MET A 1 165 ? 36.390 1.254 14.469 1.00 13.19 165 MET A N 1
ATOM 1262 C CA . MET A 1 165 ? 37.758 1.524 14.897 1.00 13.44 165 MET A CA 1
ATOM 1263 C C . MET A 1 165 ? 38.796 0.788 14.052 1.00 13.19 165 MET A C 1
ATOM 1264 O O . MET A 1 165 ? 39.860 1.334 13.746 1.00 13.50 165 MET A O 1
ATOM 1269 N N . ALA A 1 166 ? 38.481 -0.442 13.644 1.00 12.69 166 ALA A N 1
ATOM 1270 C CA . ALA A 1 166 ? 39.354 -1.126 12.677 1.00 12.89 166 ALA A CA 1
ATOM 1271 C C . ALA A 1 166 ? 39.416 -0.381 11.342 1.00 13.07 166 ALA A C 1
ATOM 1272 O O . ALA A 1 166 ? 40.483 -0.310 10.718 1.00 14.34 166 ALA A O 1
ATOM 1274 N N . LEU A 1 167 ? 38.281 0.188 10.923 1.00 13.17 167 LEU A N 1
ATOM 1275 C CA . LEU A 1 167 ? 38.233 0.940 9.665 1.00 12.86 167 LEU A CA 1
ATOM 1276 C C . LEU A 1 167 ? 39.011 2.255 9.748 1.00 13.65 167 LEU A C 1
ATOM 1277 O O . LEU A 1 167 ? 39.601 2.676 8.761 1.00 14.54 167 LEU A O 1
ATOM 1282 N N . ILE A 1 168 ? 38.992 2.907 10.908 1.00 13.24 168 ILE A N 1
ATOM 1283 C CA . ILE A 1 168 ? 39.819 4.105 11.103 1.00 13.44 168 ILE A CA 1
ATOM 1284 C C . ILE A 1 168 ? 41.298 3.708 11.076 1.00 13.27 168 ILE A C 1
ATOM 1285 O O . ILE A 1 168 ? 42.115 4.418 10.513 1.00 14.84 168 ILE A O 1
ATOM 1290 N N . GLY A 1 169 ? 41.631 2.565 11.687 1.00 13.34 169 GLY A N 1
ATOM 1291 C CA . GLY A 1 169 ? 43.009 2.052 11.615 1.00 13.13 169 GLY A CA 1
ATOM 1292 C C . GLY A 1 169 ? 43.415 1.825 10.169 1.00 13.36 169 GLY A C 1
ATOM 1293 O O . GLY A 1 169 ? 44.499 2.220 9.747 1.00 13.74 169 GLY A O 1
ATOM 1294 N N . GLN A 1 170 ? 42.544 1.179 9.414 1.00 13.51 170 GLN A N 1
ATOM 1295 C CA . GLN A 1 170 ? 42.799 0.966 7.987 1.00 13.62 170 GLN A CA 1
ATOM 1296 C C . GLN A 1 170 ? 43.035 2.293 7.253 1.00 14.40 170 GLN A C 1
ATOM 1297 O O . GLN A 1 170 ? 43.960 2.393 6.440 1.00 14.11 170 GLN A O 1
ATOM 1303 N N . ALA A 1 171 ? 42.229 3.309 7.563 1.00 13.85 171 ALA A N 1
ATOM 1304 C CA . ALA A 1 171 ? 42.339 4.613 6.892 1.00 14.76 171 ALA A CA 1
ATOM 1305 C C . ALA A 1 171 ? 43.652 5.305 7.251 1.00 14.90 171 ALA A C 1
ATOM 1306 O O . ALA A 1 171 ? 44.275 5.954 6.395 1.00 15.18 171 ALA A O 1
ATOM 1308 N N . LEU A 1 172 ? 44.096 5.177 8.507 1.00 14.24 172 LEU A N 1
ATOM 1309 C CA . LEU A 1 172 ? 45.388 5.742 8.908 1.00 15.42 172 LEU A CA 1
ATOM 1310 C C . LEU A 1 172 ? 46.529 5.182 8.082 1.00 15.37 172 LEU A C 1
ATOM 1311 O O . LEU A 1 172 ? 47.372 5.926 7.582 1.00 16.42 172 LEU A O 1
ATOM 1316 N N . ILE A 1 173 ? 46.549 3.856 7.945 1.00 15.03 173 ILE A N 1
ATOM 1317 C CA . ILE A 1 173 ? 47.635 3.190 7.237 1.00 15.89 173 ILE A CA 1
ATOM 1318 C C . ILE A 1 173 ? 47.580 3.527 5.755 1.00 16.43 173 ILE A C 1
ATOM 1319 O O . ILE A 1 173 ? 48.611 3.744 5.132 1.00 16.95 173 ILE A O 1
ATOM 1324 N N . ARG A 1 174 ? 46.372 3.583 5.212 1.00 15.97 174 ARG A N 1
ATOM 1325 C CA . ARG A 1 174 ? 46.165 3.773 3.778 1.00 16.27 174 ARG A CA 1
ATOM 1326 C C . ARG A 1 174 ? 46.371 5.222 3.341 1.00 17.02 174 ARG A C 1
ATOM 1327 O O . ARG A 1 174 ? 47.086 5.474 2.366 1.00 17.84 174 ARG A O 1
ATOM 1335 N N . ASP A 1 175 ? 45.725 6.156 4.049 1.00 16.29 175 ASP A N 1
ATOM 1336 C CA . ASP A 1 175 ? 45.636 7.556 3.607 1.00 17.16 175 ASP A CA 1
ATOM 1337 C C . ASP A 1 175 ? 46.723 8.468 4.134 1.00 17.65 175 ASP A C 1
ATOM 1338 O O . ASP A 1 175 ? 47.075 9.436 3.465 1.00 17.91 175 ASP A O 1
ATOM 1343 N N . VAL A 1 176 ? 47.210 8.206 5.345 1.00 17.22 176 VAL A N 1
ATOM 1344 C CA . VAL A 1 176 ? 48.232 9.058 5.964 1.00 17.16 176 VAL A CA 1
ATOM 1345 C C . VAL A 1 176 ? 49.431 8.245 6.460 1.00 17.61 176 VAL A C 1
ATOM 1346 O O . VAL A 1 176 ? 49.747 8.248 7.655 1.00 16.45 176 VAL A O 1
ATOM 1350 N N . PRO A 1 177 ? 50.121 7.561 5.521 1.00 18.03 177 PRO A N 1
ATOM 1351 C CA . PRO A 1 177 ? 51.205 6.653 5.909 1.00 19.18 177 PRO A CA 1
ATOM 1352 C C . PRO A 1 177 ? 52.344 7.307 6.705 1.00 19.73 177 PRO A C 1
ATOM 1353 O O . PRO A 1 177 ? 52.968 6.637 7.526 1.00 20.37 177 PRO A O 1
ATOM 1357 N N . ASN A 1 178 ? 52.609 8.597 6.479 1.00 20.61 178 ASN A N 1
ATOM 1358 C CA . ASN A 1 178 ? 53.641 9.285 7.256 1.00 21.17 178 ASN A CA 1
ATOM 1359 C C . ASN A 1 178 ? 53.248 9.448 8.718 1.00 20.67 178 ASN A C 1
ATOM 1360 O O . ASN A 1 178 ? 54.101 9.423 9.606 1.00 22.00 178 ASN A O 1
ATOM 1365 N N . GLU A 1 179 ? 51.949 9.607 8.963 1.00 20.02 179 GLU A N 1
ATOM 1366 C CA . GLU A 1 179 ? 51.438 9.672 10.325 1.00 19.77 179 GLU A CA 1
ATOM 1367 C C . GLU A 1 179 ? 51.469 8.273 10.949 1.00 19.26 179 GLU A C 1
ATOM 1368 O O . GLU A 1 179 ? 51.890 8.101 12.101 1.00 19.07 179 GLU A O 1
ATOM 1374 N N . TYR A 1 180 ? 51.036 7.281 10.175 1.00 18.15 180 TYR A N 1
ATOM 1375 C CA . TYR A 1 180 ? 51.010 5.913 10.680 1.00 17.90 180 TYR A CA 1
ATOM 1376 C C . TYR A 1 180 ? 52.387 5.397 11.113 1.00 18.16 180 TYR A C 1
ATOM 1377 O O . TYR A 1 180 ? 52.504 4.657 12.107 1.00 17.77 180 TYR A O 1
ATOM 1386 N N . SER A 1 181 ? 53.424 5.796 10.384 1.00 18.50 181 SER A N 1
ATOM 1387 C CA . SER A 1 181 ? 54.789 5.334 10.678 1.00 18.84 181 SER A CA 1
ATOM 1388 C C . SER A 1 181 ? 55.278 5.677 12.099 1.00 18.79 181 SER A C 1
ATOM 1389 O O . SER A 1 181 ? 56.201 5.041 12.611 1.00 19.25 181 SER A O 1
ATOM 1396 N N . ILE A 1 182 ? 54.659 6.676 12.732 1.00 18.35 182 ILE A N 1
ATOM 1397 C CA . ILE A 1 182 ? 55.029 7.090 14.090 1.00 18.01 182 ILE A CA 1
ATOM 1398 C C . ILE A 1 182 ? 54.625 6.066 15.158 1.00 18.19 182 ILE A C 1
ATOM 1399 O O . ILE A 1 182 ? 55.270 5.945 16.205 1.00 18.49 182 ILE A O 1
ATOM 1404 N N . TYR A 1 183 ? 53.573 5.303 14.869 1.00 17.40 183 TYR A N 1
ATOM 1405 C CA . TYR A 1 183 ? 52.989 4.423 15.875 1.00 17.26 183 TYR A CA 1
ATOM 1406 C C . TYR A 1 183 ? 53.903 3.288 16.356 1.00 17.23 183 TYR A C 1
ATOM 1407 O O . TYR A 1 183 ? 53.707 2.779 17.458 1.00 16.73 183 TYR A O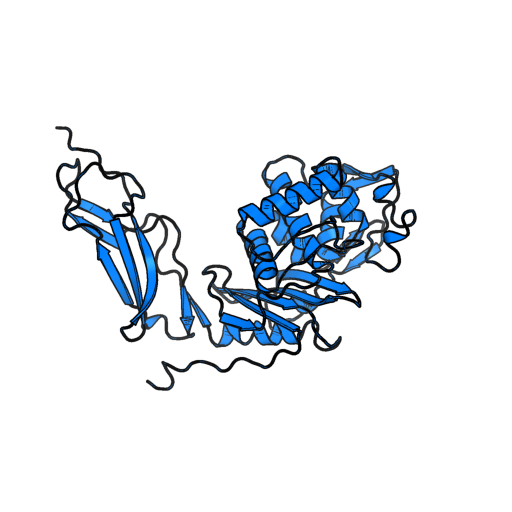 1
ATOM 1416 N N . LYS A 1 184 ? 54.882 2.897 15.531 1.00 17.01 184 LYS A N 1
ATOM 1417 C CA . LYS A 1 184 ? 55.811 1.818 15.905 1.00 18.02 184 LYS A CA 1
ATOM 1418 C C . LYS A 1 184 ? 56.941 2.312 16.802 1.00 18.05 184 LYS A C 1
ATOM 1419 O O . LYS A 1 184 ? 57.717 1.509 17.332 1.00 18.61 184 LYS A O 1
ATOM 1425 N N . GLU A 1 185 ? 57.064 3.628 16.964 1.00 17.60 185 GLU A N 1
ATOM 1426 C CA . GLU A 1 185 ? 58.159 4.174 17.763 1.00 18.42 185 GLU A CA 1
ATOM 1427 C C . GLU A 1 185 ? 57.985 3.819 19.232 1.00 18.60 185 GLU A C 1
ATOM 1428 O O . GLU A 1 185 ? 56.940 4.051 19.827 1.00 19.86 185 GLU A O 1
ATOM 1434 N N . LYS A 1 186 ? 59.013 3.214 19.814 1.00 19.93 186 LYS A N 1
ATOM 1435 C CA . LYS A 1 186 ? 58.882 2.683 21.162 1.00 20.36 186 LYS A CA 1
ATOM 1436 C C . LYS A 1 186 ? 58.988 3.731 22.257 1.00 21.18 186 LYS A C 1
ATOM 1437 O O . LYS A 1 186 ? 58.476 3.536 23.354 1.00 21.39 186 LYS A O 1
ATOM 1443 N N . GLU A 1 187 ? 59.636 4.848 21.951 1.00 22.35 187 GLU A N 1
ATOM 1444 C CA . GLU A 1 187 ? 59.804 5.904 22.940 1.00 23.55 187 GLU A CA 1
ATOM 1445 C C . GLU A 1 187 ? 60.078 7.244 22.270 1.00 23.44 187 GLU A C 1
ATOM 1446 O O . GLU A 1 187 ? 60.492 7.301 21.106 1.00 23.16 187 GLU A O 1
ATOM 1452 N N . PHE A 1 188 ? 59.840 8.317 23.015 1.00 23.66 188 PHE A N 1
ATOM 1453 C CA . PHE A 1 188 ? 60.304 9.645 22.628 1.00 24.23 188 PHE A CA 1
ATOM 1454 C C . PHE A 1 188 ? 60.648 10.398 23.910 1.00 24.37 188 PHE A C 1
ATOM 1455 O O . PHE A 1 188 ? 60.295 9.951 25.002 1.00 24.76 188 PHE A O 1
ATOM 1463 N N . THR A 1 189 ? 61.354 11.517 23.790 1.00 25.26 189 THR A N 1
ATOM 1464 C CA . THR A 1 189 ? 61.723 12.280 24.976 1.00 26.11 189 THR A CA 1
ATOM 1465 C C . THR A 1 189 ? 61.147 13.688 24.879 1.00 26.06 189 THR A C 1
ATOM 1466 O O . THR A 1 189 ? 61.301 14.347 23.850 1.00 26.43 189 THR A O 1
ATOM 1470 N N . PHE A 1 190 ? 60.473 14.121 25.942 1.00 26.25 190 PHE A N 1
ATOM 1471 C CA . PHE A 1 190 ? 59.958 15.488 26.028 1.00 26.98 190 PHE A CA 1
ATOM 1472 C C . PHE A 1 190 ? 60.310 16.104 27.369 1.00 28.20 190 PHE A C 1
ATOM 1473 O O . PHE A 1 190 ? 60.095 15.491 28.418 1.00 28.19 190 PHE A O 1
ATOM 1481 N N . ASN A 1 191 ? 60.851 17.324 27.324 1.00 30.02 191 ASN A N 1
ATOM 1482 C CA . ASN A 1 191 ? 61.174 18.087 28.532 1.00 31.56 191 ASN A CA 1
ATOM 1483 C C . ASN A 1 191 ? 62.082 17.279 29.466 1.00 32.39 191 ASN A C 1
ATOM 1484 O O . ASN A 1 191 ? 61.886 17.256 30.684 1.00 33.14 191 ASN A O 1
ATOM 1489 N N . GLY A 1 192 ? 63.061 16.598 28.872 1.00 32.83 192 GLY A N 1
ATOM 1490 C CA . GLY A 1 192 ? 64.044 15.8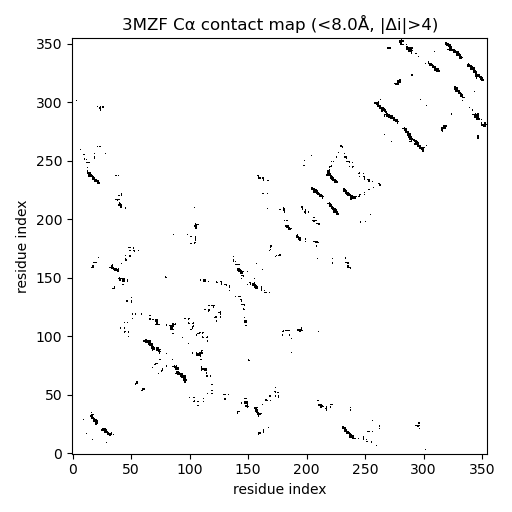22 29.627 1.00 33.43 192 GLY A CA 1
ATOM 1491 C C . GLY A 1 192 ? 63.564 14.491 30.188 1.00 33.83 192 GLY A C 1
ATOM 1492 O O . GLY A 1 192 ? 64.307 13.818 30.910 1.00 34.16 192 GLY A O 1
ATOM 1493 N N . ILE A 1 193 ? 62.331 14.102 29.865 1.00 33.75 193 ILE A N 1
ATOM 1494 C CA . ILE A 1 193 ? 61.788 12.829 30.335 1.00 33.71 193 ILE A CA 1
ATOM 1495 C C . ILE A 1 193 ? 61.459 11.891 29.166 1.00 33.38 193 ILE A C 1
ATOM 1496 O O . ILE A 1 193 ? 60.732 12.267 28.235 1.00 32.92 193 ILE A O 1
ATOM 1501 N N . ARG A 1 194 ? 62.009 10.678 29.221 1.00 32.73 194 ARG A N 1
ATOM 1502 C CA . ARG A 1 194 ? 61.675 9.626 28.264 1.00 32.25 194 ARG A CA 1
ATOM 1503 C C . ARG A 1 194 ? 60.256 9.107 28.506 1.00 31.39 194 ARG A C 1
ATOM 1504 O O . ARG A 1 194 ? 59.861 8.848 29.647 1.00 31.62 194 ARG A O 1
ATOM 1512 N N . GLN A 1 195 ? 59.496 8.961 27.423 1.00 29.97 195 GLN A N 1
ATOM 1513 C CA . GLN A 1 195 ? 58.133 8.440 27.494 1.00 29.04 195 GLN A CA 1
ATOM 1514 C C . GLN A 1 195 ? 57.980 7.261 26.545 1.00 27.62 195 GLN A C 1
ATOM 1515 O O . GLN A 1 195 ? 58.294 7.368 25.354 1.00 27.62 195 GLN A O 1
ATOM 1521 N N . LEU A 1 196 ? 57.487 6.153 27.090 1.00 26.49 196 LEU A N 1
ATOM 1522 C CA . LEU A 1 196 ? 57.348 4.906 26.348 1.00 25.57 196 LEU A CA 1
ATOM 1523 C C . LEU A 1 196 ? 56.005 4.830 25.655 1.00 24.48 196 LEU A C 1
ATOM 1524 O O . LEU A 1 196 ? 54.996 5.302 26.189 1.00 24.94 196 LEU A O 1
ATOM 1529 N N . ASN A 1 197 ? 55.997 4.224 24.469 1.00 22.82 197 ASN A N 1
ATOM 1530 C CA . ASN A 1 197 ? 54.758 3.885 23.785 1.00 21.44 197 ASN A CA 1
ATOM 1531 C C . ASN A 1 197 ? 53.912 2.948 24.661 1.00 21.75 197 ASN A C 1
ATOM 1532 O O . ASN A 1 197 ? 54.419 1.949 25.194 1.00 21.56 197 ASN A O 1
ATOM 1537 N N . ARG A 1 198 ? 52.628 3.266 24.815 1.00 21.70 198 ARG A N 1
ATOM 1538 C CA . ARG A 1 198 ? 51.706 2.455 25.626 1.00 22.43 198 ARG A CA 1
ATOM 1539 C C . ARG A 1 198 ? 51.320 1.106 24.999 1.00 21.15 198 ARG A C 1
ATOM 1540 O O . ARG A 1 198 ? 50.759 0.248 25.677 1.00 21.27 198 ARG A O 1
ATOM 1548 N N . ASN A 1 199 ? 51.608 0.929 23.711 1.00 20.19 199 ASN A N 1
ATOM 1549 C CA . ASN A 1 199 ? 51.281 -0.311 23.021 1.00 19.52 199 ASN A CA 1
ATOM 1550 C C . ASN A 1 199 ? 52.336 -1.392 23.283 1.00 19.54 199 ASN A C 1
ATOM 1551 O O . ASN A 1 199 ? 53.305 -1.516 22.537 1.00 19.46 199 ASN A O 1
ATOM 1556 N N . GLY A 1 200 ? 52.130 -2.173 24.341 1.00 19.70 200 GLY A N 1
ATOM 1557 C CA . GLY A 1 200 ? 53.073 -3.236 24.727 1.00 19.57 200 GLY A CA 1
ATOM 1558 C C . GLY A 1 200 ? 53.361 -4.283 23.657 1.00 19.42 200 GLY A C 1
ATOM 1559 O O . GLY A 1 200 ? 54.439 -4.902 23.661 1.00 19.68 200 GLY A O 1
ATOM 1560 N N . LEU A 1 201 ? 52.429 -4.480 22.723 1.00 18.74 201 LEU A N 1
ATOM 1561 C CA . LEU A 1 201 ? 52.655 -5.467 21.661 1.00 18.80 201 LEU A CA 1
ATOM 1562 C C . LEU A 1 201 ? 53.831 -5.147 20.741 1.00 18.51 201 LEU A C 1
ATOM 1563 O O . LEU A 1 201 ? 54.318 -6.025 20.031 1.00 18.80 201 LEU A O 1
ATOM 1568 N N . LEU A 1 202 ? 54.269 -3.885 20.722 1.00 18.02 202 LEU A N 1
ATOM 1569 C CA . LEU A 1 202 ? 55.422 -3.492 19.910 1.00 18.07 202 LEU A CA 1
ATOM 1570 C C . LEU A 1 202 ? 56.658 -4.299 20.277 1.00 18.42 202 LEU A C 1
ATOM 1571 O O . LEU A 1 202 ? 57.533 -4.507 19.441 1.00 18.92 202 LEU A O 1
ATOM 1576 N N . TRP A 1 203 ? 56.704 -4.753 21.529 1.00 19.12 203 TRP A N 1
ATOM 1577 C CA . TRP A 1 203 ? 57.854 -5.480 22.069 1.00 19.97 203 TRP A CA 1
ATOM 1578 C C . TRP A 1 203 ? 57.683 -6.999 22.016 1.00 20.79 203 TRP A C 1
ATOM 1579 O O . TRP A 1 203 ? 58.556 -7.734 22.479 1.00 20.17 203 TRP A O 1
ATOM 1590 N N . ASP A 1 204 ? 56.560 -7.470 21.486 1.00 20.99 204 ASP A N 1
ATOM 1591 C CA . ASP A 1 204 ? 56.368 -8.916 21.318 1.00 21.84 204 ASP A CA 1
ATOM 1592 C C . ASP A 1 204 ? 57.087 -9.414 20.062 1.00 23.09 204 ASP A C 1
ATOM 1593 O O . ASP A 1 204 ? 56.617 -9.177 18.949 1.00 23.05 204 ASP A O 1
ATOM 1598 N N . ASN A 1 205 ? 58.217 -10.103 20.279 1.00 24.44 205 ASN A N 1
ATOM 1599 C CA . ASN A 1 205 ? 59.057 -10.774 19.252 1.00 26.09 205 ASN A CA 1
ATOM 1600 C C . ASN A 1 205 ? 58.375 -11.761 18.310 1.00 25.65 205 ASN A C 1
ATOM 1601 O O . ASN A 1 205 ? 58.883 -12.015 17.202 1.00 26.26 205 ASN A O 1
ATOM 1606 N N . SER A 1 206 ? 57.264 -12.351 18.747 1.00 25.00 206 SER A N 1
ATOM 1607 C CA . SER A 1 206 ? 56.588 -13.385 17.948 1.00 24.81 206 SER A CA 1
ATOM 1608 C C . SER A 1 206 ? 55.738 -12.814 16.811 1.00 24.20 206 SER A C 1
ATOM 1609 O O . SER A 1 206 ? 55.310 -13.545 15.914 1.00 24.56 206 SER A O 1
ATOM 1612 N N . LEU A 1 207 ? 55.492 -11.505 16.866 1.00 23.24 207 LEU A N 1
ATOM 1613 C CA . LEU A 1 207 ? 54.688 -10.812 15.868 1.00 22.40 207 LEU A CA 1
ATOM 1614 C C . LEU A 1 207 ? 55.457 -9.611 15.350 1.00 20.81 207 LEU A C 1
ATOM 1615 O O . LEU A 1 207 ? 56.410 -9.170 15.985 1.00 21.09 207 LEU A O 1
ATOM 1620 N N . ASN A 1 208 ? 55.057 -9.100 14.189 1.00 19.42 208 ASN A N 1
ATOM 1621 C CA . ASN A 1 208 ? 55.508 -7.778 13.773 1.00 18.32 208 ASN A CA 1
ATOM 1622 C C . ASN A 1 208 ? 54.348 -6.795 13.905 1.00 17.48 208 ASN A C 1
ATOM 1623 O O . ASN A 1 208 ? 53.673 -6.470 12.926 1.00 17.00 208 ASN A O 1
ATOM 1632 N N . VAL A 1 209 ? 54.109 -6.366 15.137 1.00 16.81 209 VAL A N 1
ATOM 1633 C CA . VAL A 1 209 ? 53.072 -5.355 15.422 1.00 16.52 209 VAL A CA 1
ATOM 1634 C C . VAL A 1 209 ? 53.696 -3.973 15.256 1.00 16.48 209 VAL A C 1
ATOM 1635 O O . VAL A 1 209 ? 54.753 -3.707 15.830 1.00 16.72 209 VAL A O 1
ATOM 1639 N N . ASP A 1 210 ? 53.050 -3.095 14.484 1.00 15.94 210 ASP A N 1
ATOM 1640 C CA . ASP A 1 210 ? 53.569 -1.719 14.315 1.00 15.91 210 ASP A CA 1
ATOM 1641 C C . ASP A 1 210 ? 52.546 -0.623 14.612 1.00 15.77 210 ASP A C 1
ATOM 1642 O O . ASP A 1 210 ? 52.763 0.540 14.279 1.00 15.70 210 ASP A O 1
ATOM 1647 N N . GLY A 1 211 ? 51.438 -1.004 15.237 1.00 14.90 211 GLY A N 1
ATOM 1648 C CA . GLY A 1 211 ? 50.387 -0.058 15.653 1.00 14.92 211 GLY A CA 1
ATOM 1649 C C . GLY A 1 211 ? 49.310 -0.801 16.437 1.00 15.01 211 GLY A C 1
ATOM 1650 O O . GLY A 1 211 ? 49.420 -2.013 16.641 1.00 14.21 211 GLY A O 1
ATOM 1651 N N . ILE A 1 212 ? 48.259 -0.107 16.881 1.00 14.87 212 ILE A N 1
ATOM 1652 C CA . ILE A 1 212 ? 48.052 1.316 16.608 1.00 15.70 212 ILE A CA 1
ATOM 1653 C C . ILE A 1 212 ? 47.859 2.083 17.919 1.00 17.19 212 ILE A C 1
ATOM 1654 O O . ILE A 1 212 ? 48.676 2.946 18.250 1.00 18.93 212 ILE A O 1
ATOM 1659 N N . LYS A 1 213 ? 46.796 1.767 18.656 1.00 18.08 213 LYS A N 1
ATOM 1660 C CA . LYS A 1 213 ? 46.390 2.589 19.792 1.00 19.28 213 LYS A CA 1
ATOM 1661 C C . LYS A 1 213 ? 45.723 1.773 20.866 1.00 19.53 213 LYS A C 1
ATOM 1662 O O . LYS A 1 213 ? 44.900 0.904 20.580 1.00 18.66 213 LYS A O 1
ATOM 1668 N N . THR A 1 214 ? 46.058 2.098 22.108 1.00 20.99 214 THR A N 1
ATOM 1669 C CA . THR A 1 214 ? 45.428 1.529 23.287 1.00 22.97 214 THR A CA 1
ATOM 1670 C C . THR A 1 214 ? 44.493 2.551 23.929 1.00 23.99 214 THR A C 1
ATOM 1671 O O . THR A 1 214 ? 44.612 3.757 23.709 1.00 24.78 214 THR A O 1
ATOM 1675 N N . GLY A 1 215 ? 43.579 2.066 24.754 1.00 25.03 215 GLY A N 1
ATOM 1676 C CA . GLY A 1 215 ? 42.727 2.962 25.529 1.00 26.00 215 GLY A CA 1
ATOM 1677 C C . GLY A 1 215 ? 42.173 2.259 26.742 1.00 27.28 215 GLY A C 1
ATOM 1678 O O . GLY A 1 215 ? 41.723 1.128 26.649 1.00 26.03 215 GLY A O 1
ATOM 1679 N N . HIS A 1 216 ? 42.241 2.912 27.896 1.00 29.09 216 HIS A N 1
ATOM 1680 C CA . HIS A 1 216 ? 41.523 2.419 29.059 1.00 30.92 216 HIS A CA 1
ATOM 1681 C C . HIS A 1 216 ? 40.907 3.549 29.848 1.00 32.01 216 HIS A C 1
ATOM 1682 O O . HIS A 1 216 ? 41.570 4.537 30.177 1.00 32.00 216 HIS A O 1
ATOM 1689 N N . THR A 1 217 ? 39.619 3.390 30.112 1.00 33.43 217 THR A N 1
ATOM 1690 C CA . THR A 1 217 ? 38.934 4.107 31.174 1.00 34.90 217 THR A CA 1
ATOM 1691 C C . THR A 1 217 ? 38.126 3.051 31.918 1.00 35.71 217 THR A C 1
ATOM 1692 O O . THR A 1 217 ? 37.809 1.995 31.358 1.00 35.95 217 THR A O 1
ATOM 1696 N N . ASP A 1 218 ? 37.799 3.319 33.181 1.00 36.56 218 ASP A N 1
ATOM 1697 C CA . ASP A 1 218 ? 36.990 2.388 33.963 1.00 37.10 218 ASP A CA 1
ATOM 1698 C C . ASP A 1 218 ? 35.645 2.143 33.276 1.00 36.98 218 ASP A C 1
ATOM 1699 O O . ASP A 1 218 ? 35.072 1.058 33.389 1.00 37.00 218 ASP A O 1
ATOM 1704 N N . LYS A 1 219 ? 35.167 3.152 32.545 1.00 36.59 219 LYS A N 1
ATOM 1705 C CA . LYS A 1 219 ? 33.916 3.061 31.791 1.00 35.73 219 LYS A CA 1
ATOM 1706 C C . LYS A 1 219 ? 34.015 2.215 30.503 1.00 34.95 219 LYS A C 1
ATOM 1707 O O . LYS A 1 219 ? 33.104 1.439 30.201 1.00 35.04 219 LYS A O 1
ATOM 1713 N N . ALA A 1 220 ? 35.109 2.369 29.751 1.00 33.07 220 ALA A N 1
ATOM 1714 C CA . ALA A 1 220 ? 35.272 1.680 28.455 1.00 31.02 220 ALA A CA 1
ATOM 1715 C C . ALA A 1 220 ? 35.931 0.296 28.551 1.00 29.71 220 ALA A C 1
ATOM 1716 O O . ALA A 1 220 ? 35.918 -0.480 27.582 1.00 29.14 220 ALA A O 1
ATOM 1718 N N . GLY A 1 221 ? 36.502 -0.018 29.710 1.00 27.93 221 GLY A N 1
ATOM 1719 C CA . GLY A 1 221 ? 37.316 -1.225 29.841 1.00 25.96 221 GLY A CA 1
ATOM 1720 C C . GLY A 1 221 ? 38.619 -1.052 29.076 1.00 24.54 221 GLY A C 1
ATOM 1721 O O . GLY A 1 221 ? 39.065 0.070 28.856 1.00 23.86 221 GLY A O 1
ATOM 1722 N N . TYR A 1 222 ? 39.230 -2.166 28.681 1.00 23.79 222 TYR A N 1
ATOM 1723 C CA . TYR A 1 222 ? 40.500 -2.136 27.975 1.00 23.08 222 TYR A CA 1
ATOM 1724 C C . TYR A 1 222 ? 40.279 -2.274 26.482 1.00 21.61 222 TYR A C 1
ATOM 1725 O O . TYR A 1 222 ? 39.655 -3.227 26.022 1.00 21.66 222 TYR A O 1
ATOM 1734 N N . ASN A 1 223 ? 40.817 -1.316 25.742 1.00 19.08 223 ASN A N 1
ATOM 1735 C CA . ASN A 1 223 ? 40.604 -1.219 24.305 1.00 17.90 223 ASN A CA 1
ATOM 1736 C C . ASN A 1 223 ? 41.929 -1.226 23.583 1.00 16.92 223 ASN A C 1
ATOM 1737 O O . ASN A 1 223 ? 42.902 -0.644 24.044 1.00 17.38 223 ASN A O 1
ATOM 1746 N N . LEU A 1 224 ? 41.964 -1.882 22.429 1.00 16.40 224 LEU A N 1
ATOM 1747 C CA . LEU A 1 224 ? 43.194 -1.906 21.636 1.00 16.59 224 LEU A CA 1
ATOM 1748 C C . LEU A 1 224 ? 42.869 -2.094 20.164 1.00 15.49 224 LEU A C 1
ATOM 1749 O O . LEU A 1 224 ? 42.099 -2.990 19.804 1.00 15.04 224 LEU A O 1
ATOM 1754 N N . VAL A 1 225 ? 43.450 -1.235 19.326 1.00 14.32 225 VAL A N 1
ATOM 1755 C CA . VAL A 1 225 ? 43.477 -1.471 17.882 1.00 13.56 225 VAL A CA 1
ATOM 1756 C C . VAL A 1 225 ? 44.917 -1.772 17.534 1.00 13.30 225 VAL A C 1
ATOM 1757 O O . VAL A 1 225 ? 45.807 -0.961 17.785 1.00 13.44 225 VAL A O 1
ATOM 1761 N N . ALA A 1 226 ? 45.136 -2.970 17.000 1.00 13.46 226 ALA A N 1
ATOM 1762 C CA . ALA A 1 226 ? 46.477 -3.446 16.677 1.00 13.33 226 ALA A CA 1
ATOM 1763 C C . ALA A 1 226 ? 46.578 -3.704 15.189 1.00 13.74 226 ALA A C 1
ATOM 1764 O O . ALA A 1 226 ? 45.591 -4.051 14.543 1.00 14.18 226 ALA A O 1
ATOM 1766 N N . SER A 1 227 ? 47.780 -3.542 14.648 1.00 13.47 227 SER A N 1
ATOM 1767 C CA . SER A 1 227 ? 48.017 -4.013 13.285 1.00 13.88 227 SER A CA 1
ATOM 1768 C C . SER A 1 227 ? 49.376 -4.679 13.210 1.00 14.15 227 SER A C 1
ATOM 1769 O O . SER A 1 227 ? 50.337 -4.252 13.849 1.00 14.79 227 SER A O 1
ATOM 1772 N N . ALA A 1 228 ? 49.433 -5.754 12.431 1.00 14.53 228 ALA A N 1
ATOM 1773 C CA . ALA A 1 228 ? 50.637 -6.570 12.364 1.00 15.04 228 ALA A CA 1
ATOM 1774 C C . ALA A 1 228 ? 50.798 -7.065 10.945 1.00 15.30 228 ALA A C 1
ATOM 1775 O O . ALA A 1 228 ? 49.821 -7.146 10.212 1.00 15.19 228 ALA A O 1
ATOM 1777 N N . THR A 1 229 ? 52.034 -7.390 10.571 1.00 15.93 229 THR A N 1
ATOM 1778 C CA . THR A 1 229 ? 52.286 -7.934 9.235 1.00 16.74 229 THR A CA 1
ATOM 1779 C C . THR A 1 229 ? 53.015 -9.268 9.281 1.00 17.60 229 THR A C 1
ATOM 1780 O O . THR A 1 229 ? 53.729 -9.566 10.235 1.00 16.70 229 THR A O 1
ATOM 1784 N N . GLU A 1 230 ? 52.812 -10.057 8.232 1.00 19.06 230 GLU A N 1
ATOM 1785 C CA . GLU A 1 230 ? 53.617 -11.250 7.995 1.00 21.79 230 GLU A CA 1
ATOM 1786 C C . GLU A 1 230 ? 53.652 -11.446 6.482 1.00 23.24 230 GLU A C 1
ATOM 1787 O O . GLU A 1 230 ? 52.617 -11.671 5.861 1.00 23.78 230 GLU A O 1
ATOM 1793 N N . GLY A 1 231 ? 54.842 -11.334 5.895 1.00 25.44 231 GLY A N 1
ATOM 1794 C CA . GLY A 1 231 ? 54.983 -11.379 4.436 1.00 27.44 231 GLY A CA 1
ATOM 1795 C C . GLY A 1 231 ? 54.166 -10.293 3.749 1.00 28.89 231 GLY A C 1
ATOM 1796 O O . GLY A 1 231 ? 54.273 -9.115 4.101 1.00 29.74 231 GLY A O 1
ATOM 1797 N N . GLN A 1 232 ? 53.342 -10.700 2.780 1.00 29.82 232 GLN A N 1
ATOM 1798 C CA . GLN A 1 232 ? 52.490 -9.777 2.006 1.00 29.64 232 GLN A CA 1
ATOM 1799 C C . GLN A 1 232 ? 51.341 -9.226 2.852 1.00 28.63 232 GLN A C 1
ATOM 1800 O O . GLN A 1 232 ? 50.699 -8.229 2.494 1.00 29.65 232 GLN A O 1
ATOM 1806 N N . MET A 1 233 ? 51.112 -9.867 3.993 1.00 25.90 233 MET A N 1
ATOM 1807 C CA . MET A 1 233 ? 49.844 -9.760 4.677 1.00 23.16 233 MET A CA 1
ATOM 1808 C C . MET A 1 233 ? 49.837 -8.823 5.875 1.00 20.37 233 MET A C 1
ATOM 1809 O O . MET A 1 233 ? 50.703 -8.893 6.731 1.00 19.53 233 MET A O 1
ATOM 1814 N N . ARG A 1 234 ? 48.827 -7.960 5.927 1.00 17.09 234 ARG A N 1
ATOM 1815 C CA . ARG A 1 234 ? 48.644 -7.078 7.075 1.00 15.09 234 ARG A CA 1
ATOM 1816 C C . ARG A 1 234 ? 47.242 -7.253 7.634 1.00 14.31 234 ARG A C 1
ATOM 1817 O O . ARG A 1 234 ? 46.250 -7.136 6.906 1.00 14.62 234 ARG A O 1
ATOM 1825 N N . LEU A 1 235 ? 47.181 -7.524 8.941 1.00 13.36 235 LEU A N 1
ATOM 1826 C CA . LEU A 1 235 ? 45.910 -7.627 9.650 1.00 13.73 235 LEU A CA 1
ATOM 1827 C C . LEU A 1 235 ? 45.719 -6.454 10.594 1.00 13.54 235 LEU A C 1
ATOM 1828 O O . LEU A 1 235 ? 46.694 -5.880 11.093 1.00 13.59 235 LEU A O 1
ATOM 1833 N N . ILE A 1 236 ? 44.449 -6.123 10.833 1.00 13.20 236 ILE A N 1
ATOM 1834 C CA . ILE A 1 236 ? 44.068 -5.138 11.849 1.00 13.64 236 ILE A CA 1
ATOM 1835 C C . ILE A 1 236 ? 43.049 -5.809 12.763 1.00 13.37 236 ILE A C 1
ATOM 1836 O O . ILE A 1 236 ? 42.064 -6.371 12.289 1.00 13.47 236 ILE A O 1
ATOM 1841 N N . SER A 1 237 ? 43.299 -5.743 14.074 1.00 13.20 237 SER A N 1
ATOM 1842 C CA . SER A 1 237 ? 42.321 -6.191 15.069 1.00 13.48 237 SER A CA 1
ATOM 1843 C C . SER A 1 237 ? 41.849 -5.010 15.887 1.00 13.51 237 SER A C 1
ATOM 1844 O O . SER A 1 237 ? 42.612 -4.082 16.153 1.00 13.50 237 SER A O 1
ATOM 1847 N N . ALA A 1 238 ? 40.578 -5.039 16.281 1.00 13.81 238 ALA A N 1
ATOM 1848 C CA . ALA A 1 238 ? 40.085 -4.085 17.271 1.00 14.79 238 ALA A CA 1
ATOM 1849 C C . ALA A 1 238 ? 39.386 -4.911 18.331 1.00 15.43 238 ALA A C 1
ATOM 1850 O O . ALA A 1 238 ? 38.509 -5.737 18.010 1.00 15.72 238 ALA A O 1
ATOM 1852 N N . VAL A 1 239 ? 39.774 -4.685 19.587 1.00 16.03 239 VAL A N 1
ATOM 1853 C CA . VAL A 1 239 ? 39.179 -5.395 20.712 1.00 16.96 239 VAL A CA 1
ATOM 1854 C C . VAL A 1 239 ? 38.713 -4.314 21.668 1.00 17.42 239 VAL A C 1
ATOM 1855 O O . VAL A 1 239 ? 39.509 -3.472 22.076 1.00 17.21 239 VAL A O 1
ATOM 1859 N N . MET A 1 240 ? 37.420 -4.316 21.969 1.00 17.92 240 MET A N 1
ATOM 1860 C CA . MET A 1 240 ? 36.844 -3.286 22.826 1.00 20.46 240 MET A CA 1
ATOM 1861 C C . MET A 1 240 ? 36.200 -3.879 24.060 1.00 20.37 240 MET A C 1
ATOM 1862 O O . MET A 1 240 ? 35.568 -4.933 24.003 1.00 19.78 240 MET A O 1
ATOM 1867 N N . GLY A 1 241 ? 36.376 -3.189 25.178 1.00 21.28 241 GLY A N 1
ATOM 1868 C CA . GLY A 1 241 ? 35.863 -3.687 26.450 1.00 22.75 241 GLY A CA 1
ATOM 1869 C C . GLY A 1 241 ? 36.522 -4.979 26.888 1.00 24.25 241 GLY A C 1
ATOM 1870 O O . GLY A 1 241 ? 35.838 -5.900 27.364 1.00 23.55 241 GLY A O 1
ATOM 1871 N N A GLY A 1 242 ? 37.835 -5.065 26.686 0.50 23.79 242 GLY A N 1
ATOM 1872 N N B GLY A 1 242 ? 37.846 -5.040 26.748 0.50 26.26 242 GLY A N 1
ATOM 1873 C CA A GLY A 1 242 ? 38.632 -6.148 27.250 0.50 24.43 242 GLY A CA 1
ATOM 1874 C CA B GLY A 1 242 ? 38.657 -6.099 27.352 0.50 29.32 242 GLY A CA 1
ATOM 1875 C C A GLY A 1 242 ? 38.382 -6.149 28.743 0.50 25.11 242 GLY A C 1
ATOM 1876 C C B GLY A 1 242 ? 38.764 -5.905 28.859 0.50 31.68 242 GLY A C 1
ATOM 1877 O O A GLY A 1 242 ? 38.376 -5.089 29.377 0.50 24.20 242 GLY A O 1
ATOM 1878 O O B GLY A 1 242 ? 38.272 -4.912 29.398 0.50 31.21 242 GLY A O 1
ATOM 1879 N N A ARG A 1 243 ? 38.165 -7.338 29.296 0.50 26.18 243 ARG A N 1
ATOM 1880 N N B ARG A 1 243 ? 39.431 -6.837 29.538 0.50 34.12 243 ARG A N 1
ATOM 1881 C CA A ARG A 1 243 ? 37.663 -7.474 30.664 0.50 27.56 243 ARG A CA 1
ATOM 1882 C CA B ARG A 1 243 ? 39.368 -6.910 31.005 0.50 36.77 243 ARG A CA 1
ATOM 1883 C C A ARG A 1 243 ? 38.737 -7.563 31.752 0.50 27.83 243 ARG A C 1
ATOM 1884 C C B ARG A 1 243 ? 40.634 -6.541 31.794 0.50 37.92 243 ARG A C 1
ATOM 1885 O O A ARG A 1 243 ? 38.459 -7.278 32.916 0.50 28.05 243 ARG A O 1
ATOM 1886 O O B ARG A 1 243 ? 40.536 -6.175 32.969 0.50 38.18 243 ARG A O 1
ATOM 1901 N N A THR A 1 244 ? 39.952 -7.959 31.389 0.50 27.95 244 THR A N 1
ATOM 1902 N N B THR A 1 244 ? 41.808 -6.622 31.169 0.50 39.05 244 THR A N 1
ATOM 1903 C CA A THR A 1 244 ? 41.020 -8.088 32.384 0.50 28.12 244 THR A CA 1
ATOM 1904 C CA B THR A 1 244 ? 43.052 -6.179 31.825 0.50 40.01 244 THR A CA 1
ATOM 1905 C C A THR A 1 244 ? 42.325 -7.425 31.962 0.50 28.41 244 THR A C 1
ATOM 1906 C C B THR A 1 244 ? 44.056 -5.541 30.857 0.50 40.50 244 THR A C 1
ATOM 1907 O O A THR A 1 244 ? 42.633 -7.320 30.772 0.50 28.31 244 THR A O 1
ATOM 1908 O O B THR A 1 244 ? 43.867 -5.571 29.639 0.50 40.33 244 THR A O 1
ATOM 1915 N N A PHE A 1 245 ? 43.091 -6.992 32.957 0.50 28.29 245 PHE A N 1
ATOM 1916 N N B PHE A 1 245 ? 45.108 -4.935 31.407 0.50 40.98 245 PHE A N 1
ATOM 1917 C CA A PHE A 1 245 ? 44.405 -6.415 32.732 0.50 28.31 245 PHE A CA 1
ATOM 1918 C CA B PHE A 1 245 ? 46.165 -4.350 30.586 0.50 41.45 245 PHE A CA 1
ATOM 1919 C C A PHE A 1 245 ? 45.306 -7.412 32.012 0.50 28.14 245 PHE A C 1
ATOM 1920 C C B PHE A 1 245 ? 46.831 -5.434 29.754 0.50 41.45 245 PHE A C 1
ATOM 1921 O O A PHE A 1 245 ? 46.045 -7.046 31.092 0.50 27.78 245 PHE A O 1
ATOM 1922 O O B PHE A 1 245 ? 46.858 -5.363 28.524 0.50 41.35 245 PHE A O 1
ATOM 1937 N N A LYS A 1 246 ? 45.237 -8.673 32.434 0.50 27.83 246 LYS A N 1
ATOM 1938 N N B LYS A 1 246 ? 47.377 -6.435 30.438 0.50 41.37 246 LYS A N 1
ATOM 1939 C CA A LYS A 1 246 ? 46.108 -9.711 31.888 0.50 27.88 246 LYS A CA 1
ATOM 1940 C CA B LYS A 1 246 ? 48.000 -7.568 29.766 0.50 41.11 246 LYS A CA 1
ATOM 1941 C C A LYS A 1 246 ? 45.814 -10.040 30.424 0.50 26.84 246 LYS A C 1
ATOM 1942 C C B LYS A 1 246 ? 46.945 -8.338 28.989 0.50 40.38 246 LYS A C 1
ATOM 1943 O O A LYS A 1 246 ? 46.652 -10.626 29.738 0.50 27.00 246 LYS A O 1
ATOM 1944 O O B LYS A 1 246 ? 47.261 -9.092 28.068 0.50 40.17 246 LYS A O 1
ATOM 1955 N N A GLY A 1 247 ? 44.631 -9.664 29.946 0.50 25.72 247 GLY A N 1
ATOM 1956 N N B GLY A 1 247 ? 45.688 -8.127 29.368 0.50 39.47 247 GLY A N 1
ATOM 1957 C CA A GLY A 1 247 ? 44.253 -9.936 28.558 0.50 24.42 247 GLY A CA 1
ATOM 1958 C CA B GLY A 1 247 ? 44.557 -8.774 28.719 0.50 38.18 247 GLY A CA 1
ATOM 1959 C C A GLY A 1 247 ? 44.335 -8.740 27.626 0.50 23.54 247 GLY A C 1
ATOM 1960 C C B GLY A 1 247 ? 44.282 -8.228 27.332 0.50 37.02 247 GLY A C 1
ATOM 1961 O O A GLY A 1 247 ? 43.961 -8.831 26.455 0.50 22.58 247 GLY A O 1
ATOM 1962 O O B GLY A 1 247 ? 44.192 -8.991 26.371 0.50 36.76 247 GLY A O 1
ATOM 1963 N N A ARG A 1 248 ? 44.843 -7.622 28.137 0.50 23.27 248 ARG A N 1
ATOM 1964 N N B ARG A 1 248 ? 44.134 -6.910 27.216 0.50 35.69 248 ARG A N 1
ATOM 1965 C CA A ARG A 1 248 ? 44.823 -6.361 27.396 0.50 22.86 248 ARG A CA 1
ATOM 1966 C CA B ARG A 1 248 ? 43.880 -6.326 25.901 0.50 34.20 248 ARG A CA 1
ATOM 1967 C C A ARG A 1 248 ? 45.633 -6.417 26.099 0.50 22.64 248 ARG A C 1
ATOM 1968 C C B ARG A 1 248 ? 44.949 -6.780 24.916 0.50 32.95 248 ARG A C 1
ATOM 1969 O O A ARG A 1 248 ? 45.370 -5.675 25.159 0.50 22.22 248 ARG A O 1
ATOM 1970 O O B ARG A 1 248 ? 44.660 -6.996 23.732 0.50 32.54 248 ARG A O 1
ATOM 1985 N N A GLU A 1 249 ? 46.632 -7.282 26.048 0.50 22.13 249 GLU A N 1
ATOM 1986 N N B GLU A 1 249 ? 46.170 -6.940 25.428 0.50 31.04 249 GLU A N 1
ATOM 1987 C CA A GLU A 1 249 ? 47.368 -7.450 24.801 0.50 22.04 249 GLU A CA 1
ATOM 1988 C CA B GLU A 1 249 ? 47.297 -7.435 24.637 0.50 29.25 249 GLU A CA 1
ATOM 1989 C C A GLU A 1 249 ? 47.230 -8.880 24.308 0.50 22.21 249 GLU A C 1
ATOM 1990 C C B GLU A 1 249 ? 47.097 -8.899 24.255 0.50 26.56 249 GLU A C 1
ATOM 1991 O O A GLU A 1 249 ? 47.289 -9.151 23.112 0.50 21.67 249 GLU A O 1
ATOM 1992 O O B GLU A 1 249 ? 47.026 -9.222 23.072 0.50 25.78 249 GLU A O 1
ATOM 2003 N N . ALA A 1 250 ? 47.002 -9.781 25.252 1.00 23.31 250 ALA A N 1
ATOM 2004 C CA . ALA A 1 250 ? 46.881 -11.216 24.977 1.00 22.18 250 ALA A CA 1
ATOM 2005 C C . ALA A 1 250 ? 45.703 -11.590 24.075 1.00 21.26 250 ALA A C 1
ATOM 2006 O O . ALA A 1 250 ? 45.840 -12.459 23.208 1.00 20.56 250 ALA A O 1
ATOM 2008 N N . GLU A 1 251 ? 44.552 -10.944 24.275 1.00 20.17 251 GLU A N 1
ATOM 2009 C CA . GLU A 1 251 ? 43.374 -11.254 23.467 1.00 19.92 251 GLU A CA 1
ATOM 2010 C C . GLU A 1 251 ? 43.577 -10.839 22.011 1.00 19.43 251 GLU A C 1
ATOM 2011 O O . GLU A 1 251 ? 43.193 -11.559 21.096 1.00 19.51 251 GLU A O 1
ATOM 2017 N N . SER A 1 252 ? 44.188 -9.677 21.805 1.00 18.21 252 SER A N 1
ATOM 2018 C CA . SER A 1 252 ? 44.490 -9.213 20.449 1.00 17.71 252 SER A CA 1
ATOM 2019 C C . SER A 1 252 ? 45.531 -10.105 19.773 1.00 17.72 252 SER A C 1
ATOM 2020 O O . SER A 1 252 ? 45.399 -10.441 18.584 1.00 17.55 252 SER A O 1
ATOM 2023 N N . LYS A 1 253 ? 46.560 -10.488 20.528 1.00 17.90 253 LYS A N 1
ATOM 2024 C CA . LYS A 1 253 ? 47.570 -11.421 20.037 1.00 18.55 253 LYS A CA 1
ATOM 2025 C C . LYS A 1 253 ? 46.913 -12.730 19.565 1.00 18.23 253 LYS A C 1
ATOM 2026 O O . LYS A 1 253 ? 47.269 -13.257 18.503 1.00 18.04 253 LYS A O 1
ATOM 2032 N N . LYS A 1 254 ? 45.942 -13.234 20.332 1.00 18.51 254 LYS A N 1
ATOM 2033 C CA . LYS A 1 254 ? 45.198 -14.448 19.945 1.00 19.17 254 LYS A CA 1
ATOM 2034 C C . LYS A 1 254 ? 44.557 -14.308 18.563 1.00 18.27 254 LYS A C 1
ATOM 2035 O O . LYS A 1 254 ? 44.628 -15.224 17.734 1.00 18.47 254 LYS A O 1
ATOM 2041 N N . LEU A 1 255 ? 43.921 -13.159 18.323 1.00 17.01 255 LEU A N 1
ATOM 2042 C CA . LEU A 1 255 ? 43.246 -12.926 17.050 1.00 16.51 255 LEU A CA 1
ATOM 2043 C C . LEU A 1 255 ? 44.234 -12.797 15.915 1.00 16.27 255 LEU A C 1
ATOM 2044 O O . LEU A 1 255 ? 44.043 -13.373 14.848 1.00 15.58 255 LEU A O 1
ATOM 2049 N N . LEU A 1 256 ? 45.287 -12.010 16.125 1.00 15.48 256 LEU A N 1
ATOM 2050 C CA . LEU A 1 256 ? 46.253 -11.808 15.049 1.00 15.67 256 LEU A CA 1
ATOM 2051 C C . LEU A 1 256 ? 46.957 -13.105 14.673 1.00 15.65 256 LEU A C 1
ATOM 2052 O O . LEU A 1 256 ? 47.102 -13.408 13.499 1.00 15.46 256 LEU A O 1
ATOM 2057 N N A THR A 1 257 ? 47.408 -13.867 15.668 0.50 15.80 257 THR A N 1
ATOM 2058 N N B THR A 1 257 ? 47.389 -13.847 15.689 0.50 15.67 257 THR A N 1
ATOM 2059 C CA A THR A 1 257 ? 48.118 -15.115 15.376 0.50 16.12 257 THR A CA 1
ATOM 2060 C CA B THR A 1 257 ? 48.089 -15.107 15.481 0.50 15.91 257 THR A CA 1
ATOM 2061 C C A THR A 1 257 ? 47.204 -16.116 14.669 0.50 15.90 257 THR A C 1
ATOM 2062 C C B THR A 1 257 ? 47.213 -16.097 14.706 0.50 15.77 257 THR A C 1
ATOM 2063 O O A THR A 1 257 ? 47.636 -16.801 13.727 0.50 16.16 257 THR A O 1
ATOM 2064 O O B THR A 1 257 ? 47.675 -16.739 13.748 0.50 16.11 257 THR A O 1
ATOM 2071 N N . TRP A 1 258 ? 45.941 -16.170 15.100 1.00 15.82 258 TRP A N 1
ATOM 2072 C CA . TRP A 1 258 ? 44.949 -17.034 14.461 1.00 15.43 258 TRP A CA 1
ATOM 2073 C C . TRP A 1 258 ? 44.741 -16.627 13.002 1.00 14.75 258 TRP A C 1
ATOM 2074 O O . TRP A 1 258 ? 44.703 -17.462 12.118 1.00 15.42 258 TRP A O 1
ATOM 2085 N N . GLY A 1 259 ? 44.636 -15.326 12.742 1.00 14.18 259 GLY A N 1
ATOM 2086 C CA . GLY A 1 259 ? 44.439 -14.874 11.365 1.00 14.44 259 GLY A CA 1
ATOM 2087 C C . GLY A 1 259 ? 45.583 -15.258 10.443 1.00 14.19 259 GLY A C 1
ATOM 2088 O O . GLY A 1 259 ? 45.350 -15.700 9.308 1.00 14.74 259 GLY A O 1
ATOM 2089 N N . PHE A 1 260 ? 46.819 -15.085 10.903 1.00 14.52 260 PHE A N 1
ATOM 2090 C CA . PHE A 1 260 ? 47.969 -15.391 10.051 1.00 14.26 260 PHE A CA 1
ATOM 2091 C C . PHE A 1 260 ? 48.075 -16.887 9.811 1.00 15.02 260 PHE A C 1
ATOM 2092 O O . PHE A 1 260 ? 48.532 -17.309 8.751 1.00 16.18 260 PHE A O 1
ATOM 2100 N N . ARG A 1 261 ? 47.666 -17.679 10.795 1.00 15.54 261 ARG A N 1
ATOM 2101 C CA . ARG A 1 261 ? 47.788 -19.128 10.647 1.00 15.80 261 ARG A CA 1
ATOM 2102 C C . ARG A 1 261 ? 46.790 -19.683 9.632 1.00 16.55 261 ARG A C 1
ATOM 2103 O O . ARG A 1 261 ? 47.111 -20.613 8.870 1.00 17.09 261 ARG A O 1
ATOM 2111 N N . PHE A 1 262 ? 45.584 -19.121 9.599 1.00 16.16 262 PHE A N 1
ATOM 2112 C CA . PHE A 1 262 ? 44.527 -19.725 8.789 1.00 16.31 262 PHE A CA 1
ATOM 2113 C C . PHE A 1 262 ? 44.190 -19.025 7.492 1.00 16.52 262 PHE A C 1
ATOM 2114 O O . PHE A 1 262 ? 43.499 -19.588 6.646 1.00 17.60 262 PHE A O 1
ATOM 2122 N N . PHE A 1 263 ? 44.664 -17.792 7.343 1.00 16.17 263 PHE A N 1
ATOM 2123 C CA . PHE A 1 263 ? 44.344 -17.026 6.150 1.00 16.89 263 PHE A CA 1
ATOM 2124 C C . PHE A 1 263 ? 45.575 -16.470 5.459 1.00 17.16 263 PHE A C 1
ATOM 2125 O O . PHE A 1 263 ? 46.618 -16.251 6.083 1.00 16.64 263 PHE A O 1
ATOM 2133 N N . GLU A 1 264 ? 45.430 -16.217 4.152 1.00 17.87 264 GLU A N 1
ATOM 2134 C CA . GLU A 1 264 ? 46.485 -15.607 3.344 1.00 18.81 264 GLU A CA 1
ATOM 2135 C C . GLU A 1 264 ? 45.848 -14.567 2.426 1.00 18.61 264 GLU A C 1
ATOM 2136 O O . GLU A 1 264 ? 44.685 -14.700 2.064 1.00 17.68 264 GLU A O 1
ATOM 2147 N N . THR A 1 265 ? 46.610 -13.532 2.082 1.00 19.23 265 THR A N 1
ATOM 2148 C CA . THR A 1 265 ? 46.138 -12.506 1.164 1.00 20.01 265 THR A CA 1
ATOM 2149 C C . THR A 1 265 ? 46.891 -12.623 -0.149 1.00 19.99 265 THR A C 1
ATOM 2150 O O . THR A 1 265 ? 48.126 -12.718 -0.174 1.00 19.88 265 THR A O 1
ATOM 2154 N N . VAL A 1 266 ? 46.126 -12.630 -1.232 1.00 19.79 266 VAL A N 1
ATOM 2155 C CA . VAL A 1 266 ? 46.696 -12.724 -2.570 1.00 19.94 266 VAL A CA 1
ATOM 2156 C C . VAL A 1 266 ? 46.335 -11.491 -3.391 1.00 19.81 266 VAL A C 1
ATOM 2157 O O . VAL A 1 266 ? 45.314 -10.852 -3.150 1.00 18.59 266 VAL A O 1
ATOM 2161 N N . ASN A 1 267 ? 47.196 -11.184 -4.358 1.00 19.62 267 ASN A N 1
ATOM 2162 C CA . ASN A 1 267 ? 47.070 -10.003 -5.202 1.00 19.94 267 ASN A CA 1
ATOM 2163 C C . ASN A 1 267 ? 47.103 -10.448 -6.660 1.00 20.08 267 ASN A C 1
ATOM 2164 O O . ASN A 1 267 ? 48.123 -10.305 -7.332 1.00 20.63 267 ASN A O 1
ATOM 2169 N N . PRO A 1 268 ? 45.980 -10.998 -7.155 1.00 19.66 268 PRO A N 1
ATOM 2170 C CA . PRO A 1 268 ? 45.978 -11.630 -8.482 1.00 19.71 268 PRO A CA 1
ATOM 2171 C C . PRO A 1 268 ? 46.020 -10.670 -9.669 1.00 19.60 268 PRO A C 1
ATOM 2172 O O . PRO A 1 268 ? 46.315 -11.103 -10.787 1.00 20.07 268 PRO A O 1
ATOM 2176 N N . LEU A 1 269 ? 45.724 -9.393 -9.452 1.00 19.16 269 LEU A N 1
ATOM 2177 C CA . LEU A 1 269 ? 45.633 -8.443 -10.562 1.00 19.88 269 LEU A CA 1
ATOM 2178 C C . LEU A 1 269 ? 45.903 -7.022 -10.104 1.00 20.12 269 LEU A C 1
ATOM 2179 O O . LEU A 1 269 ? 45.343 -6.574 -9.101 1.00 19.66 269 LEU A O 1
ATOM 2184 N N . LYS A 1 270 ? 46.748 -6.309 -10.854 1.00 20.40 270 LYS A N 1
ATOM 2185 C CA . LYS A 1 270 ? 47.019 -4.901 -10.578 1.00 20.97 270 LYS A CA 1
ATOM 2186 C C . LYS A 1 270 ? 46.359 -3.996 -11.621 1.00 20.87 270 LYS A C 1
ATOM 2187 O O . LYS A 1 270 ? 46.119 -4.426 -12.756 1.00 20.19 270 LYS A O 1
ATOM 2193 N N . VAL A 1 271 ? 46.063 -2.757 -11.224 1.00 21.51 271 VAL A N 1
ATOM 2194 C CA . VAL A 1 271 ? 45.510 -1.739 -12.122 1.00 22.19 271 VAL A CA 1
ATOM 2195 C C . VAL A 1 271 ? 46.356 -1.634 -13.375 1.00 21.65 271 VAL A C 1
ATOM 2196 O O . VAL A 1 271 ? 47.596 -1.616 -13.306 1.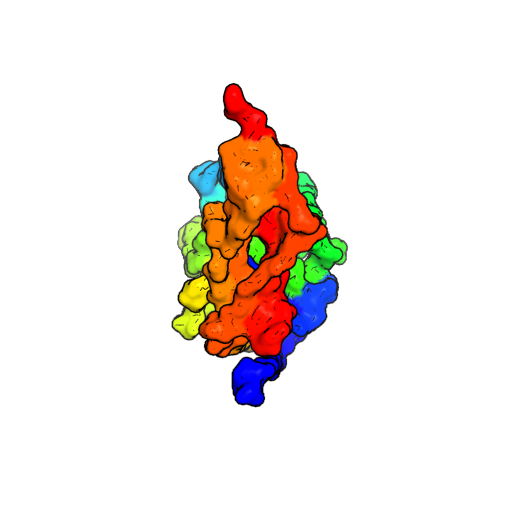00 22.01 271 VAL A O 1
ATOM 2200 N N . GLY A 1 272 ? 45.679 -1.577 -14.520 1.00 21.59 272 GLY A N 1
ATOM 2201 C CA . GLY A 1 272 ? 46.321 -1.304 -15.792 1.00 20.65 272 GLY A CA 1
ATOM 2202 C C . GLY A 1 272 ? 46.859 -2.504 -16.538 1.00 20.60 272 GLY A C 1
ATOM 2203 O O . GLY A 1 272 ? 47.300 -2.365 -17.680 1.00 20.75 272 GLY A O 1
ATOM 2204 N N . LYS A 1 273 ? 46.835 -3.674 -15.897 1.00 19.72 273 LYS A N 1
ATOM 2205 C CA . LYS A 1 273 ? 47.300 -4.921 -16.519 1.00 20.14 273 LYS A CA 1
ATOM 2206 C C . LYS A 1 273 ? 46.136 -5.690 -17.131 1.00 19.95 273 LYS A C 1
ATOM 2207 O O . LYS A 1 273 ? 45.081 -5.816 -16.513 1.00 19.55 273 LYS A O 1
ATOM 2213 N N . GLU A 1 274 ? 46.320 -6.187 -18.355 1.00 19.48 274 GLU A N 1
ATOM 2214 C CA . GLU A 1 274 ? 45.229 -6.873 -19.055 1.00 18.94 274 GLU A CA 1
ATOM 2215 C C . GLU A 1 274 ? 44.852 -8.209 -18.410 1.00 18.75 274 GLU A C 1
ATOM 2216 O O . GLU A 1 274 ? 45.700 -9.073 -18.186 1.00 18.90 274 GLU A O 1
ATOM 2222 N N . PHE A 1 275 ? 43.568 -8.341 -18.085 1.00 18.14 275 PHE A N 1
ATOM 2223 C CA . PHE A 1 275 ? 43.000 -9.595 -17.597 1.00 17.70 275 PHE A CA 1
ATOM 2224 C C . PHE A 1 275 ? 42.302 -10.345 -18.734 1.00 17.56 275 PHE A C 1
ATOM 2225 O O . PHE A 1 275 ? 42.302 -11.580 -18.786 1.00 17.59 275 PHE A O 1
ATOM 2233 N N . ALA A 1 276 ? 41.719 -9.580 -19.647 1.00 17.36 276 ALA A N 1
ATOM 2234 C CA . ALA A 1 276 ? 40.902 -10.141 -20.716 1.00 17.52 276 ALA A CA 1
ATOM 2235 C C . ALA A 1 276 ? 40.908 -9.196 -21.902 1.00 17.52 276 ALA A C 1
ATOM 2236 O O . ALA A 1 276 ? 41.209 -8.015 -21.764 1.00 17.32 276 ALA A O 1
ATOM 2238 N N . SER A 1 277 ? 40.572 -9.725 -23.070 1.00 17.36 277 SER A N 1
ATOM 2239 C CA . SER A 1 277 ? 40.433 -8.899 -24.261 1.00 18.26 277 SER A CA 1
ATOM 2240 C C . SER A 1 277 ? 39.135 -9.282 -24.954 1.00 18.02 277 SER A C 1
ATOM 2241 O O . SER A 1 277 ? 38.743 -10.446 -24.940 1.00 19.02 277 SER A O 1
ATOM 2246 N N . GLU A 1 278 ? 38.467 -8.301 -25.548 1.00 17.72 278 GLU A N 1
ATOM 2247 C CA . GLU A 1 278 ? 37.222 -8.550 -26.266 1.00 17.37 278 GLU A CA 1
ATOM 2248 C C . GLU A 1 278 ? 37.185 -7.748 -27.559 1.00 17.72 278 GLU A C 1
ATOM 2249 O O . GLU A 1 278 ? 37.722 -6.646 -27.610 1.00 17.97 278 GLU A O 1
ATOM 2255 N N . PRO A 1 279 ? 36.534 -8.292 -28.601 1.00 17.99 279 PRO A N 1
ATOM 2256 C CA . PRO A 1 279 ? 36.403 -7.477 -29.812 1.00 17.89 279 PRO A CA 1
ATOM 2257 C C . PRO A 1 279 ? 35.587 -6.211 -29.553 1.00 18.06 279 PRO A C 1
ATOM 2258 O O . PRO A 1 279 ? 34.719 -6.181 -28.672 1.00 18.23 279 PRO A O 1
ATOM 2262 N N . VAL A 1 280 ? 35.877 -5.153 -30.304 1.00 17.65 280 VAL A N 1
ATOM 2263 C CA . VAL A 1 280 ? 35.116 -3.916 -30.174 1.00 18.56 280 VAL A CA 1
ATOM 2264 C C . VAL A 1 280 ? 34.681 -3.464 -31.559 1.00 18.88 280 VAL A C 1
ATOM 2265 O O . VAL A 1 280 ? 35.418 -3.671 -32.525 1.00 20.01 280 VAL A O 1
ATOM 2269 N N . TRP A 1 281 ? 33.481 -2.895 -31.629 1.00 19.06 281 TRP A N 1
ATOM 2270 C CA . TRP A 1 281 ? 32.913 -2.391 -32.890 1.00 19.42 281 TRP A CA 1
ATOM 2271 C C . TRP A 1 281 ? 33.005 -0.877 -32.940 1.00 19.84 281 TRP A C 1
ATOM 2272 O O . TRP A 1 281 ? 32.874 -0.197 -31.908 1.00 20.37 281 TRP A O 1
ATOM 2283 N N . PHE A 1 282 ? 33.223 -0.354 -34.148 1.00 19.75 282 PHE A N 1
ATOM 2284 C CA . PHE A 1 282 ? 33.205 1.099 -34.418 1.00 20.62 282 PHE A CA 1
ATOM 2285 C C . PHE A 1 282 ? 34.417 1.862 -33.871 1.00 21.27 282 PHE A C 1
ATOM 2286 O O . PHE A 1 282 ? 34.425 3.096 -33.902 1.00 21.28 282 PHE A O 1
ATOM 2294 N N . GLY A 1 283 ? 35.449 1.151 -33.429 1.00 22.14 283 GLY A N 1
ATOM 2295 C CA . GLY A 1 283 ? 36.580 1.809 -32.752 1.00 24.04 283 GLY A CA 1
ATOM 2296 C C . GLY A 1 283 ? 37.831 2.046 -33.581 1.00 25.60 283 GLY A C 1
ATOM 2297 O O . GLY A 1 283 ? 37.932 1.584 -34.722 1.00 25.18 283 GLY A O 1
ATOM 2298 N N . ASP A 1 284 ? 38.790 2.772 -32.998 1.00 26.87 284 ASP A N 1
ATOM 2299 C CA . ASP A 1 284 ? 40.106 2.963 -33.616 1.00 28.43 284 ASP A CA 1
ATOM 2300 C C . ASP A 1 284 ? 41.051 1.775 -33.392 1.00 29.08 284 ASP A C 1
ATOM 2301 O O . ASP A 1 284 ? 42.195 1.774 -33.865 1.00 29.51 284 ASP A O 1
ATOM 2306 N N . SER A 1 285 ? 40.555 0.773 -32.662 1.00 28.67 285 SER A N 1
ATOM 2307 C CA . SER A 1 285 ? 41.251 -0.481 -32.409 1.00 28.84 285 SER A CA 1
ATOM 2308 C C . SER A 1 285 ? 40.235 -1.602 -32.594 1.00 27.82 285 SER A C 1
ATOM 2309 O O . SER A 1 285 ? 39.037 -1.360 -32.459 1.00 27.19 285 SER A O 1
ATOM 2312 N N . ASP A 1 286 ? 40.715 -2.810 -32.891 1.00 27.30 286 ASP A N 1
ATOM 2313 C CA . ASP A 1 286 ? 39.858 -3.986 -33.096 1.00 26.89 286 ASP A CA 1
ATOM 2314 C C . ASP A 1 286 ? 39.443 -4.629 -31.775 1.00 26.03 286 ASP A C 1
ATOM 2315 O O . ASP A 1 286 ? 38.476 -5.390 -31.724 1.00 25.59 286 ASP A O 1
ATOM 2320 N N . ARG A 1 287 ? 40.185 -4.333 -30.714 1.00 25.08 287 ARG A N 1
ATOM 2321 C CA . ARG A 1 287 ? 40.001 -5.047 -29.449 1.00 24.42 287 ARG A CA 1
ATOM 2322 C C . ARG A 1 287 ? 40.142 -4.134 -28.241 1.00 23.44 287 ARG A C 1
ATOM 2323 O O . ARG A 1 287 ? 40.918 -3.165 -28.259 1.00 23.16 287 ARG A O 1
ATOM 2331 N N . ALA A 1 288 ? 39.379 -4.442 -27.195 1.00 21.76 288 ALA A N 1
ATOM 2332 C CA . ALA A 1 288 ? 39.437 -3.695 -25.947 1.00 20.81 288 ALA A CA 1
ATOM 2333 C C . ALA A 1 288 ? 40.268 -4.491 -24.953 1.00 20.06 288 ALA A C 1
ATOM 2334 O O . ALA A 1 288 ? 40.109 -5.704 -24.829 1.00 20.28 288 ALA A O 1
ATOM 2336 N N . SER A 1 289 ? 41.182 -3.807 -24.276 1.00 18.95 289 SER A N 1
ATOM 2337 C CA . SER A 1 289 ? 41.968 -4.423 -23.213 1.00 18.08 289 SER A CA 1
ATOM 2338 C C . SER A 1 289 ? 41.262 -4.178 -21.882 1.00 17.49 289 SER A C 1
ATOM 2339 O O . SER A 1 289 ? 40.963 -3.036 -21.524 1.00 17.17 289 SER A O 1
ATOM 2342 N N . LEU A 1 290 ? 40.972 -5.262 -21.170 1.00 16.77 290 LEU A N 1
ATOM 2343 C CA . LEU A 1 290 ? 40.106 -5.194 -19.988 1.00 16.35 290 LEU A CA 1
ATOM 2344 C C . LEU A 1 290 ? 40.807 -5.656 -18.723 1.00 16.25 290 LEU A C 1
ATOM 2345 O O . LEU A 1 290 ? 41.565 -6.629 -18.740 1.00 16.31 290 LEU A O 1
ATOM 2350 N N . GLY A 1 291 ? 40.502 -4.975 -17.625 1.00 16.51 291 GLY A N 1
ATOM 2351 C CA . GLY A 1 291 ? 41.100 -5.292 -16.320 1.00 17.21 291 GLY A CA 1
ATOM 2352 C C . GLY A 1 291 ? 40.386 -4.577 -15.189 1.00 16.54 291 GLY A C 1
ATOM 2353 O O . GLY A 1 291 ? 39.157 -4.526 -15.155 1.00 16.68 291 GLY A O 1
ATOM 2354 N N . VAL A 1 292 ? 41.154 -4.028 -14.251 1.00 17.87 292 VAL A N 1
ATOM 2355 C CA . VAL A 1 292 ? 40.555 -3.358 -13.095 1.00 16.95 292 VAL A CA 1
ATOM 2356 C C . VAL A 1 292 ? 41.073 -1.932 -12.941 1.00 18.49 292 VAL A C 1
ATOM 2357 O O . VAL A 1 292 ? 42.146 -1.621 -13.460 1.00 18.26 292 VAL A O 1
ATOM 2361 N N . ASP A 1 293 ? 40.333 -1.093 -12.210 1.00 19.31 293 ASP A N 1
ATOM 2362 C CA . ASP A 1 293 ? 40.813 0.267 -11.899 1.00 20.83 293 ASP A CA 1
ATOM 2363 C C . ASP A 1 293 ? 41.286 0.433 -10.460 1.00 21.08 293 ASP A C 1
ATOM 2364 O O . ASP A 1 293 ? 41.570 1.546 -10.019 1.00 21.54 293 ASP A O 1
ATOM 2369 N N . LYS A 1 294 ? 41.393 -0.687 -9.752 1.00 20.69 294 LYS A N 1
ATOM 2370 C CA . LYS A 1 294 ? 41.878 -0.717 -8.378 1.00 20.93 294 LYS A CA 1
ATOM 2371 C C . LYS A 1 294 ? 42.480 -2.104 -8.145 1.00 20.35 294 LYS A C 1
ATOM 2372 O O . LYS A 1 294 ? 41.878 -3.118 -8.522 1.00 19.10 294 LYS A O 1
ATOM 2378 N N . ASP A 1 295 ? 43.675 -2.151 -7.556 1.00 19.77 295 ASP A N 1
ATOM 2379 C CA . ASP A 1 295 ? 44.364 -3.416 -7.303 1.00 19.43 295 ASP A CA 1
ATOM 2380 C C . ASP A 1 295 ? 43.462 -4.399 -6.581 1.00 18.50 295 ASP A C 1
ATOM 2381 O O . ASP A 1 295 ? 42.745 -4.023 -5.650 1.00 19.10 295 ASP A O 1
ATOM 2386 N N . VAL A 1 296 ? 43.490 -5.651 -7.034 1.00 17.24 296 VAL A N 1
ATOM 2387 C CA . VAL A 1 296 ? 42.671 -6.697 -6.412 1.00 16.52 296 VAL A CA 1
ATOM 2388 C C . VAL A 1 296 ? 43.449 -7.403 -5.311 1.00 16.17 296 VAL A C 1
ATOM 2389 O O . VAL A 1 296 ? 44.506 -7.958 -5.553 1.00 16.03 296 VAL A O 1
ATOM 2393 N N . TYR A 1 297 ? 42.910 -7.358 -4.095 1.00 15.86 297 TYR A N 1
ATOM 2394 C CA . TYR A 1 297 ? 43.399 -8.186 -2.992 1.00 16.83 297 TYR A CA 1
ATOM 2395 C C . TYR A 1 297 ? 42.260 -9.055 -2.492 1.00 16.66 297 TYR A C 1
ATOM 2396 O O . TYR A 1 297 ? 41.119 -8.581 -2.345 1.00 16.42 297 TYR A O 1
ATOM 2405 N N . LEU A 1 298 ? 42.576 -10.331 -2.268 1.00 17.03 298 LEU A N 1
ATOM 2406 C CA . LEU A 1 298 ? 41.612 -11.322 -1.805 1.00 18.04 298 LEU A CA 1
ATOM 2407 C C . LEU A 1 298 ? 42.196 -11.992 -0.578 1.00 17.26 298 LEU A C 1
ATOM 2408 O O . LEU A 1 298 ? 43.398 -12.273 -0.546 1.00 17.40 298 LEU A O 1
ATOM 2413 N N . THR A 1 299 ? 41.361 -12.233 0.429 1.00 17.38 299 THR A N 1
ATOM 2414 C CA . THR A 1 299 ? 41.784 -13.037 1.574 1.00 17.48 299 THR A CA 1
ATOM 2415 C C . THR A 1 299 ? 41.098 -14.390 1.508 1.00 18.30 299 THR A C 1
ATOM 2416 O O . THR A 1 299 ? 39.872 -14.464 1.468 1.00 19.02 299 THR A O 1
ATOM 2420 N N . ILE A 1 300 ? 41.906 -15.441 1.502 1.00 18.44 300 ILE A N 1
ATOM 2421 C CA . ILE A 1 300 ? 41.427 -16.810 1.303 1.00 19.78 300 ILE A CA 1
ATOM 2422 C C . ILE A 1 300 ? 42.049 -17.725 2.366 1.00 19.86 300 ILE A C 1
ATOM 2423 O O . ILE A 1 300 ? 43.003 -17.333 3.041 1.00 19.52 300 ILE A O 1
ATOM 2428 N N . PRO A 1 301 ? 41.503 -18.939 2.534 1.00 20.86 301 PRO A N 1
ATOM 2429 C CA . PRO A 1 301 ? 42.162 -19.838 3.481 1.00 21.39 301 PRO A CA 1
ATOM 2430 C C . PRO A 1 301 ? 43.620 -20.107 3.108 1.00 22.09 301 PRO A C 1
ATOM 2431 O O . PRO A 1 301 ? 43.951 -20.265 1.921 1.00 22.11 301 PRO A O 1
ATOM 2435 N N . ARG A 1 302 ? 44.493 -20.141 4.113 1.00 23.05 302 ARG A N 1
ATOM 2436 C CA . ARG A 1 302 ? 45.914 -20.339 3.866 1.00 24.35 302 ARG A CA 1
ATOM 2437 C C . ARG A 1 302 ? 46.127 -21.695 3.204 1.00 25.57 302 ARG A C 1
ATOM 2438 O O . ARG A 1 302 ? 45.578 -22.710 3.651 1.00 25.95 302 ARG A O 1
ATOM 2446 N N . GLY A 1 303 ? 46.905 -21.684 2.126 1.00 26.77 303 GLY A N 1
ATOM 2447 C CA . GLY A 1 303 ? 47.171 -22.889 1.345 1.00 28.55 303 GLY A CA 1
ATOM 2448 C C . GLY A 1 303 ? 46.279 -23.081 0.128 1.00 29.45 303 GLY A C 1
ATOM 2449 O O . GLY A 1 303 ? 46.477 -24.036 -0.630 1.00 29.87 303 GLY A O 1
ATOM 2450 N N . ARG A 1 304 ? 45.299 -22.196 -0.069 1.00 30.38 304 ARG A N 1
ATOM 2451 C CA . ARG A 1 304 ? 44.365 -22.344 -1.200 1.00 31.03 304 ARG A CA 1
ATOM 2452 C C . ARG A 1 304 ? 44.711 -21.510 -2.436 1.00 31.92 304 ARG A C 1
ATOM 2453 O O . ARG A 1 304 ? 43.982 -21.550 -3.428 1.00 31.69 304 ARG A O 1
ATOM 2461 N N . MET A 1 305 ? 45.820 -20.776 -2.376 1.00 32.94 305 MET A N 1
ATOM 2462 C CA . MET A 1 305 ? 46.228 -19.888 -3.465 1.00 34.50 305 MET A CA 1
ATOM 2463 C C . MET A 1 305 ? 46.341 -20.603 -4.812 1.00 34.04 305 MET A C 1
ATOM 2464 O O . MET A 1 305 ? 45.907 -20.078 -5.842 1.00 33.96 305 MET A O 1
ATOM 2469 N N . LYS A 1 306 ? 46.912 -21.805 -4.800 1.00 33.68 306 LYS A N 1
ATOM 2470 C CA . LYS A 1 306 ? 47.066 -22.589 -6.027 1.00 33.07 306 LYS A CA 1
ATOM 2471 C C . LYS A 1 306 ? 45.736 -23.077 -6.615 1.00 31.98 306 LYS A C 1
ATOM 2472 O O . LYS A 1 306 ? 45.688 -23.505 -7.772 1.00 32.12 306 LYS A O 1
ATOM 2478 N N . ASP A 1 307 ? 44.668 -23.006 -5.823 1.00 30.37 307 ASP A N 1
ATOM 2479 C CA . ASP A 1 307 ? 43.348 -23.474 -6.236 1.00 28.75 307 ASP A CA 1
ATOM 2480 C C . ASP A 1 307 ? 42.441 -22.346 -6.741 1.00 27.29 307 ASP A C 1
ATOM 2481 O O . ASP A 1 307 ? 41.327 -22.597 -7.200 1.00 26.37 307 ASP A O 1
ATOM 2486 N N . LEU A 1 308 ? 42.912 -21.109 -6.626 1.00 25.97 308 LEU A N 1
ATOM 2487 C CA . LEU A 1 308 ? 42.119 -19.955 -7.042 1.00 25.04 308 LEU A CA 1
ATOM 2488 C C . LEU A 1 308 ? 41.958 -19.933 -8.564 1.00 24.53 308 LEU A C 1
ATOM 2489 O O . LEU A 1 308 ? 42.935 -20.087 -9.303 1.00 25.09 308 LEU A O 1
ATOM 2494 N N . LYS A 1 309 ? 40.719 -19.758 -9.012 1.00 23.42 309 LYS A N 1
ATOM 2495 C CA . LYS A 1 309 ? 40.419 -19.652 -10.439 1.00 23.09 309 LYS A CA 1
ATOM 2496 C C . LYS A 1 309 ? 39.766 -18.302 -10.683 1.00 22.34 309 LYS A C 1
ATOM 2497 O O . LYS A 1 309 ? 39.066 -17.783 -9.817 1.00 22.88 309 LYS A O 1
ATOM 2503 N N . ALA A 1 310 ? 40.002 -17.733 -11.860 1.00 21.17 310 ALA A N 1
ATOM 2504 C CA . ALA A 1 310 ? 39.361 -16.470 -12.237 1.00 20.02 310 ALA A CA 1
ATOM 2505 C C . ALA A 1 310 ? 38.703 -16.588 -13.602 1.00 19.60 310 ALA A C 1
ATOM 2506 O O . ALA A 1 310 ? 39.198 -17.288 -14.488 1.00 20.28 310 ALA A O 1
ATOM 2508 N N . SER A 1 311 ? 37.577 -15.902 -13.751 1.00 18.52 311 SER A N 1
ATOM 2509 C CA . SER A 1 311 ? 36.855 -15.859 -15.025 1.00 18.57 311 SER A CA 1
ATOM 2510 C C . SER A 1 311 ? 36.052 -14.569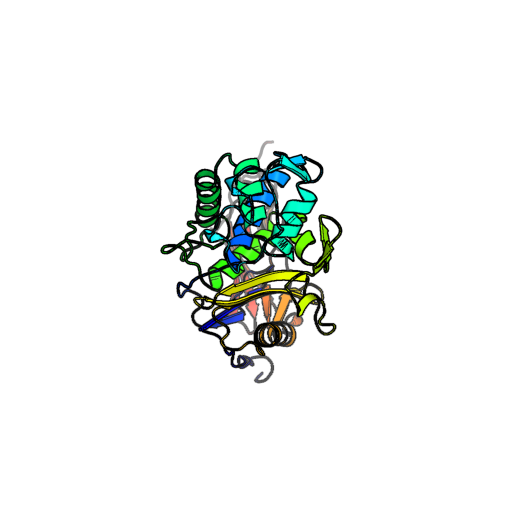 -15.049 1.00 17.53 311 SER A C 1
ATOM 2511 O O . SER A 1 311 ? 36.104 -13.780 -14.093 1.00 17.53 311 SER A O 1
ATOM 2514 N N . TYR A 1 312 ? 35.313 -14.324 -16.125 1.00 16.52 312 TYR A N 1
ATOM 2515 C CA . TYR A 1 312 ? 34.551 -13.082 -16.189 1.00 15.59 312 TYR A CA 1
ATOM 2516 C C . TYR A 1 312 ? 33.244 -13.219 -16.947 1.00 15.58 312 TYR A C 1
ATOM 2517 O O . TYR A 1 312 ? 33.050 -14.156 -17.729 1.00 15.97 312 TYR A O 1
ATOM 2526 N N . VAL A 1 313 ? 32.358 -12.263 -16.696 1.00 15.26 313 VAL A N 1
ATOM 2527 C CA . VAL A 1 313 ? 31.119 -12.119 -17.425 1.00 15.39 313 VAL A CA 1
ATOM 2528 C C . VAL A 1 313 ? 31.045 -10.701 -17.984 1.00 15.65 313 VAL A C 1
ATOM 2529 O O . VAL A 1 313 ? 31.649 -9.769 -17.430 1.00 16.74 313 VAL A O 1
ATOM 2533 N N . LEU A 1 314 ? 30.305 -10.542 -19.077 1.00 16.18 314 LEU A N 1
ATOM 2534 C CA . LEU A 1 314 ? 30.163 -9.233 -19.709 1.00 15.83 314 LEU A CA 1
ATOM 2535 C C . LEU A 1 314 ? 28.742 -8.735 -19.536 1.00 16.68 314 LEU A C 1
ATOM 2536 O O . LEU A 1 314 ? 27.788 -9.518 -19.613 1.00 16.58 314 LEU A O 1
ATOM 2541 N N . ASN A 1 315 ? 28.594 -7.431 -19.322 1.00 17.85 315 ASN A N 1
ATOM 2542 C CA . ASN A 1 315 ? 27.276 -6.853 -19.111 1.00 19.81 315 ASN A CA 1
ATOM 2543 C C . ASN A 1 315 ? 26.424 -6.865 -20.373 1.00 20.60 315 ASN A C 1
ATOM 2544 O O . ASN A 1 315 ? 25.207 -7.124 -20.315 1.00 21.56 315 ASN A O 1
ATOM 2549 N N . SER A 1 316 ? 27.076 -6.600 -21.504 1.00 20.11 316 SER A N 1
ATOM 2550 C CA . SER A 1 316 ? 26.406 -6.449 -22.799 1.00 20.28 316 SER A CA 1
ATOM 2551 C C . SER A 1 316 ? 26.926 -7.484 -23.801 1.00 19.81 316 SER A C 1
ATOM 2552 O O . SER A 1 316 ? 28.066 -7.957 -23.694 1.00 18.96 316 SER A O 1
ATOM 2555 N N . SER A 1 317 ? 26.096 -7.810 -24.794 1.00 19.54 317 SER A N 1
ATOM 2556 C CA . SER A 1 317 ? 26.480 -8.774 -25.813 1.00 19.88 317 SER A CA 1
ATOM 2557 C C . SER A 1 317 ? 27.707 -8.309 -26.618 1.00 19.70 317 SER A C 1
ATOM 2558 O O . SER A 1 317 ? 28.641 -9.095 -26.845 1.00 19.79 317 SER A O 1
ATOM 2561 N N . GLU A 1 318 ? 27.693 -7.039 -27.037 1.00 20.09 318 GLU A N 1
ATOM 2562 C CA . GLU A 1 318 ? 28.759 -6.470 -27.869 1.00 20.31 318 GLU A CA 1
ATOM 2563 C C . GLU A 1 318 ? 29.333 -5.238 -27.200 1.00 19.51 318 GLU A C 1
ATOM 2564 O O . GLU A 1 318 ? 28.615 -4.532 -26.508 1.00 19.78 318 GLU A O 1
ATOM 2570 N N . LEU A 1 319 ? 30.625 -4.986 -27.417 1.00 18.84 319 LEU A N 1
ATOM 2571 C CA . LEU A 1 319 ? 31.239 -3.712 -27.027 1.00 18.79 319 LEU A CA 1
ATOM 2572 C C . LEU A 1 319 ? 31.244 -2.760 -28.211 1.00 19.11 319 LEU A C 1
ATOM 2573 O O . LEU A 1 319 ? 31.752 -3.115 -29.280 1.00 18.48 319 LEU A O 1
ATOM 2578 N N . HIS A 1 320 ? 30.671 -1.572 -28.018 1.00 20.45 320 HIS A N 1
ATOM 2579 C CA . HIS A 1 320 ? 30.655 -0.517 -29.051 1.00 21.61 320 HIS A CA 1
ATOM 2580 C C . HIS A 1 320 ? 31.420 0.733 -28.624 1.00 22.33 320 HIS A C 1
ATOM 2581 O O . HIS A 1 320 ? 31.126 1.321 -27.574 1.00 22.70 320 HIS A O 1
ATOM 2588 N N . ALA A 1 321 ? 32.387 1.136 -29.446 1.00 22.27 321 ALA A N 1
ATOM 2589 C CA . ALA A 1 321 ? 33.087 2.404 -29.249 1.00 23.04 321 ALA A CA 1
ATOM 2590 C C . ALA A 1 321 ? 32.084 3.546 -29.398 1.00 24.02 321 ALA A C 1
ATOM 2591 O O . ALA A 1 321 ? 31.086 3.396 -30.109 1.00 24.84 321 ALA A O 1
ATOM 2593 N N . PRO A 1 322 ? 32.328 4.688 -28.720 1.00 24.58 322 PRO A N 1
ATOM 2594 C CA . PRO A 1 322 ? 33.507 4.959 -27.892 1.00 24.46 322 PRO A CA 1
ATOM 2595 C C . PRO A 1 322 ? 33.464 4.278 -26.520 1.00 24.62 322 PRO A C 1
ATOM 2596 O O . PRO A 1 322 ? 32.397 4.178 -25.909 1.00 24.72 322 PRO A O 1
ATOM 2600 N N . LEU A 1 323 ? 34.623 3.803 -26.079 1.00 24.20 323 LEU A N 1
ATOM 2601 C CA . LEU A 1 323 ? 34.779 3.217 -24.751 1.00 24.56 323 LEU A CA 1
ATOM 2602 C C . LEU A 1 323 ? 35.726 4.113 -23.973 1.00 24.96 323 LEU A C 1
ATOM 2603 O O . LEU A 1 323 ? 36.860 4.347 -24.407 1.00 25.23 323 LEU A O 1
ATOM 2608 N N . GLN A 1 324 ? 35.264 4.578 -22.818 1.00 25.33 324 GLN A N 1
ATOM 2609 C CA . GLN A 1 324 ? 36.072 5.428 -21.941 1.00 26.26 324 GLN A CA 1
ATOM 2610 C C . GLN A 1 324 ? 37.043 4.582 -21.124 1.00 25.07 324 GLN A C 1
ATOM 2611 O O . GLN A 1 324 ? 36.738 3.433 -20.795 1.00 24.87 324 GLN A O 1
ATOM 2617 N N . LYS A 1 325 ? 38.211 5.140 -20.802 1.00 24.67 325 LYS A N 1
ATOM 2618 C CA . LYS A 1 325 ? 39.090 4.527 -19.806 1.00 23.88 325 LYS A CA 1
ATOM 2619 C C . LYS A 1 325 ? 38.296 4.304 -18.523 1.00 23.52 325 LYS A C 1
ATOM 2620 O O . LYS A 1 325 ? 37.569 5.195 -18.065 1.00 23.32 325 LYS A O 1
ATOM 2626 N N . ASN A 1 326 ? 38.406 3.082 -17.989 1.00 22.32 326 ASN A N 1
ATOM 2627 C CA . ASN A 1 326 ? 37.754 2.666 -16.738 1.00 21.67 326 ASN A CA 1
ATOM 2628 C C . ASN A 1 326 ? 36.230 2.496 -16.811 1.00 21.25 326 ASN A C 1
ATOM 2629 O O . ASN A 1 326 ? 35.559 2.341 -15.796 1.00 21.35 326 ASN A O 1
ATOM 2634 N N . GLN A 1 327 ? 35.694 2.473 -18.032 1.00 20.59 327 GLN A N 1
ATOM 2635 C CA . GLN A 1 327 ? 34.291 2.135 -18.222 1.00 20.43 327 GLN A CA 1
ATOM 2636 C C . GLN A 1 327 ? 34.052 0.690 -17.791 1.00 19.82 327 GLN A C 1
ATOM 2637 O O . GLN A 1 327 ? 34.804 -0.199 -18.177 1.00 19.68 327 GLN A O 1
ATOM 2643 N N . VAL A 1 328 ? 33.010 0.477 -16.991 1.00 19.48 328 VAL A N 1
ATOM 2644 C CA . VAL A 1 328 ? 32.667 -0.857 -16.477 1.00 19.46 328 VAL A CA 1
ATOM 2645 C C . VAL A 1 328 ? 31.912 -1.648 -17.546 1.00 19.04 328 VAL A C 1
ATOM 2646 O O . VAL A 1 328 ? 30.875 -1.211 -18.057 1.00 19.62 328 VAL A O 1
ATOM 2650 N N . VAL A 1 329 ? 32.424 -2.827 -17.871 1.00 17.85 329 VAL A N 1
ATOM 2651 C CA . VAL A 1 329 ? 31.835 -3.627 -18.944 1.00 17.36 329 VAL A CA 1
ATOM 2652 C C . VAL A 1 329 ? 31.495 -5.045 -18.508 1.00 16.76 329 VAL A C 1
ATOM 2653 O O . VAL A 1 329 ? 31.020 -5.838 -19.312 1.00 17.46 329 VAL A O 1
ATOM 2657 N N . GLY A 1 330 ? 31.750 -5.367 -17.245 1.00 16.04 330 GLY A N 1
ATOM 2658 C CA . GLY A 1 330 ? 31.548 -6.729 -16.778 1.00 15.75 330 GLY A CA 1
ATOM 2659 C C . GLY A 1 330 ? 32.011 -6.921 -15.350 1.00 15.89 330 GLY A C 1
ATOM 2660 O O . GLY A 1 330 ? 32.223 -5.952 -14.620 1.00 16.27 330 GLY A O 1
ATOM 2661 N N . THR A 1 331 ? 32.169 -8.180 -14.957 1.00 15.45 331 THR A N 1
ATOM 2662 C CA . THR A 1 331 ? 32.554 -8.527 -13.592 1.00 16.13 331 THR A CA 1
ATOM 2663 C C . THR A 1 331 ? 33.553 -9.667 -13.665 1.00 15.60 331 THR A C 1
ATOM 2664 O O . THR A 1 331 ? 33.364 -10.617 -14.446 1.00 14.90 331 THR A O 1
ATOM 2668 N N . ILE A 1 332 ? 34.626 -9.552 -12.884 1.00 15.19 332 ILE A N 1
ATOM 2669 C CA . ILE A 1 332 ? 35.563 -10.653 -12.701 1.00 15.27 332 ILE A CA 1
ATOM 2670 C C . ILE A 1 332 ? 35.112 -11.478 -11.506 1.00 15.59 332 ILE A C 1
ATOM 2671 O O . ILE A 1 332 ? 34.862 -10.923 -10.431 1.00 15.63 332 ILE A O 1
ATOM 2676 N N . ASN A 1 333 ? 35.002 -12.789 -11.715 1.00 15.88 333 ASN A N 1
ATOM 2677 C CA . ASN A 1 333 ? 34.670 -13.742 -10.656 1.00 16.59 333 ASN A CA 1
ATOM 2678 C C . ASN A 1 333 ? 35.909 -14.521 -10.245 1.00 16.98 333 ASN A C 1
ATOM 2679 O O . ASN A 1 333 ? 36.550 -15.140 -11.075 1.00 17.78 333 ASN A O 1
ATOM 2684 N N . PHE A 1 334 ? 36.244 -14.485 -8.953 1.00 17.70 334 PHE A N 1
ATOM 2685 C CA . PHE A 1 334 ? 37.306 -15.326 -8.412 1.00 18.62 334 PHE A CA 1
ATOM 2686 C C . PHE A 1 334 ? 36.664 -16.485 -7.655 1.00 19.10 334 PHE A C 1
ATOM 2687 O O . PHE A 1 334 ? 35.746 -16.266 -6.863 1.00 18.91 334 PHE A O 1
ATOM 2695 N N . GLN A 1 335 ? 37.134 -17.703 -7.925 1.00 20.35 335 GLN A N 1
ATOM 2696 C CA . GLN A 1 335 ? 36.463 -18.915 -7.456 1.00 22.24 335 GLN A CA 1
ATOM 2697 C C . GLN A 1 335 ? 37.382 -19.866 -6.710 1.00 22.87 335 GLN A C 1
ATOM 2698 O O . GLN A 1 335 ? 38.572 -19.963 -7.013 1.00 21.82 335 GLN A O 1
ATOM 2704 N N . LEU A 1 336 ? 36.811 -20.541 -5.714 1.00 24.65 336 LEU A N 1
ATOM 2705 C CA . LEU A 1 336 ? 37.448 -21.671 -5.041 1.00 26.91 336 LEU A CA 1
ATOM 2706 C C . LEU A 1 336 ? 36.437 -22.802 -4.969 1.00 28.08 336 LEU A C 1
ATOM 2707 O O . LEU A 1 336 ? 35.270 -22.571 -4.635 1.00 28.79 336 LEU A O 1
ATOM 2712 N N . ASP A 1 337 ? 36.884 -24.015 -5.289 1.00 29.79 337 ASP A N 1
ATOM 2713 C CA . ASP A 1 337 ? 36.021 -25.205 -5.259 1.00 30.90 337 ASP A CA 1
ATOM 2714 C C . ASP A 1 337 ? 34.737 -24.991 -6.069 1.00 31.40 337 ASP A C 1
ATOM 2715 O O . ASP A 1 337 ? 33.644 -25.378 -5.644 1.00 31.79 337 ASP A O 1
ATOM 2720 N N . GLY A 1 338 ? 34.890 -24.356 -7.234 1.00 31.52 338 GLY A N 1
ATOM 2721 C CA . GLY A 1 338 ? 33.789 -24.116 -8.172 1.00 31.47 338 GLY A CA 1
ATOM 2722 C C . GLY A 1 338 ? 32.811 -22.999 -7.833 1.00 31.38 338 GLY A C 1
ATOM 2723 O O . GLY A 1 338 ? 31.876 -22.739 -8.598 1.00 32.20 338 GLY A O 1
ATOM 2724 N N . LYS A 1 339 ? 33.019 -22.334 -6.698 1.00 30.46 339 LYS A N 1
ATOM 2725 C CA . LYS A 1 339 ? 32.105 -21.295 -6.229 1.00 29.94 339 LYS A CA 1
ATOM 2726 C C . LYS A 1 339 ? 32.792 -19.933 -6.230 1.00 28.29 339 LYS A C 1
ATOM 2727 O O . LYS A 1 339 ? 33.937 -19.809 -5.795 1.00 28.08 339 LYS A O 1
ATOM 2733 N N . THR A 1 340 ? 32.082 -18.921 -6.718 1.00 26.73 340 THR A N 1
ATOM 2734 C CA . THR A 1 340 ? 32.574 -17.543 -6.669 1.00 25.07 340 THR A CA 1
ATOM 2735 C C . THR A 1 340 ? 32.671 -17.076 -5.224 1.00 24.72 340 THR A C 1
ATOM 2736 O O . THR A 1 340 ? 31.686 -17.105 -4.479 1.00 24.88 340 THR A O 1
ATOM 2740 N N . ILE A 1 341 ? 33.871 -16.658 -4.838 1.00 23.48 341 ILE A N 1
ATOM 2741 C CA . ILE A 1 341 ? 34.113 -16.169 -3.478 1.00 22.80 341 ILE A CA 1
ATOM 2742 C C . ILE A 1 341 ? 34.289 -14.647 -3.450 1.00 21.93 341 ILE A C 1
ATOM 2743 O O . ILE A 1 341 ? 34.040 -14.012 -2.420 1.00 21.87 341 ILE A O 1
ATOM 2748 N N . GLU A 1 342 ? 34.706 -14.072 -4.585 1.00 21.03 342 GLU A N 1
ATOM 2749 C CA . GLU A 1 342 ? 34.956 -12.627 -4.710 1.00 19.58 342 GLU A CA 1
ATOM 2750 C C . GLU A 1 342 ? 34.629 -12.137 -6.124 1.00 19.18 342 GLU A C 1
ATOM 2751 O O . GLU A 1 342 ? 34.866 -12.849 -7.100 1.00 18.42 342 GLU A O 1
ATOM 2757 N N . GLN A 1 343 ? 34.062 -10.932 -6.215 1.00 18.36 343 GLN A N 1
ATOM 2758 C CA . GLN A 1 343 ? 33.772 -10.290 -7.502 1.00 18.43 343 GLN A CA 1
ATOM 2759 C C . GLN A 1 343 ? 34.403 -8.906 -7.540 1.00 18.29 343 GLN A C 1
ATOM 2760 O O . GLN A 1 343 ? 34.409 -8.199 -6.530 1.00 18.40 343 GLN A O 1
ATOM 2766 N N . ARG A 1 344 ? 34.942 -8.525 -8.703 1.00 17.61 344 ARG A N 1
ATOM 2767 C CA . ARG A 1 344 ? 35.466 -7.169 -8.898 1.00 17.77 344 ARG A CA 1
ATOM 2768 C C . ARG A 1 344 ? 35.036 -6.634 -10.271 1.00 17.61 344 ARG A C 1
ATOM 2769 O O . ARG A 1 344 ? 34.901 -7.407 -11.215 1.00 18.19 344 ARG A O 1
ATOM 2777 N N . PRO A 1 345 ? 34.798 -5.317 -10.400 1.00 17.69 345 PRO A N 1
ATOM 2778 C CA . PRO A 1 345 ? 34.391 -4.781 -11.715 1.00 17.38 345 PRO A CA 1
ATOM 2779 C C . PRO A 1 345 ? 35.462 -4.926 -12.808 1.00 17.00 345 PRO A C 1
ATOM 2780 O O . PRO A 1 345 ? 36.652 -4.689 -12.556 1.00 16.87 345 PRO A O 1
ATOM 2784 N N . LEU A 1 346 ? 35.021 -5.333 -14.002 1.00 16.29 346 LEU A N 1
ATOM 2785 C CA . LEU A 1 346 ? 35.883 -5.456 -15.171 1.00 16.35 346 LEU A CA 1
ATOM 2786 C C . LEU A 1 346 ? 35.706 -4.192 -15.993 1.00 16.34 346 LEU A C 1
ATOM 2787 O O . LEU A 1 346 ? 34.587 -3.849 -16.362 1.00 16.46 346 LEU A O 1
ATOM 2792 N N . VAL A 1 347 ? 36.815 -3.499 -16.250 1.00 16.27 347 VAL A N 1
ATOM 2793 C CA . VAL A 1 347 ? 36.791 -2.159 -16.851 1.00 16.99 347 VAL A CA 1
ATOM 2794 C C . VAL A 1 347 ? 37.719 -2.070 -18.075 1.00 17.03 347 VAL A C 1
ATOM 2795 O O . VAL A 1 347 ? 38.665 -2.847 -18.217 1.00 16.81 347 VAL A O 1
ATOM 2799 N N . VAL A 1 348 ? 37.452 -1.094 -18.946 1.00 17.80 348 VAL A N 1
ATOM 2800 C CA . VAL A 1 348 ? 38.298 -0.839 -20.112 1.00 19.16 348 VAL A CA 1
ATOM 2801 C C . VAL A 1 348 ? 39.589 -0.136 -19.661 1.00 19.50 348 VAL A C 1
ATOM 2802 O O . VAL A 1 348 ? 39.529 0.886 -18.980 1.00 20.44 348 VAL A O 1
ATOM 2806 N N . LEU A 1 349 ? 40.743 -0.683 -20.033 1.00 20.32 349 LEU A N 1
ATOM 2807 C CA . LEU A 1 349 ? 42.043 -0.172 -19.549 1.00 21.29 349 LEU A CA 1
ATOM 2808 C C . LEU A 1 349 ? 42.603 1.006 -20.340 1.00 23.28 349 LEU A C 1
ATOM 2809 O O . LEU A 1 349 ? 43.237 1.901 -19.766 1.00 23.39 349 LEU A O 1
ATOM 2814 N N . GLN A 1 350 ? 42.415 0.970 -21.659 1.00 24.79 350 GLN A N 1
ATOM 2815 C CA . GLN A 1 350 ? 42.896 2.029 -22.560 1.00 26.70 350 GLN A CA 1
ATOM 2816 C C . GLN A 1 350 ? 41.699 2.485 -23.383 1.00 27.81 350 GLN A C 1
ATOM 2817 O O . GLN A 1 350 ? 40.990 1.650 -23.951 1.00 27.59 350 GLN A O 1
ATOM 2823 N N . GLU A 1 351 ? 41.461 3.799 -23.417 1.00 28.64 351 GLU A N 1
ATOM 2824 C CA . GLU A 1 351 ? 40.329 4.396 -24.141 1.00 28.88 351 GLU A CA 1
ATOM 2825 C C . GLU A 1 351 ? 40.286 3.962 -25.605 1.00 28.68 351 GLU A C 1
ATOM 2826 O O . GLU A 1 351 ? 41.328 3.818 -26.251 1.00 28.53 351 GLU A O 1
ATOM 2832 N N . ILE A 1 352 ? 39.075 3.719 -26.109 1.00 28.12 352 ILE A N 1
ATOM 2833 C CA . ILE A 1 352 ? 38.874 3.407 -27.523 1.00 27.48 352 ILE A CA 1
ATOM 2834 C C . ILE A 1 352 ? 37.874 4.404 -28.084 1.00 27.27 352 ILE A C 1
ATOM 2835 O O . ILE A 1 352 ? 36.667 4.243 -27.896 1.00 26.49 352 ILE A O 1
ATOM 2840 N N . PRO A 1 353 ? 38.364 5.461 -28.762 1.00 27.28 353 PRO A N 1
ATOM 2841 C CA . PRO A 1 353 ? 37.392 6.358 -29.370 1.00 27.80 353 PRO A CA 1
ATOM 2842 C C . PRO A 1 353 ? 36.836 5.734 -30.653 1.00 28.39 353 PRO A C 1
ATOM 2843 O O . PRO A 1 353 ? 37.362 4.714 -31.118 1.00 27.61 353 PRO A O 1
ATOM 2847 N N . GLU A 1 354 ? 35.788 6.343 -31.203 1.00 29.69 354 GLU A N 1
ATOM 2848 C CA . GLU A 1 354 ? 35.265 5.948 -32.514 1.00 31.29 354 GLU A CA 1
ATOM 2849 C C . GLU A 1 354 ? 36.352 6.051 -33.584 1.00 32.11 354 GLU A C 1
ATOM 2850 O O . GLU A 1 354 ? 37.249 6.898 -33.502 1.00 31.81 354 GLU A O 1
ATOM 2856 N N . GLY A 1 355 ? 36.275 5.176 -34.584 1.00 33.09 355 GLY A N 1
ATOM 2857 C CA . GLY A 1 355 ? 37.266 5.139 -35.653 1.00 34.34 355 GLY A CA 1
ATOM 2858 C C . GLY A 1 355 ? 37.386 6.461 -36.390 1.00 35.49 355 GLY A C 1
ATOM 2859 O O . GLY A 1 355 ? 36.392 7.157 -36.604 1.00 35.29 355 GLY A O 1
ATOM 2860 N N . ASN A 1 356 ? 38.615 6.811 -36.753 1.00 36.97 356 ASN A N 1
ATOM 2861 C CA . ASN A 1 356 ? 38.886 8.011 -37.542 1.00 37.82 356 ASN A CA 1
ATOM 2862 C C . ASN A 1 356 ? 39.948 7.705 -38.591 1.00 38.81 356 ASN A C 1
ATOM 2863 O O . ASN A 1 356 ? 41.118 7.491 -38.261 1.00 39.10 356 ASN A O 1
ATOM 2868 N N . PHE A 1 357 ? 39.530 7.669 -39.853 1.00 39.06 357 PHE A N 1
ATOM 2869 C CA . PHE A 1 357 ? 40.388 7.192 -40.939 1.00 39.43 357 PHE A CA 1
ATOM 2870 C C . PHE A 1 357 ? 40.541 8.241 -42.036 1.00 39.79 357 PHE A C 1
ATOM 2871 O O . PHE A 1 357 ? 40.668 9.433 -41.749 1.00 40.59 357 PHE A O 1
#

CATH classification: 3.40.710.10 (+1 more: 2.60.410.10)